Protein 5O29 (pdb70)

B-factor: mean 21.87, std 7.95, range [7.96, 69.43]

Organism: Neisseria meningitidis serogroup B (strain ATCC BAA-335 / MC58) (NCBI:txid122586)

Foldseek 3Di:
DFDLDADAADADDLVLLVVLVVCLVVLLVCLVVVVVVSVCVSLVPRDPFLSNLVSLQSNLLSCLVVVVVVVNVVSVVVDDVVSHDPLSVLSVCVVVVHLVVQAVLLQDQEDDPPSNLVSNLSCLLVVNYDPLSLVLSLLSCQLHVVPVSSQSSCVSNVHGCPRPDPNVVSNVCCCQRHPVNLVDPCNVVVCVVCVVVDDLLSQLASLLSNLLVCLLLVVLVVSQVSNVRRPQLLSYRQSSLLSNLLSCVQVVVLVVNLVSLVNHDVVSCLALVNLQSVLVSCVVVVVPVSSLVSLVSSLLPALFLSVQVSCVVVVHHDDQDFPDDQQDPVSLVVNCNRRLNVSLLSLCVVCVVVVPVVSPVSSVSSLCVSCPPPALSNLRSVLVNCVVSVVQLSNLVSQRPYRPGHNLCSVQPDPPCVQQVVLLVVLVHDSLLVSLQLCLQPSQDQADADPQGQGGSNRHHLVQLVVQCVVPVHDSVLCSPHNSVSNSNSVQLSVLCVVQVNANLLSLLCRVVNNVLSLSLAAQAKDQLLSSLSSRSPPVSSSRSRSSLSSSQSSCNVVVHDHDRSSNSSGIRGGD

Secondary structure (DSSP, 8-state):
--------PPP--HHHHHHHHHHHHHHHHHHHTT-HHHHHHHHHT--SSHHHHHHHHHHHHHHHHTT-HHHHHHHHTTS-GGG--HHHHHHHHHHTT--TTHHHHTT--S---HHHHHHHHHHHHTT-S-HHHHHHHHHHHHHTT-HHHHHHHHHHTT--TTTTSHHHHHHHTHHHHSTTGGGSTTHHHHHHHHGGGS-HHHHHHHHHHHHHHHHHTT-HHHHHHHHTT-S-GGGS-HHHHHHHHHHHHHTT-HHHHHHHHHTS-HHHHTSHHHHHHHHHHHHHTT-HHHHHHHHHHHHTT-SSHHHHHHHHHTTPPP----SSPPPPHHHHHHHTTSHHHHHHHHHHHHHHHHT-HHHHHHHHHHHHHHHTT--HHHHHHHHHHHHHTT-HHHHHHHHHT-SSS--HHHHT----HHHHHHHHHHTT--HHHHHHHHHHHHTT-TT-B-TT--BTTTTB-HHHHHHHHHHHT--GGGGGSHHHHHHHHHHHHHHHHHHTTT-HHHHHHHHHH-HHHHHHT--SS-EEHHHHHHT-SSHHHHHHHHHHHHHHHHHHHHHTPSP--HHHHH-EEPP-

InterPro domains:
  IPR008258 Transglycosylase SLT domain 1 [PF01464] (460-564)
  IPR008939 Lytic transglycosylase, superhelical U-shaped [SSF48435] (57-452)
  IPR012289 Lytic transglycosylase, superhelical linker [PF14718] (399-438)
  IPR023346 Lysozyme-like domain superfamily [SSF53955] (455-611)
  IPR037061 Lytic transglycosylase, superhelical linker domain superfamily [G3DSA:1.10.1240.20] (375-443)

Structure (mmCIF, N/CA/C/O backbone):
data_5O29
#
_entry.id   5O29
#
_cell.length_a   67.218
_cell.length_b   72.749
_cell.length_c   125.225
_cell.angle_alpha   90.00
_cell.angle_beta   90.00
_cell.angle_gamma   90.00
#
_symmetry.space_group_name_H-M   'P 21 21 21'
#
loop_
_entity.id
_entity.type
_entity.pdbx_description
1 polymer Transglycosylase
2 water water
#
loop_
_atom_site.group_PDB
_atom_site.id
_atom_site.type_symbol
_atom_site.label_atom_id
_atom_site.label_alt_id
_atom_site.label_comp_id
_atom_site.label_asym_id
_atom_site.label_entity_id
_atom_site.label_seq_id
_atom_site.pdbx_PDB_ins_code
_atom_site.Cartn_x
_atom_site.Cartn_y
_atom_site.Cartn_z
_atom_site.occupancy
_atom_site.B_iso_or_equiv
_atom_site.auth_seq_id
_atom_site.auth_comp_id
_atom_site.auth_asym_id
_atom_site.auth_atom_id
_atom_site.pdbx_PDB_model_num
ATOM 1 N N . ASP A 1 21 ? 18.904 20.551 -45.072 1.00 29.50 17 ASP A N 1
ATOM 2 C CA . ASP A 1 21 ? 18.977 21.494 -43.954 1.00 25.07 17 ASP A CA 1
ATOM 3 C C . ASP A 1 21 ? 18.192 20.965 -42.762 1.00 27.90 17 ASP A C 1
ATOM 4 O O . ASP A 1 21 ? 17.210 20.242 -42.934 1.00 33.10 17 ASP A O 1
ATOM 9 N N . LEU A 1 22 ? 18.627 21.318 -41.558 1.00 24.32 18 LEU A N 1
ATOM 10 C CA . LEU A 1 22 ? 17.801 21.161 -40.373 1.00 22.78 18 LEU A CA 1
ATOM 11 C C . LEU A 1 22 ? 16.961 22.416 -40.214 1.00 25.53 18 LEU A C 1
ATOM 12 O O . LEU A 1 22 ? 17.414 23.526 -40.509 1.00 28.60 18 LEU A O 1
ATOM 17 N N . SER A 1 23 ? 15.738 22.242 -39.728 1.00 21.46 19 SER A N 1
ATOM 18 C CA . SER A 1 23 ? 14.874 23.391 -39.515 1.00 20.87 19 SER A CA 1
ATOM 19 C C . SER A 1 23 ? 15.403 24.269 -38.383 1.00 21.07 19 SER A C 1
ATOM 20 O O . SER A 1 23 ? 15.917 23.776 -37.373 1.00 20.70 19 SER A O 1
ATOM 23 N N . ALA A 1 24 ? 15.274 25.582 -38.558 1.00 19.52 20 ALA A N 1
ATOM 24 C CA . ALA A 1 24 ? 15.635 26.546 -37.526 1.00 21.11 20 ALA A CA 1
ATOM 25 C C . ALA A 1 24 ? 14.516 26.796 -36.521 1.00 20.36 20 ALA A C 1
ATOM 26 O O . ALA A 1 24 ? 14.702 27.613 -35.614 1.00 25.12 20 ALA A O 1
ATOM 28 N N . SER A 1 25 ? 13.374 26.120 -36.657 1.00 18.29 21 SER A N 1
ATOM 29 C CA . SER A 1 25 ? 12.243 26.344 -35.767 1.00 19.79 21 SER A CA 1
ATOM 30 C C . SER A 1 25 ? 12.570 25.867 -34.358 1.00 20.91 21 SER A C 1
ATOM 31 O O . SER A 1 25 ? 13.008 24.730 -34.159 1.00 25.42 21 SER A O 1
ATOM 34 N N . VAL A 1 26 ? 12.375 26.745 -33.380 1.00 21.06 22 VAL A N 1
ATOM 35 C CA . VAL A 1 26 ? 12.532 26.388 -31.971 1.00 19.67 22 VAL A CA 1
ATOM 36 C C . VAL A 1 26 ? 11.344 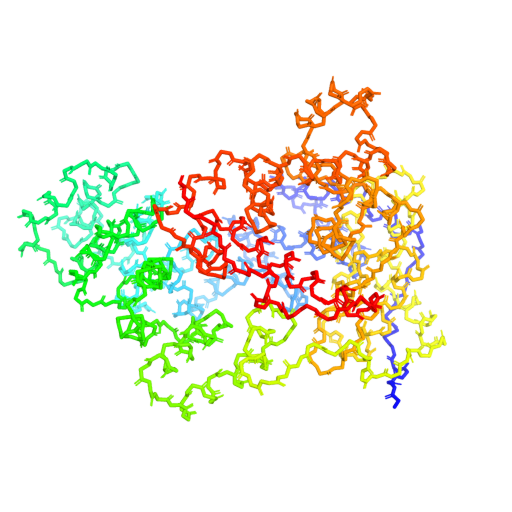26.930 -31.192 1.00 19.33 22 VAL A C 1
ATOM 37 O O . VAL A 1 26 ? 10.688 27.890 -31.619 1.00 21.60 22 VAL A O 1
ATOM 41 N N . PRO A 1 27 ? 11.028 26.311 -30.055 1.00 18.32 23 PRO A N 1
ATOM 42 C CA . PRO A 1 27 ? 9.940 26.828 -29.222 1.00 19.48 23 PRO A CA 1
ATOM 43 C C . PRO A 1 27 ? 10.328 28.144 -28.568 1.00 18.46 23 PRO A C 1
ATOM 44 O O . PRO A 1 27 ? 11.507 28.483 -28.430 1.00 19.09 23 PRO A O 1
ATOM 48 N N . THR A 1 28 ? 9.301 28.894 -28.172 1.00 19.32 24 THR A N 1
ATOM 49 C CA . THR A 1 28 ? 9.464 30.214 -27.566 1.00 21.15 24 THR A CA 1
ATOM 50 C C . THR A 1 28 ? 8.563 30.344 -26.340 1.00 23.39 24 THR A C 1
ATOM 51 O O . THR A 1 28 ? 7.895 31.359 -26.133 1.00 23.51 24 THR A O 1
ATOM 55 N N . ARG A 1 29 ? 8.539 29.304 -25.509 1.00 19.90 25 ARG A N 1
ATOM 56 C CA . ARG A 1 29 ? 7.690 29.307 -24.327 1.00 18.59 25 ARG A CA 1
ATOM 57 C C . ARG A 1 29 ? 8.139 30.395 -23.351 1.00 22.68 25 ARG A C 1
ATOM 58 O O . ARG A 1 29 ? 9.322 30.743 -23.294 1.00 20.39 25 ARG A O 1
ATOM 66 N N . PRO A 1 30 ? 7.202 30.974 -22.605 1.00 23.04 26 PRO A N 1
ATOM 67 C CA . PRO A 1 30 ? 7.553 32.052 -21.671 1.00 21.63 26 PRO A CA 1
ATOM 68 C C . PRO A 1 30 ? 8.692 31.647 -20.749 1.00 21.18 26 PRO A C 1
ATOM 69 O O . PRO A 1 30 ? 8.681 30.569 -20.151 1.00 21.17 26 PRO A O 1
ATOM 73 N N . ALA A 1 31 ? 9.687 32.518 -20.655 1.00 19.53 27 ALA A N 1
ATOM 74 C CA . ALA A 1 31 ? 10.819 32.329 -19.763 1.00 18.98 27 ALA A CA 1
ATOM 75 C C . ALA A 1 31 ? 10.602 33.096 -18.468 1.00 23.36 27 ALA A C 1
ATOM 76 O O . ALA A 1 31 ? 9.908 34.119 -18.430 1.00 23.18 27 ALA A O 1
ATOM 78 N N . GLU A 1 32 ? 11.214 32.596 -17.408 1.00 19.60 28 GLU A N 1
ATOM 79 C CA . GLU A 1 32 ? 11.163 33.212 -16.095 1.00 20.32 28 GLU A CA 1
ATOM 80 C C . GLU A 1 32 ? 12.582 33.541 -15.661 1.00 20.09 28 GLU A C 1
ATOM 81 O O . GLU A 1 32 ? 13.547 32.934 -16.144 1.00 19.40 28 GLU A O 1
ATOM 87 N N . PRO A 1 33 ? 12.754 34.520 -14.780 1.00 19.51 29 PRO A N 1
ATOM 88 C CA . PRO A 1 33 ? 14.101 34.842 -14.304 1.00 18.63 29 PRO A CA 1
ATOM 89 C C . PRO A 1 33 ? 14.709 33.658 -13.573 1.00 16.93 29 PRO A C 1
ATOM 90 O O . PRO A 1 33 ? 14.006 32.819 -13.004 1.00 17.97 29 PRO A O 1
ATOM 94 N N . GLU A 1 34 ? 16.041 33.604 -13.596 1.00 18.06 30 GLU A N 1
ATOM 95 C CA . GLU A 1 34 ? 16.778 32.621 -12.808 1.00 18.14 30 GLU A CA 1
ATOM 96 C C . GLU A 1 34 ? 16.337 32.620 -11.346 1.00 17.51 30 GLU A C 1
ATOM 97 O O . GLU A 1 34 ? 16.201 31.558 -10.732 1.00 17.56 30 GLU A O 1
ATOM 103 N N . ARG A 1 35 ? 16.103 33.801 -10.773 1.00 17.98 31 ARG A N 1
ATOM 104 C CA . ARG A 1 35 ? 15.673 33.877 -9.381 1.00 18.60 31 ARG A CA 1
ATOM 105 C C . ARG A 1 35 ? 14.397 33.074 -9.150 1.00 17.74 31 ARG A C 1
ATOM 106 O O . ARG A 1 35 ? 14.261 32.392 -8.126 1.00 16.50 31 ARG A O 1
ATOM 114 N N . LYS A 1 36 ? 13.452 33.141 -10.096 1.00 17.05 32 LYS A N 1
ATOM 115 C CA . LYS A 1 36 ? 12.189 32.431 -9.942 1.00 16.01 32 LYS A CA 1
ATOM 116 C C . LYS A 1 36 ? 12.405 30.926 -10.014 1.00 16.09 32 LYS A C 1
ATOM 117 O O . LYS A 1 36 ? 11.866 30.174 -9.192 1.00 17.11 32 LYS A O 1
ATOM 123 N N . THR A 1 37 ? 13.216 30.472 -10.972 1.00 15.61 33 THR A N 1
ATOM 124 C CA . THR A 1 37 ? 13.521 29.048 -11.071 1.00 16.26 33 THR A CA 1
ATOM 125 C C . THR A 1 37 ? 14.139 28.535 -9.777 1.00 15.23 33 THR A C 1
ATOM 126 O O . THR A 1 37 ? 13.747 27.482 -9.257 1.00 15.42 33 THR A O 1
ATOM 130 N N . LEU A 1 38 ? 15.113 29.272 -9.237 1.00 16.40 34 LEU A N 1
ATOM 131 C CA . LEU A 1 38 ? 15.788 28.814 -8.027 1.00 15.94 34 LEU A CA 1
ATOM 132 C C . LEU A 1 38 ? 14.866 28.880 -6.816 1.00 17.14 34 LEU A C 1
ATOM 133 O O . LEU A 1 38 ? 14.924 28.006 -5.945 1.00 15.18 34 LEU A O 1
ATOM 138 N N . ALA A 1 39 ? 14.007 29.902 -6.747 1.00 18.08 35 ALA A N 1
ATOM 139 C CA . ALA A 1 39 ? 13.025 29.977 -5.665 1.00 17.59 35 ALA A CA 1
ATOM 140 C C . ALA A 1 39 ? 12.067 28.796 -5.716 1.00 18.30 35 ALA A C 1
ATOM 141 O O . ALA A 1 39 ? 11.774 28.181 -4.682 1.00 18.52 35 ALA A O 1
ATOM 143 N N . ASP A 1 40 ? 11.585 28.448 -6.914 1.00 15.84 36 ASP A N 1
ATOM 144 C CA . ASP A 1 40 ? 10.680 27.311 -7.040 1.00 15.96 36 ASP A CA 1
ATOM 145 C C . ASP A 1 40 ? 11.388 26.017 -6.663 1.00 16.13 36 ASP A C 1
ATOM 146 O O . ASP A 1 40 ? 10.812 25.161 -5.977 1.00 15.80 36 ASP A O 1
ATOM 151 N N . TYR A 1 41 ? 12.652 25.869 -7.077 1.00 15.29 37 TYR A N 1
ATOM 152 C CA . TYR A 1 41 ? 13.387 24.674 -6.678 1.00 16.31 37 TYR A CA 1
ATOM 153 C C . TYR A 1 41 ? 13.598 24.635 -5.169 1.00 16.94 37 TYR A C 1
ATOM 154 O O . TYR A 1 41 ? 13.584 23.557 -4.565 1.00 15.95 37 TYR A O 1
ATOM 163 N N . GLY A 1 42 ? 13.755 25.799 -4.543 1.00 15.92 38 GLY A N 1
ATOM 164 C CA . GLY A 1 42 ? 13.943 25.827 -3.104 1.00 16.78 38 GLY A CA 1
ATOM 165 C C . GLY A 1 42 ? 12.781 25.237 -2.334 1.00 18.61 38 GLY A C 1
ATOM 166 O O . GLY A 1 42 ? 12.977 24.658 -1.263 1.00 21.51 38 GLY A O 1
ATOM 167 N N . GLY A 1 43 ? 11.563 25.372 -2.865 1.00 16.90 39 GLY A N 1
ATOM 168 C CA . GLY A 1 43 ? 10.377 24.800 -2.259 1.00 17.81 39 GLY A CA 1
ATOM 169 C C . GLY A 1 43 ? 10.000 23.416 -2.749 1.00 16.40 39 GLY A C 1
ATOM 170 O O . GLY A 1 43 ? 9.093 22.797 -2.188 1.00 17.77 39 GLY A O 1
ATOM 171 N N . TYR A 1 44 ? 10.688 22.906 -3.769 1.00 16.49 40 TYR A N 1
ATOM 172 C CA . TYR A 1 44 ? 10.297 21.629 -4.370 1.00 15.49 40 TYR A CA 1
ATOM 173 C C . TYR A 1 44 ? 10.376 20.451 -3.403 1.00 16.08 40 TYR A C 1
ATOM 174 O O . TYR A 1 44 ? 9.386 19.705 -3.287 1.00 15.32 40 TYR A O 1
ATOM 183 N N . PRO A 1 45 ? 11.475 20.222 -2.679 1.00 16.70 41 PRO A N 1
ATOM 184 C CA . PRO A 1 45 ? 11.474 19.093 -1.731 1.00 16.41 41 PRO A CA 1
ATOM 185 C C . PRO A 1 45 ? 10.393 19.198 -0.671 1.00 18.38 41 PRO A C 1
ATOM 186 O O . PRO A 1 45 ? 9.786 18.180 -0.313 1.00 16.98 41 PRO A O 1
ATOM 190 N N . SER A 1 46 ? 10.123 20.411 -0.176 1.00 18.01 42 SER A N 1
ATOM 191 C CA . SER A 1 46 ? 9.085 20.585 0.836 1.00 16.49 42 SER A CA 1
ATOM 192 C C . SER A 1 46 ? 7.696 20.313 0.278 1.00 17.90 42 SER A C 1
ATOM 193 O O . SER A 1 46 ? 6.821 19.823 1.007 1.00 18.21 42 SER A O 1
ATOM 196 N N . ALA A 1 47 ? 7.468 20.620 -1.002 1.00 17.17 43 ALA A N 1
ATOM 197 C CA . ALA A 1 47 ? 6.181 20.303 -1.608 1.00 16.32 43 ALA A CA 1
ATOM 198 C C . ALA A 1 47 ? 5.977 18.799 -1.693 1.00 15.53 43 ALA A C 1
ATOM 199 O O . ALA A 1 47 ? 4.874 18.300 -1.436 1.00 15.13 43 ALA A O 1
ATOM 201 N N . LEU A 1 48 ? 7.030 18.059 -2.049 1.00 15.37 44 LEU A N 1
ATOM 202 C CA . LEU A 1 48 ? 6.916 16.606 -2.096 1.00 16.20 44 LEU A CA 1
ATOM 203 C C . LEU A 1 48 ? 6.666 16.041 -0.706 1.00 17.37 44 LEU A C 1
ATOM 204 O O . LEU A 1 48 ? 5.902 15.084 -0.547 1.00 18.25 44 LEU A O 1
ATOM 209 N N . ASP A 1 49 ? 7.291 16.638 0.317 1.00 18.18 45 ASP A N 1
ATOM 210 C CA . ASP A 1 49 ? 7.026 16.229 1.696 1.00 20.76 45 ASP A CA 1
ATOM 211 C C . ASP A 1 49 ? 5.580 16.509 2.076 1.00 19.09 45 ASP A C 1
ATOM 212 O O . ASP A 1 49 ? 4.939 15.701 2.759 1.00 18.53 45 ASP A O 1
ATOM 217 N N . ALA A 1 50 ? 5.058 17.662 1.655 1.00 18.43 46 ALA A N 1
ATOM 218 C CA . ALA A 1 50 ? 3.674 18.007 1.945 1.00 16.88 46 ALA A CA 1
ATOM 219 C C . ALA A 1 50 ? 2.710 16.997 1.333 1.00 17.48 46 ALA A C 1
ATOM 220 O O . ALA A 1 50 ? 1.676 16.674 1.935 1.00 18.03 46 ALA A O 1
ATOM 222 N N . VAL A 1 51 ? 3.024 16.483 0.141 1.00 15.92 47 VAL A N 1
ATOM 223 C CA . VAL A 1 51 ? 2.215 15.400 -0.418 1.00 17.41 47 VAL A CA 1
ATOM 224 C C . VAL A 1 51 ? 2.209 14.199 0.523 1.00 19.51 47 VAL A C 1
ATOM 225 O O . VAL A 1 51 ? 1.149 13.651 0.855 1.00 19.18 47 VAL A O 1
ATOM 229 N N . LYS A 1 52 ? 3.396 13.771 0.962 1.00 16.68 48 LYS A N 1
ATOM 230 C CA . LYS A 1 52 ? 3.499 12.610 1.844 1.00 20.23 48 LYS A CA 1
ATOM 231 C C . LYS A 1 52 ? 2.737 12.823 3.146 1.00 22.41 48 LYS A C 1
ATOM 232 O O . LYS A 1 52 ? 2.110 11.889 3.663 1.00 24.23 48 LYS A O 1
ATOM 238 N N . GLN A 1 53 ? 2.775 14.041 3.687 1.00 20.20 49 GLN A N 1
ATOM 239 C CA . GLN A 1 53 ? 2.109 14.380 4.939 1.00 22.08 49 GLN A CA 1
ATOM 240 C C . GLN A 1 53 ? 0.630 14.706 4.766 1.00 23.93 49 GLN A C 1
ATOM 241 O O . GLN A 1 53 ? -0.031 15.045 5.757 1.00 24.12 49 GLN A O 1
ATOM 247 N N . LYS A 1 54 ? 0.101 14.638 3.545 1.00 19.11 50 LYS A N 1
ATOM 248 C CA . LYS A 1 54 ? -1.299 14.955 3.267 1.00 19.23 50 LYS A CA 1
ATOM 249 C C . LYS A 1 54 ? -1.647 16.395 3.640 1.00 23.62 50 LYS A C 1
ATOM 250 O O . LYS A 1 54 ? -2.775 16.693 4.041 1.00 24.46 50 LYS A O 1
ATOM 256 N N . ASN A 1 55 ? -0.676 17.297 3.495 1.00 19.71 51 ASN A N 1
ATOM 257 C CA . ASN A 1 55 ? -0.886 18.725 3.739 1.00 19.34 51 ASN A CA 1
ATOM 258 C C . ASN A 1 55 ? -1.315 19.357 2.418 1.00 19.87 51 ASN A C 1
ATOM 259 O O . ASN A 1 55 ? -0.527 19.975 1.693 1.00 18.74 51 ASN A O 1
ATOM 264 N N . ASP A 1 56 ? -2.601 19.181 2.097 1.00 18.21 52 ASP A N 1
ATOM 265 C CA . ASP A 1 56 ? -3.109 19.627 0.802 1.00 19.58 52 ASP A CA 1
ATOM 266 C C . ASP A 1 56 ? -2.989 21.132 0.632 1.00 18.00 52 ASP A C 1
ATOM 267 O O . ASP A 1 56 ? -2.741 21.609 -0.482 1.00 18.68 52 ASP A O 1
ATOM 272 N N . ALA A 1 57 ? -3.156 21.896 1.719 1.00 17.67 53 ALA A N 1
ATOM 273 C CA . ALA A 1 57 ? -3.050 23.348 1.617 1.00 17.99 53 ALA A CA 1
ATOM 274 C C . ALA A 1 57 ? -1.639 23.783 1.227 1.00 17.50 53 ALA A C 1
ATOM 275 O O . ALA A 1 57 ? -1.468 24.727 0.446 1.00 18.31 53 ALA A O 1
ATOM 277 N N . ALA A 1 58 ? -0.619 23.097 1.751 1.00 16.94 54 ALA A N 1
ATOM 278 C CA . ALA A 1 58 ? 0.757 23.429 1.403 1.00 18.71 54 ALA A CA 1
ATOM 279 C C . ALA A 1 58 ? 1.059 23.080 -0.049 1.00 18.33 54 ALA A C 1
ATOM 280 O O . ALA A 1 58 ? 1.764 23.823 -0.739 1.00 18.41 54 ALA A O 1
ATOM 282 N N . VAL A 1 59 ? 0.556 21.940 -0.526 1.00 15.92 55 VAL A N 1
ATOM 283 C CA . VAL A 1 59 ? 0.805 21.562 -1.914 1.00 16.94 55 VAL A CA 1
ATOM 284 C C . VAL A 1 59 ? 0.150 22.559 -2.859 1.00 17.23 55 VAL A C 1
ATOM 285 O O . VAL A 1 59 ? 0.759 23.014 -3.835 1.00 16.26 55 VAL A O 1
ATOM 289 N N . ALA A 1 60 ? -1.106 22.921 -2.581 1.00 17.18 56 ALA A N 1
ATOM 290 C CA . ALA A 1 60 ? -1.797 23.891 -3.417 1.00 16.59 56 ALA A CA 1
ATOM 291 C C . ALA A 1 60 ? -1.064 25.226 -3.433 1.00 16.45 56 ALA A C 1
ATOM 292 O O . ALA A 1 60 ? -0.961 25.875 -4.482 1.00 17.53 56 ALA A O 1
ATOM 294 N N . ALA A 1 61 ? -0.532 25.643 -2.282 1.00 16.50 57 ALA A N 1
ATOM 295 C CA . ALA A 1 61 ? 0.209 26.900 -2.225 1.00 20.14 57 ALA A CA 1
ATOM 296 C C . ALA A 1 61 ? 1.452 26.847 -3.103 1.00 19.03 57 ALA A C 1
ATOM 297 O O . ALA A 1 61 ? 1.759 27.813 -3.816 1.00 20.93 57 ALA A O 1
ATOM 299 N N . TYR A 1 62 ? 2.169 25.718 -3.084 1.00 16.82 58 TYR A N 1
ATOM 300 C CA . TYR A 1 62 ? 3.349 25.594 -3.937 1.00 17.51 58 TYR A CA 1
ATOM 301 C C . TYR A 1 62 ? 2.969 25.687 -5.409 1.00 18.44 58 TYR A C 1
ATOM 302 O O . TYR A 1 62 ? 3.624 26.390 -6.191 1.00 19.09 58 TYR A O 1
ATOM 311 N N . LEU A 1 63 ? 1.905 24.993 -5.808 1.00 16.64 59 LEU A N 1
ATOM 312 C CA . LEU A 1 63 ? 1.522 24.964 -7.214 1.00 19.41 59 LEU A CA 1
ATOM 313 C C . LEU A 1 63 ? 0.913 26.274 -7.702 1.00 21.48 59 LEU A C 1
ATOM 314 O O . LEU A 1 63 ? 0.975 26.557 -8.904 1.00 20.68 59 LEU A O 1
ATOM 319 N N . GLU A 1 64 ? 0.354 27.092 -6.804 1.00 20.31 60 GLU A N 1
ATOM 320 C CA . GLU A 1 64 ? -0.467 28.220 -7.246 1.00 22.90 60 GLU A CA 1
ATOM 321 C C . GLU A 1 64 ? 0.299 29.162 -8.171 1.00 25.00 60 GLU A C 1
ATOM 322 O O . GLU A 1 64 ? -0.228 29.592 -9.205 1.00 24.61 60 GLU A O 1
ATOM 328 N N . ASN A 1 65 ? 1.540 29.492 -7.824 1.00 23.05 61 ASN A N 1
ATOM 329 C CA . ASN A 1 65 ? 2.344 30.404 -8.630 1.00 26.17 61 ASN A CA 1
ATOM 330 C C . ASN A 1 65 ? 3.552 29.731 -9.277 1.00 25.63 61 ASN A C 1
ATOM 331 O O . ASN A 1 65 ? 4.406 30.423 -9.843 1.00 23.59 61 ASN A O 1
ATOM 336 N N . ALA A 1 66 ? 3.624 28.403 -9.236 1.00 22.90 62 ALA A N 1
ATOM 337 C CA . ALA A 1 66 ? 4.690 27.673 -9.914 1.00 21.07 62 ALA A CA 1
ATOM 338 C C . ALA A 1 66 ? 4.685 27.964 -11.408 1.00 20.91 62 ALA A C 1
ATOM 339 O O . ALA A 1 66 ? 3.637 28.180 -12.024 1.00 26.39 62 ALA A O 1
ATOM 341 N N . GLY A 1 67 ? 5.878 27.961 -11.999 1.00 22.96 63 GLY A N 1
ATOM 342 C CA . GLY A 1 67 ? 5.981 27.976 -13.442 1.00 20.83 63 GLY A CA 1
ATOM 343 C C . GLY A 1 67 ? 5.514 26.656 -14.029 1.00 18.18 63 GLY A C 1
ATOM 344 O O . GLY A 1 67 ? 5.291 25.676 -13.318 1.00 20.87 63 GLY A O 1
ATOM 345 N N . ASP A 1 68 ? 5.337 26.640 -15.349 1.00 21.43 64 ASP A N 1
ATOM 346 C CA . ASP A 1 68 ? 4.951 25.429 -16.080 1.00 19.92 64 ASP A CA 1
ATOM 347 C C . ASP A 1 68 ? 6.214 24.599 -16.276 1.00 21.10 64 ASP A C 1
ATOM 348 O O . ASP A 1 68 ? 6.881 24.664 -17.312 1.00 19.00 64 ASP A O 1
ATOM 353 N N . SER A 1 69 ? 6.531 23.790 -15.268 1.00 16.26 65 SER A N 1
ATOM 354 C CA . SER A 1 69 ? 7.840 23.180 -15.118 1.00 17.01 65 SER A CA 1
ATOM 355 C C . SER A 1 69 ? 7.681 21.701 -14.788 1.00 17.48 65 SER A C 1
ATOM 356 O O . SER A 1 69 ? 6.594 21.226 -14.444 1.00 15.65 65 SER A O 1
ATOM 359 N N . ALA A 1 70 ? 8.791 20.961 -14.880 1.00 13.33 66 ALA A N 1
ATOM 360 C CA . ALA A 1 70 ? 8.792 19.590 -14.379 1.00 13.65 66 ALA A CA 1
ATOM 361 C C . ALA A 1 70 ? 8.589 19.546 -12.866 1.00 13.50 66 ALA A C 1
ATOM 362 O O . ALA A 1 70 ? 7.997 18.591 -12.349 1.00 16.33 66 ALA A O 1
ATOM 364 N N . MET A 1 71 ? 9.048 20.574 -12.144 1.00 14.45 67 MET A N 1
ATOM 365 C CA . MET A 1 71 ? 8.803 20.627 -10.701 1.00 14.34 67 MET A CA 1
ATOM 366 C C . MET A 1 71 ? 7.309 20.609 -10.413 1.00 15.00 67 MET A C 1
ATOM 367 O O . MET A 1 71 ? 6.827 19.819 -9.589 1.00 14.43 67 MET A O 1
ATOM 372 N N . ALA A 1 72 ? 6.558 21.464 -11.111 1.00 15.70 68 ALA A N 1
ATOM 373 C CA . ALA A 1 72 ? 5.112 21.505 -10.924 1.00 13.69 68 ALA A CA 1
ATOM 374 C C . ALA A 1 72 ? 4.463 20.200 -11.367 1.00 15.81 68 ALA A C 1
ATOM 375 O O . ALA A 1 72 ? 3.591 19.668 -10.674 1.00 15.01 68 ALA A O 1
ATOM 377 N N . GLU A 1 73 ? 4.883 19.664 -12.517 1.00 14.02 69 GLU A N 1
ATOM 378 C CA . GLU A 1 73 ? 4.291 18.427 -13.008 1.00 14.79 69 GLU A CA 1
ATOM 379 C C . GLU A 1 73 ? 4.545 17.274 -12.046 1.00 16.64 69 GLU A C 1
ATOM 380 O O . GLU A 1 73 ? 3.640 16.477 -11.769 1.00 15.98 69 GLU A O 1
ATOM 386 N N . ASN A 1 74 ? 5.772 17.174 -11.522 1.00 14.66 70 ASN A N 1
ATOM 387 C CA . ASN A 1 74 ? 6.105 16.112 -10.580 1.00 15.20 70 ASN A CA 1
ATOM 388 C C . ASN A 1 74 ? 5.264 16.224 -9.311 1.00 13.33 70 ASN A C 1
ATOM 389 O O . ASN A 1 74 ? 4.656 15.247 -8.864 1.00 14.98 70 ASN A O 1
ATOM 394 N N . VAL A 1 75 ? 5.195 17.424 -8.732 1.00 15.15 71 VAL A N 1
ATOM 395 C CA . VAL A 1 75 ? 4.394 17.602 -7.526 1.00 14.72 71 VAL A CA 1
ATOM 396 C C . VAL A 1 75 ? 2.932 17.275 -7.801 1.00 14.55 71 VAL A C 1
ATOM 397 O O . VAL A 1 75 ? 2.275 16.584 -7.011 1.00 14.50 71 VAL A O 1
ATOM 401 N N . ARG A 1 76 ? 2.404 17.754 -8.926 1.00 16.34 72 ARG A N 1
ATOM 402 C CA . ARG A 1 76 ? 0.998 17.522 -9.239 1.00 15.32 72 ARG A CA 1
ATOM 403 C C . ARG A 1 76 ? 0.697 16.038 -9.396 1.00 15.40 72 ARG A C 1
ATOM 404 O O . ARG A 1 76 ? -0.300 15.545 -8.858 1.00 16.15 72 ARG A O 1
ATOM 412 N N . ASN A 1 77 ? 1.557 15.307 -10.112 1.00 14.94 73 ASN A N 1
ATOM 413 C CA . ASN A 1 77 ? 1.354 13.867 -10.263 1.00 14.80 73 ASN A CA 1
ATOM 414 C C . ASN A 1 77 ? 1.364 13.170 -8.910 1.00 15.20 73 ASN A C 1
ATOM 415 O O . ASN A 1 77 ? 0.486 12.354 -8.618 1.00 16.27 73 ASN A O 1
ATOM 420 N N . GLU A 1 78 ? 2.351 13.479 -8.062 1.00 14.35 74 GLU A N 1
ATOM 421 C CA . GLU A 1 78 ? 2.415 12.815 -6.762 1.00 15.94 74 GLU A CA 1
ATOM 422 C C . GLU A 1 78 ? 1.209 13.173 -5.909 1.00 13.82 74 GLU A C 1
ATOM 423 O O . GLU A 1 78 ? 0.657 12.319 -5.196 1.00 14.48 74 GLU A O 1
ATOM 429 N N . TRP A 1 79 ? 0.770 14.427 -5.989 1.00 15.02 75 TRP A N 1
ATOM 430 C CA . TRP A 1 79 ? -0.412 14.846 -5.248 1.00 16.63 75 TRP A CA 1
ATOM 431 C C . TRP A 1 79 ? -1.630 14.067 -5.700 1.00 16.56 75 TRP A C 1
ATOM 432 O O . TRP A 1 79 ? -2.418 13.591 -4.871 1.00 16.52 75 TRP A O 1
ATOM 443 N N . LEU A 1 80 ? -1.790 13.920 -7.015 1.00 14.99 76 LEU A N 1
ATOM 444 C CA . LEU A 1 80 ? -2.955 13.231 -7.561 1.00 16.16 76 LEU A CA 1
ATOM 445 C C . LEU A 1 80 ? -2.992 11.765 -7.145 1.00 18.86 76 LEU A C 1
ATOM 446 O O . LEU A 1 80 ? -4.070 11.218 -6.890 1.00 16.52 76 LEU A O 1
ATOM 451 N N . LYS A 1 81 ? -1.833 11.103 -7.081 1.00 15.06 77 LYS A N 1
ATOM 452 C CA . LYS A 1 81 ? -1.818 9.729 -6.581 1.00 16.57 77 LYS A CA 1
ATOM 453 C C . LYS A 1 81 ? -2.355 9.665 -5.156 1.00 16.14 77 LYS A C 1
ATOM 454 O O . LYS A 1 81 ? -3.109 8.745 -4.806 1.00 17.81 77 LYS A O 1
ATOM 460 N N . SER A 1 82 ? -1.981 10.642 -4.325 1.00 16.89 78 SER A N 1
ATOM 461 C CA . SER A 1 82 ? -2.468 10.687 -2.949 1.00 16.04 78 SER A CA 1
ATOM 462 C C . SER A 1 82 ? -3.948 11.040 -2.902 1.00 17.89 78 SER A C 1
ATOM 463 O O . SER A 1 82 ? -4.711 10.451 -2.122 1.00 17.84 78 SER A O 1
ATOM 466 N N . LEU A 1 83 ? -4.372 12.009 -3.715 1.00 16.61 79 LEU A N 1
ATOM 467 C CA . LEU A 1 83 ? -5.785 12.373 -3.757 1.00 17.78 79 LEU A CA 1
ATOM 468 C C . LEU A 1 83 ? -6.640 11.205 -4.235 1.00 20.40 79 LEU A C 1
ATOM 469 O O . LEU A 1 83 ? -7.728 10.963 -3.701 1.00 20.27 79 LEU A O 1
ATOM 474 N N . GLY A 1 84 ? -6.159 10.466 -5.237 1.00 17.10 80 GLY A N 1
ATOM 475 C CA . GLY A 1 84 ? -6.880 9.285 -5.688 1.00 19.26 80 GLY A CA 1
ATOM 476 C C . GLY A 1 84 ? -6.994 8.227 -4.607 1.00 17.89 80 GLY A C 1
ATOM 477 O O . GLY A 1 84 ? -8.068 7.655 -4.395 1.00 20.68 80 GLY A O 1
ATOM 478 N N . ALA A 1 85 ? -5.899 7.964 -3.900 1.00 16.89 81 ALA A N 1
ATOM 479 C CA . ALA A 1 85 ? -5.936 6.964 -2.839 1.00 20.47 81 ALA A CA 1
ATOM 480 C C . ALA A 1 85 ? -6.897 7.357 -1.729 1.00 22.03 81 ALA A C 1
ATOM 481 O O . ALA A 1 85 ? -7.542 6.488 -1.129 1.00 23.62 81 ALA A O 1
ATOM 483 N N . ARG A 1 86 ? -7.024 8.652 -1.456 1.00 21.05 82 ARG A N 1
ATOM 484 C CA . ARG A 1 86 ? -7.895 9.139 -0.396 1.00 20.95 82 ARG A CA 1
ATOM 485 C C . ARG A 1 86 ? -9.293 9.487 -0.887 1.00 25.17 82 ARG A C 1
ATOM 486 O O . ARG A 1 86 ? -10.113 9.958 -0.089 1.00 28.90 82 ARG A O 1
ATOM 494 N N . ARG A 1 87 ? -9.568 9.286 -2.179 1.00 23.65 83 ARG A N 1
ATOM 495 C CA . ARG A 1 87 ? -10.887 9.493 -2.778 1.00 25.49 83 ARG A CA 1
ATOM 496 C C . ARG A 1 87 ? -11.370 10.941 -2.678 1.00 28.91 83 ARG A C 1
ATOM 497 O O . ARG A 1 87 ? -12.557 11.203 -2.469 1.00 33.85 83 ARG A O 1
ATOM 505 N N . GLN A 1 88 ? -10.451 11.892 -2.856 1.00 25.83 84 GLN A N 1
ATOM 506 C CA . GLN A 1 88 ? -10.811 13.310 -2.931 1.00 26.27 84 GLN A CA 1
ATOM 507 C C . GLN A 1 88 ? -11.021 13.695 -4.396 1.00 25.06 84 GLN A C 1
ATOM 508 O O . GLN A 1 88 ? -10.205 14.364 -5.031 1.00 27.45 84 GLN A O 1
ATOM 514 N N . TRP A 1 89 ? -12.165 13.259 -4.930 1.00 26.85 85 TRP A N 1
ATOM 515 C CA . TRP A 1 89 ? -12.351 13.228 -6.376 1.00 25.44 85 TRP A CA 1
ATOM 516 C C . TRP A 1 89 ? -12.630 14.595 -6.983 1.00 24.39 85 TRP A C 1
ATOM 517 O O . TRP A 1 89 ? -12.366 14.800 -8.171 1.00 27.94 85 TRP A O 1
ATOM 528 N N . THR A 1 90 ? -13.169 15.533 -6.202 1.00 30.79 86 THR A N 1
ATOM 529 C CA . THR A 1 90 ? -13.401 16.878 -6.721 1.00 30.20 86 THR A CA 1
ATOM 530 C C . THR A 1 90 ? -12.082 17.610 -6.943 1.00 25.09 86 THR A C 1
ATOM 531 O O . THR A 1 90 ? -11.838 18.165 -8.022 1.00 29.40 86 THR A O 1
ATOM 535 N N . LEU A 1 91 ? -11.225 17.622 -5.921 1.00 26.54 87 LEU A N 1
ATOM 536 C CA . LEU A 1 91 ? -9.897 18.207 -6.061 1.00 28.30 87 LEU A CA 1
ATOM 537 C C . LEU A 1 91 ? -9.054 17.418 -7.057 1.00 22.52 87 LEU A C 1
ATOM 538 O O . LEU A 1 91 ? -8.294 18.002 -7.835 1.00 24.10 87 LEU A O 1
ATOM 543 N N . PHE A 1 92 ? -9.186 16.090 -7.059 1.00 24.21 88 PHE A N 1
ATOM 544 C CA . PHE A 1 92 ? -8.482 15.284 -8.051 1.00 20.57 88 PHE A CA 1
ATOM 545 C C . PHE A 1 92 ? -8.823 15.740 -9.467 1.00 19.88 88 PHE A C 1
ATOM 546 O O . PHE A 1 92 ? -7.930 15.981 -10.285 1.00 21.49 88 PHE A O 1
ATOM 554 N N . ALA A 1 93 ? -10.120 15.846 -9.779 1.00 22.78 89 ALA A N 1
ATOM 555 C CA . ALA A 1 93 ? -10.526 16.189 -11.140 1.00 25.07 89 ALA A CA 1
ATOM 556 C C . ALA A 1 93 ? -10.005 17.560 -11.547 1.00 24.58 89 ALA A C 1
ATOM 557 O O . ALA A 1 93 ? -9.579 17.757 -12.691 1.00 26.60 89 ALA A O 1
ATOM 559 N N . GLN A 1 94 ? -10.008 18.510 -10.608 1.00 28.03 90 GLN A N 1
ATOM 560 C CA . GLN A 1 94 ? -9.532 19.858 -10.897 1.00 27.08 90 GLN A CA 1
ATOM 561 C C . GLN A 1 94 ? -8.042 19.862 -11.216 1.00 26.69 90 GLN A C 1
ATOM 562 O O . GLN A 1 94 ? -7.604 20.498 -12.181 1.00 28.28 90 GLN A O 1
ATOM 568 N N . GLU A 1 95 ? -7.248 19.135 -10.427 1.00 22.23 91 GLU A N 1
ATOM 569 C CA . GLU A 1 95 ? -5.810 19.115 -10.675 1.00 22.69 91 GLU A CA 1
ATOM 570 C C . GLU A 1 95 ? -5.442 18.253 -11.876 1.00 22.14 91 GLU A C 1
ATOM 571 O O . GLU A 1 95 ? -4.491 18.573 -12.594 1.00 20.73 91 GLU A O 1
ATOM 577 N N . TYR A 1 96 ? -6.169 17.159 -12.108 1.00 20.73 92 TYR A N 1
ATOM 578 C CA . TYR A 1 96 ? -5.874 16.304 -13.253 1.00 20.62 92 TYR A CA 1
ATOM 579 C C . TYR A 1 96 ? -5.952 17.083 -14.565 1.00 22.09 92 TYR A C 1
ATOM 580 O O . TYR A 1 96 ? -5.117 16.896 -15.458 1.00 25.99 92 TYR A O 1
ATOM 589 N N . ALA A 1 97 ? -6.939 17.970 -14.687 1.00 24.84 93 ALA A N 1
ATOM 590 C CA . ALA A 1 97 ? -7.081 18.780 -15.892 1.00 32.52 93 ALA A CA 1
ATOM 591 C C . ALA A 1 97 ? -5.834 19.607 -16.187 1.00 31.30 93 ALA A C 1
ATOM 592 O O . ALA A 1 97 ? -5.565 19.922 -17.353 1.00 33.77 93 ALA A O 1
ATOM 594 N N . LYS A 1 98 ? -5.058 19.960 -15.158 1.00 27.94 94 LYS A N 1
ATOM 595 C CA . LYS A 1 98 ? -3.928 20.867 -15.337 1.00 26.58 94 LYS A CA 1
ATOM 596 C C . LYS A 1 98 ? -2.675 20.189 -15.871 1.00 31.92 94 LYS A C 1
ATOM 597 O O . LYS A 1 98 ? -1.728 20.890 -16.246 1.00 33.26 94 LYS A O 1
ATOM 603 N N . LEU A 1 99 ? -2.632 18.862 -15.911 1.00 26.39 95 LEU A N 1
ATOM 604 C CA . LEU A 1 99 ? -1.482 18.167 -16.463 1.00 32.33 95 LEU A CA 1
ATOM 605 C C . LEU A 1 99 ? -1.557 18.153 -17.984 1.00 32.84 95 LEU A C 1
ATOM 606 O O . LEU A 1 99 ? -2.634 17.997 -18.565 1.00 36.94 95 LEU A O 1
ATOM 611 N N . GLU A 1 100 ? -0.412 18.328 -18.627 1.00 34.87 96 GLU A N 1
ATOM 612 C CA . GLU A 1 100 ? -0.317 18.010 -20.045 1.00 37.82 96 GLU A CA 1
ATOM 613 C C . GLU A 1 100 ? -0.455 16.500 -20.189 1.00 34.77 96 GLU A C 1
ATOM 614 O O . GLU A 1 100 ? 0.172 15.757 -19.425 1.00 32.53 96 GLU A O 1
ATOM 620 N N . PRO A 1 101 ? -1.281 16.008 -21.123 1.00 36.14 97 PRO A N 1
ATOM 621 C CA . PRO A 1 101 ? -1.540 14.557 -21.187 1.00 32.04 97 PRO A CA 1
ATOM 622 C C . PRO A 1 101 ? -0.296 13.686 -21.266 1.00 28.17 97 PRO A C 1
ATOM 623 O O . PRO A 1 101 ? -0.244 12.644 -20.603 1.00 29.06 97 PRO A O 1
ATOM 627 N N . ALA A 1 102 ? 0.718 14.085 -22.042 1.00 25.57 98 ALA A N 1
ATOM 628 C CA . ALA A 1 102 ? 1.942 13.292 -22.117 1.00 28.90 98 ALA A CA 1
ATOM 629 C C . ALA A 1 102 ? 2.705 13.275 -20.801 1.00 26.97 98 ALA A C 1
ATOM 630 O O . ALA A 1 102 ? 3.594 12.432 -20.627 1.00 29.66 98 ALA A O 1
ATOM 632 N N . GLY A 1 103 ? 2.365 14.161 -19.875 1.00 26.77 99 GLY A N 1
ATOM 633 C CA . GLY A 1 103 ? 2.965 14.202 -18.564 1.00 24.09 99 GLY A CA 1
ATOM 634 C C . GLY A 1 103 ? 2.169 13.554 -17.457 1.00 24.83 99 GLY A C 1
ATOM 635 O O . GLY A 1 103 ? 2.632 13.562 -16.314 1.00 22.38 99 GLY A O 1
ATOM 636 N N . ARG A 1 104 ? 0.986 13.003 -17.744 1.00 22.03 100 ARG A N 1
ATOM 637 C CA A ARG A 1 104 ? 0.211 12.320 -16.714 0.64 21.23 100 ARG A CA 1
ATOM 638 C CA B ARG A 1 104 ? 0.215 12.324 -16.713 0.36 21.31 100 ARG A CA 1
ATOM 639 C C . ARG A 1 104 ? 0.857 10.983 -16.385 1.00 23.70 100 ARG A C 1
ATOM 640 O O . ARG A 1 104 ? 1.173 10.196 -17.283 1.00 25.19 100 ARG A O 1
ATOM 655 N N . ALA A 1 105 ? 1.052 10.724 -15.095 1.00 20.67 101 ALA A N 1
ATOM 656 C CA . ALA A 1 105 ? 1.591 9.445 -14.661 1.00 19.63 101 ALA A CA 1
ATOM 657 C C . ALA A 1 105 ? 0.583 8.323 -14.907 1.00 18.74 101 ALA A C 1
ATOM 658 O O . ALA A 1 105 ? -0.635 8.540 -14.912 1.00 19.94 101 ALA A O 1
ATOM 660 N N . GLN A 1 106 ? 1.116 7.115 -15.127 1.00 22.12 102 GLN A N 1
ATOM 661 C CA . GLN A 1 106 ? 0.284 5.934 -15.361 1.00 19.74 102 GLN A CA 1
ATOM 662 C C . GLN A 1 106 ? -0.759 5.745 -14.261 1.00 20.89 102 GLN A C 1
ATOM 663 O O . GLN A 1 106 ? -1.951 5.576 -14.543 1.00 17.80 102 GLN A O 1
ATOM 669 N N . GLU A 1 107 ? -0.326 5.760 -12.999 1.00 17.85 103 GLU A N 1
ATOM 670 C CA . GLU A 1 107 ? -1.268 5.575 -11.900 1.00 16.57 103 GLU A CA 1
ATOM 671 C C . GLU A 1 107 ? -2.311 6.689 -11.849 1.00 17.65 103 GLU A C 1
ATOM 672 O O . GLU A 1 107 ? -3.465 6.446 -11.472 1.00 16.81 103 GLU A O 1
ATOM 678 N N . VAL A 1 108 ? -1.927 7.915 -12.200 1.00 16.97 104 VAL A N 1
ATOM 679 C CA . VAL A 1 108 ? -2.884 9.015 -12.218 1.00 16.63 104 VAL A CA 1
ATOM 680 C C . VAL A 1 108 ? -3.972 8.762 -13.251 1.00 17.88 104 VAL A C 1
ATOM 681 O O . VAL A 1 108 ? -5.161 8.983 -12.987 1.00 16.80 104 VAL A O 1
ATOM 685 N N . GLU A 1 109 ? -3.583 8.278 -14.436 1.00 17.52 105 GLU A N 1
ATOM 686 C CA . GLU A 1 109 ? -4.561 7.941 -15.468 1.00 17.96 105 GLU A CA 1
ATOM 687 C C . GLU A 1 109 ? -5.518 6.856 -14.993 1.00 18.94 105 GLU A C 1
ATOM 688 O O . GLU A 1 109 ? -6.723 6.906 -15.279 1.00 17.64 105 GLU A O 1
ATOM 694 N N . CYS A 1 110 ? -5.000 5.871 -14.263 1.00 16.03 106 CYS A N 1
ATOM 695 C CA . CYS A 1 110 ? -5.844 4.783 -13.781 1.00 16.94 106 CYS A CA 1
ATOM 696 C C . CYS A 1 110 ? -6.860 5.286 -12.766 1.00 17.17 106 CYS A C 1
ATOM 697 O O . CYS A 1 110 ? -8.034 4.897 -12.811 1.00 16.98 106 CYS A O 1
ATOM 700 N N . TYR A 1 111 ? -6.426 6.153 -11.848 1.00 15.85 107 TYR A N 1
ATOM 701 C CA . TYR A 1 111 ? -7.345 6.755 -10.888 1.00 19.18 107 TYR A CA 1
ATOM 702 C C . TYR A 1 111 ? -8.408 7.579 -11.599 1.00 18.93 107 TYR A C 1
ATOM 703 O O . TYR A 1 111 ? -9.597 7.486 -11.277 1.00 18.06 107 TYR A O 1
ATOM 712 N N . ALA A 1 112 ? -7.990 8.411 -12.561 1.00 17.22 108 ALA A N 1
ATOM 713 C CA . ALA A 1 112 ? -8.931 9.235 -13.319 1.00 17.89 108 ALA A CA 1
ATOM 714 C C . ALA A 1 112 ? -9.994 8.387 -14.004 1.00 19.13 108 ALA A C 1
ATOM 715 O O . ALA A 1 112 ? -11.198 8.645 -13.868 1.00 20.05 108 ALA A O 1
ATOM 717 N N . ASP A 1 113 ? -9.566 7.378 -14.762 1.00 19.03 109 ASP A N 1
ATOM 718 C CA . ASP A 1 113 ? -10.528 6.550 -15.478 1.00 16.82 109 ASP A CA 1
ATOM 719 C C . ASP A 1 113 ? -11.438 5.809 -14.509 1.00 19.96 109 ASP A C 1
ATOM 720 O O . ASP A 1 113 ? -12.647 5.708 -14.741 1.00 18.62 109 ASP A O 1
ATOM 725 N N A SER A 1 114 ? -10.869 5.275 -13.427 0.73 17.85 110 SER A N 1
ATOM 726 N N B SER A 1 114 ? -10.887 5.310 -13.399 0.27 17.94 110 SER A N 1
ATOM 727 C CA A SER A 1 114 ? -11.673 4.583 -12.426 0.73 19.04 110 SER A CA 1
ATOM 728 C CA B SER A 1 114 ? -11.711 4.557 -12.456 0.27 19.04 110 SER A CA 1
ATOM 729 C C A SER A 1 114 ? -12.771 5.482 -11.890 0.73 19.78 110 SER A C 1
ATOM 730 C C B SER A 1 114 ? -12.730 5.445 -11.748 0.27 19.79 110 SER A C 1
ATOM 731 O O A SER A 1 114 ? -13.924 5.056 -11.761 0.73 19.56 110 SER A O 1
ATOM 732 O O B SER A 1 114 ? -13.797 4.961 -11.350 0.27 19.86 110 SER A O 1
ATOM 737 N N . SER A 1 115 ? -12.433 6.738 -11.590 1.00 18.74 111 SER A N 1
ATOM 738 C CA . SER A 1 115 ? -13.404 7.659 -11.013 1.00 21.70 111 SER A CA 1
ATOM 739 C C . SER A 1 115 ? -14.563 7.935 -11.960 1.00 21.90 111 SER A C 1
ATOM 740 O O . SER A 1 115 ? -15.615 8.408 -11.513 1.00 24.82 111 SER A O 1
ATOM 743 N N . ARG A 1 116 ? -14.395 7.638 -13.247 1.00 18.86 112 ARG A N 1
ATOM 744 C CA . ARG A 1 116 ? -15.443 7.767 -14.252 1.00 20.14 112 ARG A CA 1
ATOM 745 C C . ARG A 1 116 ? -15.988 6.417 -14.696 1.00 17.98 112 ARG A C 1
ATOM 746 O O . ARG A 1 116 ? -16.714 6.347 -15.696 1.00 20.88 112 ARG A O 1
ATOM 754 N N . ASN A 1 117 ? -15.658 5.348 -13.975 1.00 19.33 113 ASN A N 1
ATOM 755 C CA . ASN A 1 117 ? -16.120 4.000 -14.301 1.00 17.66 113 ASN A CA 1
ATOM 756 C C . ASN A 1 117 ? -15.732 3.568 -15.713 1.00 20.52 113 ASN A C 1
ATOM 757 O O . ASN A 1 117 ? -16.427 2.764 -16.337 1.00 20.32 113 ASN A O 1
ATOM 762 N N . ASP A 1 118 ? -14.618 4.082 -16.223 1.00 17.27 114 ASP A N 1
ATOM 763 C CA . ASP A 1 118 ? -14.172 3.821 -17.584 1.00 15.98 114 ASP A CA 1
ATOM 764 C C . ASP A 1 118 ? -13.027 2.817 -17.503 1.00 18.30 114 ASP A C 1
ATOM 765 O O . ASP A 1 118 ? -11.918 3.165 -17.083 1.00 19.41 114 ASP A O 1
ATOM 770 N N . TYR A 1 119 ? -13.292 1.574 -17.911 1.00 16.87 115 TYR A N 1
ATOM 771 C CA . TYR A 1 119 ? -12.307 0.500 -17.811 1.00 15.29 115 TYR A CA 1
ATOM 772 C C . TYR A 1 119 ? -11.656 0.158 -19.149 1.00 17.94 115 TYR A C 1
ATOM 773 O O . TYR A 1 119 ? -11.136 -0.953 -19.332 1.00 18.53 115 TYR A O 1
ATOM 782 N N . THR A 1 120 ? -11.620 1.130 -20.064 1.00 18.87 116 THR A N 1
ATOM 783 C CA . THR A 1 120 ? -10.964 0.968 -21.361 1.00 22.55 116 THR A CA 1
ATOM 784 C C . THR A 1 120 ? -9.534 0.455 -21.223 1.00 19.34 116 THR A C 1
ATOM 785 O O . THR A 1 120 ? -9.082 -0.355 -22.039 1.00 20.09 116 THR A O 1
ATOM 789 N N . ARG A 1 121 ? -8.792 0.945 -20.222 1.00 17.32 117 ARG A N 1
ATOM 790 C CA . ARG A 1 121 ? -7.388 0.558 -20.082 1.00 18.52 117 ARG A CA 1
ATOM 791 C C . ARG A 1 121 ? -7.205 -0.865 -19.580 1.00 19.15 117 ARG A C 1
ATOM 792 O O . ARG A 1 121 ? -6.086 -1.389 -19.655 1.00 17.28 117 ARG A O 1
ATOM 800 N N . ALA A 1 122 ? -8.262 -1.500 -19.074 1.00 16.23 118 ALA A N 1
ATOM 801 C CA . ALA A 1 122 ? -8.094 -2.795 -18.412 1.00 17.33 118 ALA A CA 1
ATOM 802 C C . ALA A 1 122 ? -7.654 -3.897 -19.373 1.00 19.95 118 ALA A C 1
ATOM 803 O O . ALA A 1 122 ? -6.880 -4.777 -18.977 1.00 19.02 118 ALA A O 1
ATOM 805 N N . ALA A 1 123 ? -8.117 -3.869 -20.629 1.00 19.36 119 ALA A N 1
ATOM 806 C CA . ALA A 1 123 ? -7.821 -4.972 -21.546 1.00 18.15 119 ALA A CA 1
ATOM 807 C C . ALA A 1 123 ? -6.324 -5.131 -21.768 1.00 22.57 119 ALA A C 1
ATOM 808 O O . ALA A 1 123 ? -5.825 -6.255 -21.912 1.00 22.67 119 ALA A O 1
ATOM 810 N N . GLU A 1 124 ? -5.590 -4.023 -21.799 1.00 19.33 120 GLU A N 1
ATOM 811 C CA . GLU A 1 124 ? -4.141 -4.075 -21.940 1.00 21.03 120 GLU A CA 1
ATOM 812 C C . GLU A 1 124 ? -3.427 -4.186 -20.603 1.00 20.35 120 GLU A C 1
ATOM 813 O O . GLU A 1 124 ? -2.414 -4.891 -20.510 1.00 21.36 120 GLU A O 1
ATOM 819 N N . LEU A 1 125 ? -3.954 -3.546 -19.554 1.00 18.25 121 LEU A N 1
ATOM 820 C CA . LEU A 1 125 ? -3.303 -3.606 -18.249 1.00 18.73 121 LEU A CA 1
ATOM 821 C C . LEU A 1 125 ? -3.311 -5.015 -17.674 1.00 19.05 121 LEU A C 1
ATOM 822 O O . LEU A 1 125 ? -2.368 -5.402 -16.971 1.00 19.43 121 LEU A O 1
ATOM 827 N N . VAL A 1 126 ? -4.361 -5.792 -17.953 1.00 16.07 122 VAL A N 1
ATOM 828 C CA . VAL A 1 126 ? -4.488 -7.111 -17.340 1.00 16.73 122 VAL A CA 1
ATOM 829 C C . VAL A 1 126 ? -3.444 -8.082 -17.875 1.00 19.80 122 VAL A C 1
ATOM 830 O O . VAL A 1 126 ? -3.174 -9.103 -17.234 1.00 20.22 122 VAL A O 1
ATOM 834 N N . LYS A 1 127 ? -2.846 -7.791 -19.032 1.00 16.39 123 LYS A N 1
ATOM 835 C CA . LYS A 1 127 ? -1.797 -8.651 -19.568 1.00 18.84 123 LYS A CA 1
ATOM 836 C C . LYS A 1 127 ? -0.508 -8.557 -18.766 1.00 18.40 123 LYS A C 1
ATOM 837 O O . LYS A 1 127 ? 0.360 -9.428 -18.900 1.00 16.91 123 LYS A O 1
ATOM 843 N N . ASN A 1 128 ? -0.367 -7.529 -17.934 1.00 17.55 124 ASN A N 1
ATOM 844 C CA . ASN A 1 128 ? 0.761 -7.440 -17.022 1.00 19.63 124 ASN A CA 1
ATOM 845 C C . ASN A 1 128 ? 0.581 -8.437 -15.886 1.00 17.71 124 ASN A C 1
ATOM 846 O O . ASN A 1 128 ? -0.479 -8.493 -15.258 1.00 18.22 124 ASN A O 1
ATOM 851 N N . THR A 1 129 ? 1.615 -9.237 -15.614 1.00 17.35 125 THR A N 1
ATOM 852 C CA . THR A 1 129 ? 1.537 -10.265 -14.587 1.00 17.92 125 THR A CA 1
ATOM 853 C C . THR A 1 129 ? 2.338 -9.920 -13.337 1.00 18.97 125 THR A C 1
ATOM 854 O O . THR A 1 129 ? 2.541 -10.788 -12.478 1.00 19.41 125 THR A O 1
ATOM 858 N N . GLY A 1 130 ? 2.793 -8.679 -13.214 1.00 19.66 126 GLY A N 1
ATOM 859 C CA . GLY A 1 130 ? 3.561 -8.290 -12.051 1.00 23.91 126 GLY A CA 1
ATOM 860 C C . GLY A 1 130 ? 2.946 -7.135 -11.291 1.00 20.16 126 GLY A C 1
ATOM 861 O O . GLY A 1 130 ? 1.807 -6.734 -11.565 1.00 18.66 126 GLY A O 1
ATOM 862 N N . LYS A 1 131 ? 3.708 -6.590 -10.342 1.00 21.05 127 LYS A N 1
ATOM 863 C CA . LYS A 1 131 ? 3.227 -5.489 -9.515 1.00 22.08 127 LYS A CA 1
ATOM 864 C C . LYS A 1 131 ? 2.898 -4.274 -10.367 1.00 20.89 127 LYS A C 1
ATOM 865 O O . LYS A 1 131 ? 3.687 -3.866 -11.223 1.00 21.88 127 LYS A O 1
ATOM 871 N N . LEU A 1 132 ? 1.717 -3.717 -10.144 1.00 19.02 128 LEU A N 1
ATOM 872 C CA . LEU A 1 132 ? 1.272 -2.461 -10.721 1.00 18.43 128 LEU A CA 1
ATOM 873 C C . LEU A 1 132 ? 1.041 -1.444 -9.607 1.00 18.80 128 LEU A C 1
ATOM 874 O O . LEU A 1 132 ? 0.800 -1.820 -8.453 1.00 21.91 128 LEU A O 1
ATOM 879 N N . PRO A 1 133 ? 1.119 -0.149 -9.914 1.00 21.09 129 PRO A N 1
ATOM 880 C CA . PRO A 1 133 ? 0.778 0.865 -8.907 1.00 22.08 129 PRO A CA 1
ATOM 881 C C . PRO A 1 133 ? -0.639 0.660 -8.394 1.00 20.40 129 PRO A C 1
ATOM 882 O O . PRO A 1 133 ? -1.494 0.087 -9.072 1.00 21.48 129 PRO A O 1
ATOM 886 N N . SER A 1 134 ? -0.882 1.154 -7.176 1.00 18.42 130 SER A N 1
ATOM 887 C CA . SER A 1 134 ? -2.147 0.886 -6.495 1.00 18.81 130 SER A CA 1
ATOM 888 C C . SER A 1 134 ? -3.347 1.308 -7.339 1.00 19.99 130 SER A C 1
ATOM 889 O O . SER A 1 134 ? -4.321 0.560 -7.469 1.00 18.66 130 SER A O 1
ATOM 892 N N . GLY A 1 135 ? -3.308 2.510 -7.906 1.00 18.33 131 GLY A N 1
ATOM 893 C CA . GLY A 1 135 ? -4.439 2.959 -8.704 1.00 19.01 131 GLY A CA 1
ATOM 894 C C . GLY A 1 135 ? -4.761 2.024 -9.855 1.00 18.03 131 GLY A C 1
ATOM 895 O O . GLY A 1 135 ? -5.932 1.783 -10.166 1.00 17.87 131 GLY A O 1
ATOM 896 N N . CYS A 1 136 ? -3.729 1.488 -10.508 1.00 18.48 132 CYS A N 1
ATOM 897 C CA . CYS A 1 136 ? -3.955 0.596 -11.641 1.00 17.21 132 CYS A CA 1
ATOM 898 C C . CYS A 1 136 ? -4.379 -0.795 -11.185 1.00 18.28 132 CYS A C 1
ATOM 899 O O . CYS A 1 136 ? -5.214 -1.436 -11.837 1.00 16.60 132 CYS A O 1
ATOM 902 N N . THR A 1 137 ? -3.817 -1.262 -10.068 1.00 16.19 133 THR A N 1
ATOM 903 C CA . THR A 1 137 ? -4.253 -2.514 -9.463 1.00 16.70 133 THR A CA 1
ATOM 904 C C . THR A 1 137 ? -5.744 -2.471 -9.150 1.00 17.23 133 THR A C 1
ATOM 905 O O . THR A 1 137 ? -6.478 -3.441 -9.407 1.00 17.74 133 THR A O 1
ATOM 909 N N . LYS A 1 138 ? -6.203 -1.349 -8.591 1.00 19.00 134 LYS A N 1
ATOM 910 C CA . LYS A 1 138 ? -7.607 -1.201 -8.222 1.00 18.76 134 LYS A CA 1
ATOM 911 C C . LYS A 1 138 ? -8.489 -1.067 -9.452 1.00 16.24 134 LYS A C 1
ATOM 912 O O . LYS A 1 138 ? -9.618 -1.567 -9.460 1.00 19.71 134 LYS A O 1
ATOM 918 N N . LEU A 1 139 ? -8.002 -0.386 -10.494 1.00 16.64 135 LEU A N 1
ATOM 919 C CA . LEU A 1 139 ? -8.767 -0.327 -11.735 1.00 15.36 135 LEU A CA 1
ATOM 920 C C . LEU A 1 139 ? -9.080 -1.732 -12.228 1.00 17.88 135 LEU A C 1
ATOM 921 O O . LEU A 1 139 ? -10.216 -2.025 -12.622 1.00 18.40 135 LEU A O 1
ATOM 926 N N . LEU A 1 140 ? -8.085 -2.625 -12.188 1.00 16.36 136 LEU A N 1
ATOM 927 C CA . LEU A 1 140 ? -8.290 -3.995 -12.652 1.00 15.62 136 LEU A CA 1
ATOM 928 C C . LEU A 1 140 ? -9.259 -4.758 -11.754 1.00 18.62 136 LEU A C 1
ATOM 929 O O . LEU A 1 140 ? -10.078 -5.542 -12.245 1.00 17.65 136 LEU A O 1
ATOM 934 N N . GLU A 1 141 ? -9.166 -4.562 -10.436 1.00 16.36 137 GLU A N 1
ATOM 935 C CA . GLU A 1 141 ? -10.116 -5.198 -9.525 1.00 18.86 137 GLU A CA 1
ATOM 936 C C . GLU A 1 141 ? -11.545 -4.732 -9.782 1.00 17.79 137 GLU A C 1
ATOM 937 O O . GLU A 1 141 ? -12.487 -5.536 -9.755 1.00 17.49 137 GLU A O 1
ATOM 943 N N . GLN A 1 142 ? -11.727 -3.438 -10.029 1.00 17.36 138 GLN A N 1
ATOM 944 C CA . GLN A 1 142 ? -13.057 -2.924 -10.332 1.00 17.98 138 GLN A CA 1
ATOM 945 C C . GLN A 1 142 ? -13.585 -3.475 -11.650 1.00 16.71 138 GLN A C 1
ATOM 946 O O . GLN A 1 142 ? -14.764 -3.846 -11.742 1.00 19.43 138 GLN A O 1
ATOM 952 N N . ALA A 1 143 ? -12.735 -3.552 -12.677 1.00 16.27 139 ALA A N 1
ATOM 953 C CA . ALA A 1 143 ? -13.171 -4.131 -13.942 1.00 15.98 139 ALA A CA 1
ATOM 954 C C . ALA A 1 143 ? -13.577 -5.580 -13.749 1.00 19.37 139 ALA A C 1
ATOM 955 O O . ALA A 1 143 ? -14.618 -6.012 -14.259 1.00 19.16 139 ALA A O 1
ATOM 957 N N . ALA A 1 144 ? -12.777 -6.337 -12.991 1.00 17.84 140 ALA A N 1
ATOM 958 C CA . ALA A 1 144 ? -13.083 -7.743 -12.742 1.00 18.93 140 ALA A CA 1
ATOM 959 C C . ALA A 1 144 ? -14.461 -7.910 -12.119 1.00 19.21 140 ALA A C 1
ATOM 960 O O . ALA A 1 144 ? -15.259 -8.743 -12.565 1.00 18.89 140 ALA A O 1
ATOM 962 N N . ALA A 1 145 ? -14.753 -7.132 -11.073 1.00 17.86 141 ALA A N 1
ATOM 963 C CA . ALA A 1 145 ? -16.021 -7.276 -10.367 1.00 19.73 141 ALA A CA 1
ATOM 964 C C . ALA A 1 145 ? -17.230 -6.923 -11.230 1.00 20.10 141 ALA A C 1
ATOM 965 O O . ALA A 1 145 ? -18.331 -7.413 -10.956 1.00 23.77 141 ALA A O 1
ATOM 967 N N . SER A 1 146 ? -17.059 -6.096 -12.260 1.00 19.09 142 SER A N 1
ATOM 968 C CA . SER A 1 146 ? -18.137 -5.782 -13.193 1.00 20.61 142 SER A CA 1
ATOM 969 C C . SER A 1 146 ? -18.139 -6.680 -14.434 1.00 20.17 142 SER A C 1
ATOM 970 O O . SER A 1 146 ? -18.882 -6.404 -15.379 1.00 21.83 142 SER A O 1
ATOM 973 N N . GLY A 1 147 ? -17.351 -7.752 -14.448 1.00 18.90 143 GLY A N 1
ATOM 974 C CA . GLY A 1 147 ? -17.350 -8.635 -15.603 1.00 20.00 143 GLY A CA 1
ATOM 975 C C . GLY A 1 147 ? -16.759 -8.028 -16.857 1.00 19.62 143 GLY A C 1
ATOM 976 O O . GLY A 1 147 ? -17.123 -8.431 -17.973 1.00 23.07 143 GLY A O 1
ATOM 977 N N . LEU A 1 148 ? -15.848 -7.068 -16.712 1.00 19.41 144 LEU A N 1
ATOM 978 C CA . LEU A 1 148 ? -15.262 -6.379 -17.851 1.00 20.79 144 LEU A CA 1
ATOM 979 C C . LEU A 1 148 ? -13.856 -6.867 -18.185 1.00 20.44 144 LEU A C 1
ATOM 980 O O . LEU A 1 148 ? -13.163 -6.222 -18.978 1.00 26.82 144 LEU A O 1
ATOM 985 N N . LEU A 1 149 ? -13.422 -7.986 -17.611 1.00 19.26 145 LEU A N 1
ATOM 986 C CA . LEU A 1 149 ? -12.088 -8.525 -17.843 1.00 22.63 145 LEU A CA 1
ATOM 987 C C . LEU A 1 149 ? -12.173 -9.843 -18.597 1.00 17.05 145 LEU A C 1
ATOM 988 O O . LEU A 1 149 ? -13.050 -10.671 -18.330 1.00 22.21 145 LEU A O 1
ATOM 993 N N . ASP A 1 150 ? -11.249 -10.036 -19.535 1.00 17.31 146 ASP A N 1
ATOM 994 C CA . ASP A 1 150 ? -11.078 -11.344 -20.155 1.00 16.20 146 ASP A CA 1
ATOM 995 C C . ASP A 1 150 ? -10.642 -12.352 -19.097 1.00 18.40 146 ASP A C 1
ATOM 996 O O . ASP A 1 150 ? -9.643 -12.143 -18.403 1.00 18.44 146 ASP A O 1
ATOM 1001 N N . GLY A 1 151 ? -11.401 -13.442 -18.973 1.00 17.99 147 GLY A N 1
ATOM 1002 C CA . GLY A 1 151 ? -11.146 -14.400 -17.905 1.00 20.84 147 GLY A CA 1
ATOM 1003 C C . GLY A 1 151 ? -9.802 -15.096 -18.018 1.00 17.63 147 GLY A C 1
ATOM 1004 O O . GLY A 1 151 ? -9.092 -15.250 -17.020 1.00 19.51 147 GLY A O 1
ATOM 1005 N N . ASN A 1 152 ? -9.432 -15.518 -19.230 1.00 17.03 148 ASN A N 1
ATOM 1006 C CA . ASN A 1 152 ? -8.114 -16.111 -19.446 1.00 18.19 148 ASN A CA 1
ATOM 1007 C C . ASN A 1 152 ? -7.006 -15.175 -18.973 1.00 17.82 148 ASN A C 1
ATOM 1008 O O . ASN A 1 152 ? -6.125 -15.577 -18.203 1.00 17.42 148 ASN A O 1
ATOM 1013 N N . ASP A 1 153 ? -7.043 -13.914 -19.412 1.00 16.75 149 ASP A N 1
ATOM 1014 C CA . ASP A 1 153 ? -6.001 -12.970 -19.019 1.00 16.75 149 ASP A CA 1
ATOM 1015 C C . ASP A 1 153 ? -6.049 -12.689 -17.522 1.00 14.63 149 ASP A C 1
ATOM 1016 O O . ASP A 1 153 ? -5.004 -12.572 -16.870 1.00 16.27 149 ASP A O 1
ATOM 1021 N N . ALA A 1 154 ? -7.249 -12.578 -16.959 1.00 13.38 150 ALA A N 1
ATOM 1022 C CA . ALA A 1 154 ? -7.368 -12.222 -15.549 1.00 15.08 150 ALA A CA 1
ATOM 1023 C C . ALA A 1 154 ? -6.739 -13.285 -14.659 1.00 17.99 150 ALA A C 1
ATOM 1024 O O . ALA A 1 154 ? -6.018 -12.964 -13.706 1.00 15.48 150 ALA A O 1
ATOM 1026 N N . TRP A 1 155 ? -7.006 -14.563 -14.954 1.00 15.28 151 TRP A N 1
ATOM 1027 C CA . TRP A 1 155 ? -6.463 -15.630 -14.128 1.00 17.05 151 TRP A CA 1
ATOM 1028 C C . TRP A 1 155 ? -4.975 -15.825 -14.363 1.00 16.51 151 TRP A C 1
ATOM 1029 O O . TRP A 1 155 ? -4.245 -16.176 -13.426 1.00 16.32 151 TRP A O 1
ATOM 1040 N N . ARG A 1 156 ? -4.512 -15.584 -15.591 1.00 16.61 152 ARG A N 1
ATOM 1041 C CA . ARG A 1 156 ? -3.076 -15.524 -15.833 1.00 15.15 152 ARG A CA 1
ATOM 1042 C C . ARG A 1 156 ? -2.420 -14.482 -14.935 1.00 16.86 152 ARG A C 1
ATOM 1043 O O . ARG A 1 156 ? -1.342 -14.721 -14.378 1.00 15.64 152 ARG A O 1
ATOM 1051 N N . ARG A 1 157 ? -3.075 -13.334 -14.745 1.00 15.41 153 ARG A N 1
ATOM 1052 C CA . ARG A 1 157 ? -2.511 -12.314 -13.871 1.00 16.41 153 ARG A CA 1
ATOM 1053 C C . ARG A 1 157 ? -2.532 -12.759 -12.412 1.00 15.99 153 ARG A C 1
ATOM 1054 O O . ARG A 1 157 ? -1.561 -12.543 -11.684 1.00 15.48 153 ARG A O 1
ATOM 1062 N N . VAL A 1 158 ? -3.608 -13.426 -11.977 1.00 15.86 154 VAL A N 1
ATOM 1063 C CA . VAL A 1 158 ? -3.634 -13.993 -10.624 1.00 15.74 154 VAL A CA 1
ATOM 1064 C C . VAL A 1 158 ? -2.438 -14.920 -10.407 1.00 16.08 154 VAL A C 1
ATOM 1065 O O . VAL A 1 158 ? -1.752 -14.848 -9.382 1.00 16.27 154 VAL A O 1
ATOM 1069 N N . ARG A 1 159 ? -2.176 -15.806 -11.374 1.00 15.70 155 ARG A N 1
ATOM 1070 C CA . ARG A 1 159 ? -1.066 -16.745 -11.237 1.00 16.88 155 ARG A CA 1
ATOM 1071 C C . ARG A 1 159 ? 0.269 -16.025 -11.244 1.00 18.42 155 ARG A C 1
ATOM 1072 O O . ARG A 1 159 ? 1.155 -16.346 -10.442 1.00 17.13 155 ARG A O 1
ATOM 1080 N N . GLY A 1 160 ? 0.434 -15.062 -12.154 1.00 15.83 156 GLY A N 1
ATOM 1081 C CA . GLY A 1 160 ? 1.649 -14.263 -12.166 1.00 16.06 156 GLY A CA 1
ATOM 1082 C C . GLY A 1 160 ? 1.901 -13.571 -10.839 1.00 16.96 156 GLY A C 1
ATOM 1083 O O . GLY A 1 160 ? 3.035 -13.535 -10.350 1.00 16.08 156 GLY A O 1
ATOM 1084 N N . LEU A 1 161 ? 0.845 -13.023 -10.232 1.00 15.34 157 LEU A N 1
ATOM 1085 C CA . LEU A 1 161 ? 1.006 -12.347 -8.949 1.00 16.55 157 LEU A CA 1
ATOM 1086 C C . LEU A 1 161 ? 1.375 -13.334 -7.853 1.00 17.96 157 LEU A C 1
ATOM 1087 O O . LEU A 1 161 ? 2.250 -13.048 -7.026 1.00 19.97 157 LEU A O 1
ATOM 1092 N N . LEU A 1 162 ? 0.753 -14.516 -7.858 1.00 16.81 158 LEU A N 1
ATOM 1093 C CA . LEU A 1 162 ? 1.125 -15.557 -6.898 1.00 18.22 158 LEU A CA 1
ATOM 1094 C C . LEU A 1 162 ? 2.591 -15.940 -7.048 1.00 21.74 158 LEU A C 1
ATOM 1095 O O . LEU A 1 162 ? 3.316 -16.068 -6.054 1.00 20.66 158 LEU A O 1
ATOM 1100 N N . ALA A 1 163 ? 3.045 -16.135 -8.290 1.00 18.41 159 ALA A N 1
ATOM 1101 C CA . ALA A 1 163 ? 4.432 -16.537 -8.502 1.00 18.36 159 ALA A CA 1
ATOM 1102 C C . ALA A 1 163 ? 5.416 -15.418 -8.192 1.00 22.08 159 ALA A C 1
ATOM 1103 O O . ALA A 1 163 ? 6.597 -15.696 -7.954 1.00 22.80 1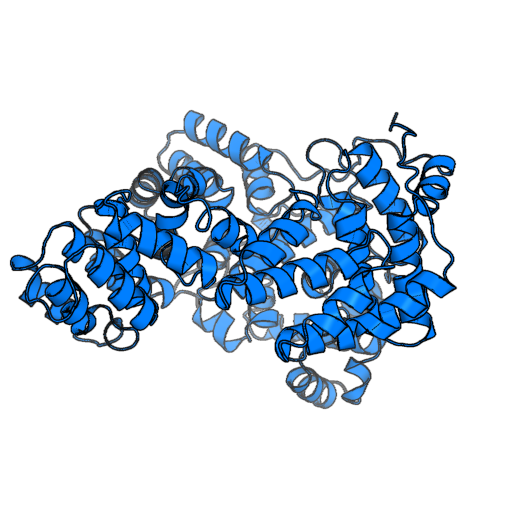59 ALA A O 1
ATOM 1105 N N . GLY A 1 164 ? 4.956 -14.167 -8.154 1.00 18.03 160 GLY A N 1
ATOM 1106 C CA . GLY A 1 164 ? 5.835 -13.035 -7.935 1.00 19.52 160 GLY A CA 1
ATOM 1107 C C . GLY A 1 164 ? 5.758 -12.517 -6.512 1.00 21.44 160 GLY A C 1
ATOM 1108 O O . GLY A 1 164 ? 6.186 -11.393 -6.231 1.00 27.19 160 GLY A O 1
ATOM 1109 N N . ARG A 1 165 ? 5.197 -13.332 -5.618 1.00 22.61 161 ARG A N 1
ATOM 1110 C CA . ARG A 1 165 ? 5.047 -13.000 -4.198 1.00 25.59 161 ARG A CA 1
ATOM 1111 C C . ARG A 1 165 ? 4.222 -11.735 -3.971 1.00 27.79 161 ARG A C 1
ATOM 1112 O O . ARG A 1 165 ? 4.473 -10.970 -3.038 1.00 28.68 161 ARG A O 1
ATOM 1120 N N . GLN A 1 166 ? 3.234 -11.510 -4.832 1.00 23.82 162 GLN A N 1
ATOM 1121 C CA . GLN A 1 166 ? 2.240 -10.464 -4.632 1.00 22.34 162 GLN A CA 1
ATOM 1122 C C . GLN A 1 166 ? 0.931 -11.113 -4.203 1.00 24.53 162 GLN A C 1
ATOM 1123 O O . GLN A 1 166 ? -0.091 -10.993 -4.890 1.00 21.44 162 GLN A O 1
ATOM 1129 N N . THR A 1 167 ? 0.961 -11.808 -3.064 1.00 23.69 163 THR A N 1
ATOM 1130 C CA . THR A 1 167 ? -0.166 -12.643 -2.659 1.00 22.23 163 THR A CA 1
ATOM 1131 C C . THR A 1 167 ? -1.413 -11.818 -2.369 1.00 19.86 163 THR A C 1
ATOM 1132 O O . THR A 1 167 ? -2.527 -12.246 -2.688 1.00 22.18 163 THR A O 1
ATOM 1136 N N . THR A 1 168 ? -1.252 -10.639 -1.761 1.00 22.06 164 THR A N 1
ATOM 1137 C CA . THR A 1 168 ? -2.408 -9.795 -1.452 1.00 21.82 164 THR A CA 1
ATOM 1138 C C . THR A 1 168 ? -3.121 -9.351 -2.727 1.00 21.21 164 THR A C 1
ATOM 1139 O O . THR A 1 168 ? -4.350 -9.467 -2.839 1.00 22.17 164 THR A O 1
ATOM 1143 N N . ASP A 1 169 ? -2.360 -8.857 -3.706 1.00 21.14 165 ASP A N 1
ATOM 1144 C CA . ASP A 1 169 ? -2.953 -8.453 -4.978 1.00 18.54 165 ASP A CA 1
ATOM 1145 C C . ASP A 1 169 ? -3.591 -9.640 -5.696 1.00 18.93 165 ASP A C 1
ATOM 1146 O O . ASP A 1 169 ? -4.667 -9.505 -6.295 1.00 20.12 165 ASP A O 1
ATOM 1151 N N . ALA A 1 170 ? -2.942 -10.812 -5.660 1.00 19.66 166 ALA A N 1
ATOM 1152 C CA . ALA A 1 170 ? -3.546 -12.000 -6.256 1.00 17.13 166 ALA A CA 1
ATOM 1153 C C . ALA A 1 170 ? -4.856 -12.350 -5.568 1.00 18.42 166 ALA A C 1
ATOM 1154 O O . ALA A 1 170 ? -5.855 -12.661 -6.230 1.00 19.48 166 ALA A O 1
ATOM 1156 N N . ARG A 1 171 ? -4.863 -12.304 -4.235 1.00 20.09 167 ARG A N 1
ATOM 1157 C CA . ARG A 1 171 ? -6.063 -12.612 -3.465 1.00 18.90 167 ARG A CA 1
ATOM 1158 C C . ARG A 1 171 ? -7.194 -11.649 -3.795 1.00 22.38 167 ARG A C 1
ATOM 1159 O O . ARG A 1 171 ? -8.341 -12.071 -3.999 1.00 19.66 167 ARG A O 1
ATOM 1167 N N . ASN A 1 172 ? -6.882 -10.355 -3.887 1.00 21.32 168 ASN A N 1
ATOM 1168 C CA . ASN A 1 172 ? -7.921 -9.356 -4.120 1.00 19.96 168 ASN A CA 1
ATOM 1169 C C . ASN A 1 172 ? -8.483 -9.453 -5.533 1.00 22.27 168 ASN A C 1
ATOM 1170 O O . ASN A 1 172 ? -9.684 -9.241 -5.746 1.00 20.78 168 ASN A O 1
ATOM 1175 N N . LEU A 1 173 ? -7.637 -9.776 -6.512 1.00 17.54 169 LEU A N 1
ATOM 1176 C CA . LEU A 1 173 ? -8.142 -9.971 -7.868 1.00 18.43 169 LEU A CA 1
ATOM 1177 C C . LEU A 1 173 ? -9.010 -11.224 -7.969 1.00 18.99 169 LEU A C 1
ATOM 1178 O O . LEU A 1 173 ? -10.048 -11.211 -8.645 1.00 18.38 169 LEU A O 1
ATOM 1183 N N . ALA A 1 174 ? -8.601 -12.326 -7.323 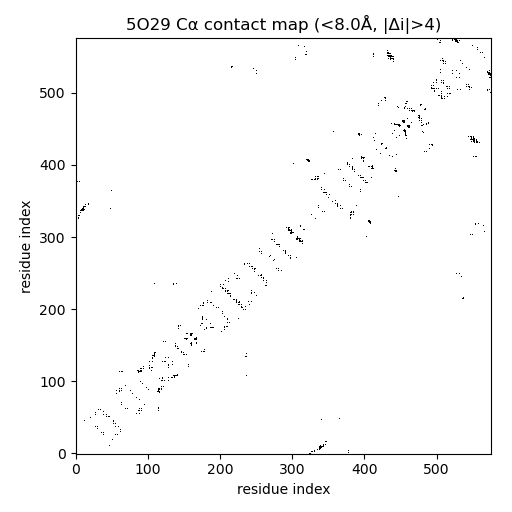1.00 19.00 170 ALA A N 1
ATOM 1184 C CA . ALA A 1 174 ? -9.417 -13.536 -7.373 1.00 18.55 170 ALA A CA 1
ATOM 1185 C C . ALA A 1 174 ? -10.783 -13.305 -6.738 1.00 20.04 170 ALA A C 1
ATOM 1186 O O . ALA A 1 174 ? -11.799 -13.794 -7.245 1.00 21.38 170 ALA A O 1
ATOM 1188 N N . ALA A 1 175 ? -10.828 -12.541 -5.646 1.00 22.75 171 ALA A N 1
ATOM 1189 C CA . ALA A 1 175 ? -12.107 -12.219 -5.018 1.00 21.69 171 ALA A CA 1
ATOM 1190 C C . ALA A 1 175 ? -12.978 -11.368 -5.935 1.00 23.88 171 ALA A C 1
ATOM 1191 O O . ALA A 1 175 ? -14.189 -11.597 -6.043 1.00 23.08 171 ALA A O 1
ATOM 1193 N N . ALA A 1 176 ? -12.378 -10.384 -6.605 1.00 20.86 172 ALA A N 1
ATOM 1194 C CA . ALA A 1 176 ? -13.125 -9.565 -7.551 1.00 22.05 172 ALA A CA 1
ATOM 1195 C C . ALA A 1 176 ? -13.679 -10.393 -8.699 1.00 23.81 172 ALA A C 1
ATOM 1196 O O . ALA A 1 176 ? -14.744 -10.070 -9.239 1.00 24.33 172 ALA A O 1
ATOM 1198 N N . LEU A 1 177 ? -12.971 -11.450 -9.097 1.00 19.76 173 LEU A N 1
ATOM 1199 C CA . LEU A 1 177 ? -13.444 -12.342 -10.142 1.00 20.62 173 LEU A CA 1
ATOM 1200 C C . LEU A 1 177 ? -14.529 -13.296 -9.657 1.00 25.07 173 LEU A C 1
ATOM 1201 O O . LEU A 1 177 ? -15.015 -14.112 -10.449 1.00 29.80 173 LEU A O 1
ATOM 1206 N N . GLY A 1 178 ? -14.913 -13.222 -8.388 1.00 23.65 174 GLY A N 1
ATOM 1207 C CA . GLY A 1 178 ? -15.956 -14.084 -7.872 1.00 24.88 174 GLY A CA 1
ATOM 1208 C C . GLY A 1 178 ? -15.510 -15.454 -7.411 1.00 25.22 174 GLY A C 1
ATOM 1209 O O . GLY A 1 178 ? -16.369 -16.297 -7.132 1.00 26.21 174 GLY A O 1
ATOM 1210 N N . SER A 1 179 ? -14.205 -15.710 -7.320 1.00 22.07 175 SER A N 1
ATOM 1211 C CA . SER A 1 179 ? -13.683 -17.010 -6.891 1.00 22.98 175 SER A CA 1
ATOM 1212 C C . SER A 1 179 ? -12.556 -16.778 -5.894 1.00 25.46 175 SER A C 1
ATOM 1213 O O . SER A 1 179 ? -11.370 -16.886 -6.230 1.00 22.03 175 SER A O 1
ATOM 1216 N N . PRO A 1 180 ? -12.888 -16.448 -4.648 1.00 22.82 176 PRO A N 1
ATOM 1217 C CA . PRO A 1 180 ? -11.843 -16.086 -3.681 1.00 24.35 176 PRO A CA 1
ATOM 1218 C C . PRO A 1 180 ? -11.033 -17.289 -3.220 1.00 25.79 176 PRO A C 1
ATOM 1219 O O . PRO A 1 180 ? -11.440 -18.445 -3.348 1.00 25.54 176 PRO A O 1
ATOM 1223 N N . PHE A 1 181 ? -9.860 -16.985 -2.658 1.00 23.67 177 PHE A N 1
ATOM 1224 C CA . PHE A 1 181 ? -8.946 -18.038 -2.226 1.00 25.90 177 PHE A CA 1
ATOM 1225 C C . PHE A 1 181 ? -9.569 -18.935 -1.159 1.00 30.04 177 PHE A C 1
ATOM 1226 O O . PHE A 1 181 ? -9.215 -20.117 -1.057 1.00 29.30 177 PHE A O 1
ATOM 1234 N N . ASP A 1 182 ? -10.489 -18.398 -0.358 1.00 31.19 178 ASP A N 1
ATOM 1235 C CA . ASP A 1 182 ? -11.141 -19.148 0.708 1.00 34.58 178 ASP A CA 1
ATOM 1236 C C . ASP A 1 182 ? -12.520 -19.664 0.306 1.00 37.52 178 ASP A C 1
ATOM 1237 O O . ASP A 1 182 ? -13.319 -20.021 1.179 1.00 37.61 178 ASP A O 1
ATOM 1242 N N . GLY A 1 183 ? -12.813 -19.716 -0.991 1.00 32.46 179 GLY A N 1
ATOM 1243 C CA . GLY A 1 183 ? -14.130 -20.050 -1.485 1.00 30.89 179 GLY A CA 1
ATOM 1244 C C . GLY A 1 183 ? -14.343 -21.460 -1.993 1.00 37.36 179 GLY A C 1
ATOM 1245 O O . GLY A 1 183 ? -15.470 -21.799 -2.366 1.00 32.80 179 GLY A O 1
ATOM 1246 N N . GLY A 1 184 ? -13.305 -22.292 -2.040 1.00 38.34 180 GLY A N 1
ATOM 1247 C CA . GLY A 1 184 ? -13.477 -23.669 -2.457 1.00 33.72 180 GLY A CA 1
ATOM 1248 C C . GLY A 1 184 ? -13.647 -23.893 -3.943 1.00 37.59 180 GLY A C 1
ATOM 1249 O O . GLY A 1 184 ? -13.987 -25.013 -4.345 1.00 33.89 180 GLY A O 1
ATOM 1250 N N . THR A 1 185 ? -13.422 -22.873 -4.777 1.00 31.60 181 THR A N 1
ATOM 1251 C CA . THR A 1 185 ? -13.546 -23.040 -6.223 1.00 28.95 181 THR A CA 1
ATOM 1252 C C . THR A 1 185 ? -12.207 -22.818 -6.928 1.00 28.22 181 THR A C 1
ATOM 1253 O O . THR A 1 185 ? -11.169 -23.260 -6.428 1.00 27.93 181 THR A O 1
ATOM 1257 N N . GLN A 1 186 ? -12.209 -22.152 -8.090 1.00 28.24 182 GLN A N 1
ATOM 1258 C CA . GLN A 1 186 ? -10.964 -21.995 -8.842 1.00 26.05 182 GLN A CA 1
ATOM 1259 C C . GLN A 1 186 ? -9.910 -21.247 -8.033 1.00 24.71 182 GLN A C 1
ATOM 1260 O O . GLN A 1 186 ? -8.738 -21.644 -8.004 1.00 22.30 182 GLN A O 1
ATOM 1266 N N . GLY A 1 187 ? -10.305 -20.144 -7.391 1.00 24.52 183 GLY A N 1
ATOM 1267 C CA . GLY A 1 187 ? -9.347 -19.357 -6.630 1.00 24.68 183 GLY A CA 1
ATOM 1268 C C . GLY A 1 187 ? -8.632 -20.166 -5.564 1.00 24.06 183 GLY A C 1
ATOM 1269 O O . GLY A 1 187 ? -7.420 -20.031 -5.378 1.00 22.58 183 GLY A O 1
ATOM 1270 N N . SER A 1 188 ? -9.370 -21.020 -4.850 1.00 24.15 184 SER A N 1
ATOM 1271 C CA . SER A 1 188 ? -8.729 -21.857 -3.839 1.00 23.01 184 SER A CA 1
ATOM 1272 C C . SER A 1 188 ? -7.714 -22.805 -4.469 1.00 21.39 184 SER A C 1
ATOM 1273 O O . SER A 1 188 ? -6.655 -23.063 -3.883 1.00 22.27 184 SER A O 1
ATOM 1276 N N . ARG A 1 189 ? -8.006 -23.313 -5.676 1.00 22.05 185 ARG A N 1
ATOM 1277 C CA . ARG A 1 189 ? -7.066 -24.211 -6.343 1.00 23.66 185 ARG A CA 1
ATOM 1278 C C . ARG A 1 189 ? -5.812 -23.472 -6.793 1.00 22.33 185 ARG A C 1
ATOM 1279 O O . ARG A 1 189 ? -4.702 -23.997 -6.653 1.00 21.89 185 ARG A O 1
ATOM 1287 N N . GLU A 1 190 ? -5.964 -22.254 -7.334 1.00 21.16 186 GLU A N 1
ATOM 1288 C CA . GLU A 1 190 ? -4.792 -21.489 -7.752 1.00 20.45 186 GLU A CA 1
ATOM 1289 C C . GLU A 1 190 ? -3.892 -21.182 -6.565 1.00 20.28 186 GLU A C 1
ATOM 1290 O O . GLU A 1 190 ? -2.663 -21.274 -6.661 1.00 19.96 186 GLU A O 1
ATOM 1296 N N . TYR A 1 191 ? -4.493 -20.849 -5.424 1.00 19.22 187 TYR A N 1
ATOM 1297 C CA . TYR A 1 191 ? -3.717 -20.529 -4.232 1.00 20.29 187 TYR A CA 1
ATOM 1298 C C . TYR A 1 191 ? -3.011 -21.765 -3.690 1.00 22.17 187 TYR A C 1
ATOM 1299 O O . TYR A 1 191 ? -1.865 -21.680 -3.231 1.00 22.79 187 TYR A O 1
ATOM 1308 N N . ALA A 1 192 ? -3.674 -22.921 -3.747 1.00 21.66 188 ALA A N 1
ATOM 1309 C CA . ALA A 1 192 ? -3.055 -24.158 -3.272 1.00 26.12 188 ALA A CA 1
ATOM 1310 C C . ALA A 1 192 ? -1.822 -24.525 -4.087 1.00 24.80 188 ALA A C 1
ATOM 1311 O O . ALA A 1 192 ? -0.904 -25.172 -3.568 1.00 23.16 188 ALA A O 1
ATOM 1313 N N . LEU A 1 193 ? -1.773 -24.110 -5.354 1.00 21.20 189 LEU A N 1
ATOM 1314 C CA . LEU A 1 193 ? -0.649 -24.443 -6.225 1.00 23.80 189 LEU A CA 1
ATOM 1315 C C . LEU A 1 193 ? 0.654 -23.779 -5.801 1.00 20.78 189 LEU A C 1
ATOM 1316 O O . LEU A 1 193 ? 1.694 -24.070 -6.404 1.00 19.65 189 LEU A O 1
ATOM 1321 N N . LEU A 1 194 ? 0.632 -22.907 -4.787 1.00 19.03 190 LEU A N 1
ATOM 1322 C CA . LEU A 1 194 ? 1.869 -22.337 -4.269 1.00 21.13 190 LEU A CA 1
ATOM 1323 C C . LEU A 1 194 ? 2.835 -23.399 -3.765 1.00 18.01 190 LEU A C 1
ATOM 1324 O O . LEU A 1 194 ? 4.036 -23.118 -3.666 1.00 21.37 190 LEU A O 1
ATOM 1329 N N . ASN A 1 195 ? 2.347 -24.607 -3.445 1.00 20.24 191 ASN A N 1
ATOM 1330 C CA . ASN A 1 195 ? 3.254 -25.674 -3.034 1.00 19.35 191 ASN A CA 1
ATOM 1331 C C . ASN A 1 195 ? 4.196 -26.080 -4.158 1.00 20.89 191 ASN A C 1
ATOM 1332 O O . ASN A 1 195 ? 5.225 -26.709 -3.884 1.00 20.08 191 ASN A O 1
ATOM 1337 N N . VAL A 1 196 ? 3.868 -25.713 -5.400 1.00 19.34 192 VAL A N 1
ATOM 1338 C CA . VAL A 1 196 ? 4.747 -25.869 -6.553 1.00 19.77 192 VAL A CA 1
ATOM 1339 C C . VAL A 1 196 ? 5.318 -24.526 -7.017 1.00 20.30 192 VAL A C 1
ATOM 1340 O O . VAL A 1 196 ? 6.518 -24.406 -7.267 1.00 20.31 192 VAL A O 1
ATOM 1344 N N . ILE A 1 197 ? 4.466 -23.499 -7.142 1.00 18.86 193 ILE A N 1
ATOM 1345 C CA . ILE A 1 197 ? 4.858 -22.267 -7.833 1.00 20.15 193 ILE A CA 1
ATOM 1346 C C . ILE A 1 197 ? 5.409 -21.183 -6.909 1.00 20.52 193 ILE A C 1
ATOM 1347 O O . ILE A 1 197 ? 5.817 -20.120 -7.402 1.00 20.34 193 ILE A O 1
ATOM 1352 N N . GLY A 1 198 ? 5.447 -21.413 -5.596 1.00 21.04 194 GLY A N 1
ATOM 1353 C CA . GLY A 1 198 ? 5.996 -20.421 -4.689 1.00 23.89 194 GLY A CA 1
ATOM 1354 C C . GLY A 1 198 ? 7.461 -20.134 -4.961 1.00 21.44 194 GLY A C 1
ATOM 1355 O O . GLY A 1 198 ? 8.176 -20.923 -5.579 1.00 19.44 194 GLY A O 1
ATOM 1356 N N . LYS A 1 199 ? 7.909 -18.969 -4.479 1.00 23.43 195 LYS A N 1
ATOM 1357 C CA . LYS A 1 199 ? 9.272 -18.510 -4.754 1.00 24.96 195 LYS A CA 1
ATOM 1358 C C . LYS A 1 199 ? 10.321 -19.528 -4.312 1.00 26.25 195 LYS A C 1
ATOM 1359 O O . LYS A 1 199 ? 11.267 -19.814 -5.053 1.00 25.51 195 LYS A O 1
ATOM 1365 N N A GLU A 1 200 ? 10.170 -20.074 -3.106 0.48 25.92 196 GLU A N 1
ATOM 1366 N N B GLU A 1 200 ? 10.177 -20.086 -3.111 0.52 25.92 196 GLU A N 1
ATOM 1367 C CA A GLU A 1 200 ? 11.054 -21.103 -2.575 0.48 26.52 196 GLU A CA 1
ATOM 1368 C CA B GLU A 1 200 ? 11.115 -21.116 -2.678 0.52 26.52 196 GLU A CA 1
ATOM 1369 C C A GLU A 1 200 ? 10.666 -22.500 -3.052 0.48 25.48 196 GLU A C 1
ATOM 1370 C C B GLU A 1 200 ? 10.673 -22.523 -3.065 0.52 25.48 196 GLU A C 1
ATOM 1371 O O A GLU A 1 200 ? 11.542 -23.314 -3.369 0.48 24.18 196 GLU A O 1
ATOM 1372 O O B GLU A 1 200 ? 11.528 -23.379 -3.326 0.52 24.18 196 GLU A O 1
ATOM 1383 N N . ALA A 1 201 ? 9.362 -22.780 -3.127 1.00 23.24 197 ALA A N 1
ATOM 1384 C CA . ALA A 1 201 ? 8.892 -24.115 -3.483 1.00 22.81 197 ALA A CA 1
ATOM 1385 C C . ALA A 1 201 ? 9.375 -24.537 -4.867 1.00 19.99 197 ALA A C 1
ATOM 1386 O O . ALA A 1 201 ? 9.688 -25.715 -5.091 1.00 21.13 197 ALA A O 1
ATOM 1388 N N . ARG A 1 202 ? 9.439 -23.595 -5.810 1.00 19.09 198 ARG A N 1
ATOM 1389 C CA . ARG A 1 202 ? 9.843 -23.932 -7.171 1.00 18.63 198 ARG A CA 1
ATOM 1390 C C . ARG A 1 202 ? 11.286 -24.413 -7.260 1.00 16.86 198 ARG A C 1
ATOM 1391 O O . ARG A 1 202 ? 11.656 -25.035 -8.261 1.00 19.92 198 ARG A O 1
ATOM 1399 N N . LYS A 1 203 ? 12.104 -24.133 -6.249 1.00 18.73 199 LYS A N 1
ATOM 1400 C CA . LYS A 1 203 ? 13.502 -24.533 -6.253 1.00 19.87 199 LYS A CA 1
ATOM 1401 C C . LYS A 1 203 ? 13.709 -25.911 -5.649 1.00 24.07 199 LYS A C 1
ATOM 1402 O O . LYS A 1 203 ? 14.824 -26.441 -5.729 1.00 26.90 199 LYS A O 1
ATOM 1408 N N . SER A 1 204 ? 12.675 -26.486 -5.039 1.00 23.31 200 SER A N 1
ATOM 1409 C CA . SER A 1 204 ? 12.832 -27.743 -4.320 1.00 22.66 200 SER A CA 1
ATOM 1410 C C . SER A 1 204 ? 13.236 -28.852 -5.285 1.00 24.89 200 SER A C 1
ATOM 1411 O O . SER A 1 204 ? 12.754 -28.899 -6.427 1.00 23.22 200 SER A O 1
ATOM 1414 N N . PRO A 1 205 ? 14.106 -29.770 -4.859 1.00 26.90 201 PRO A N 1
ATOM 1415 C CA . PRO A 1 205 ? 14.422 -30.929 -5.707 1.00 30.16 201 PRO A CA 1
ATOM 1416 C C . PRO A 1 205 ? 13.205 -31.769 -6.059 1.00 26.21 201 PRO A C 1
ATOM 1417 O O . PRO A 1 205 ? 13.255 -32.517 -7.043 1.00 25.04 201 PRO A O 1
ATOM 1421 N N . ASN A 1 206 ? 12.113 -31.652 -5.303 1.00 24.82 202 ASN A N 1
ATOM 1422 C CA . ASN A 1 206 ? 10.915 -32.456 -5.496 1.00 23.22 202 ASN A CA 1
ATOM 1423 C C . ASN A 1 206 ? 9.782 -31.695 -6.178 1.00 22.34 202 ASN A C 1
ATOM 1424 O O . ASN A 1 206 ? 8.673 -32.225 -6.280 1.00 25.76 202 ASN A O 1
ATOM 1429 N N . ALA A 1 207 ? 10.032 -30.474 -6.662 1.00 21.29 203 ALA A N 1
ATOM 1430 C CA . ALA A 1 207 ? 8.942 -29.665 -7.200 1.00 18.99 203 ALA A CA 1
ATOM 1431 C C . ALA A 1 207 ? 8.331 -30.303 -8.442 1.00 19.76 203 ALA A C 1
ATOM 1432 O O . ALA A 1 207 ? 7.102 -30.376 -8.576 1.00 17.68 203 ALA A O 1
ATOM 1434 N N . ALA A 1 208 ? 9.176 -30.771 -9.367 1.00 19.55 204 ALA A N 1
ATOM 1435 C CA . ALA A 1 208 ? 8.663 -31.390 -10.586 1.00 20.14 204 ALA A CA 1
ATOM 1436 C C . ALA A 1 208 ? 7.927 -32.684 -10.274 1.00 19.12 204 ALA A C 1
ATOM 1437 O O . ALA A 1 208 ? 6.900 -32.987 -10.895 1.00 19.86 204 ALA A O 1
ATOM 1439 N N . ALA A 1 209 ? 8.437 -33.460 -9.314 1.00 21.58 205 ALA A N 1
ATOM 1440 C CA . ALA A 1 209 ? 7.763 -34.696 -8.933 1.00 23.55 205 ALA A CA 1
ATOM 1441 C C . ALA A 1 209 ? 6.414 -34.407 -8.289 1.00 21.37 205 ALA A C 1
ATOM 1442 O O . ALA A 1 209 ? 5.429 -35.106 -8.557 1.00 20.19 205 ALA A O 1
ATOM 1444 N N . LEU A 1 210 ? 6.352 -33.377 -7.442 1.00 20.37 206 LEU A N 1
ATOM 1445 C CA . LEU A 1 210 ? 5.089 -32.988 -6.822 1.00 20.83 206 LEU A CA 1
ATOM 1446 C C . LEU A 1 210 ? 4.083 -32.518 -7.867 1.00 22.49 206 LEU A C 1
ATOM 1447 O O . LEU A 1 210 ? 2.913 -32.918 -7.839 1.00 22.51 206 LEU A O 1
ATOM 1452 N N . LEU A 1 211 ? 4.526 -31.684 -8.814 1.00 18.43 207 LEU A N 1
ATOM 1453 C CA . LEU A 1 211 ? 3.634 -31.240 -9.880 1.00 19.12 207 LEU A CA 1
ATOM 1454 C C . LEU A 1 211 ? 3.157 -32.412 -10.735 1.00 22.49 207 LEU A C 1
ATOM 1455 O O . LEU A 1 211 ? 1.979 -32.481 -11.100 1.00 20.95 207 LEU A O 1
ATOM 1460 N N . SER A 1 212 ? 4.049 -33.359 -11.042 1.00 22.61 208 SER A N 1
ATOM 1461 C CA . SER A 1 212 ? 3.647 -34.511 -11.846 1.00 24.91 208 SER A CA 1
ATOM 1462 C C . SER A 1 212 ? 2.581 -35.340 -11.144 1.00 26.82 208 SER A C 1
ATOM 1463 O O . SER A 1 212 ? 1.697 -35.902 -11.801 1.00 29.24 208 SER A O 1
ATOM 1466 N N . GLU A 1 213 ? 2.632 -35.406 -9.814 1.00 22.61 209 GLU A N 1
ATOM 1467 C CA . GLU A 1 213 ? 1.649 -36.188 -9.072 1.00 23.87 209 GLU A CA 1
ATOM 1468 C C . GLU A 1 213 ? 0.265 -35.546 -9.107 1.00 32.45 209 GLU A C 1
ATOM 1469 O O . GLU A 1 213 ? -0.746 -36.251 -9.196 1.00 32.76 209 GLU A O 1
ATOM 1475 N N . MET A 1 214 ? 0.191 -34.217 -9.047 1.00 30.28 210 MET A N 1
ATOM 1476 C CA . MET A 1 214 ? -1.099 -33.538 -8.996 1.00 29.36 210 MET A CA 1
ATOM 1477 C C . MET A 1 214 ? -1.605 -33.102 -10.365 1.00 31.07 210 MET A C 1
ATOM 1478 O O . MET A 1 214 ? -2.727 -32.588 -10.459 1.00 30.80 210 MET A O 1
ATOM 1483 N N . GLU A 1 215 ? -0.811 -33.323 -11.417 1.00 30.71 211 GLU A N 1
ATOM 1484 C CA . GLU A 1 215 ? -1.109 -32.811 -12.754 1.00 33.14 211 GLU A CA 1
ATOM 1485 C C . GLU A 1 215 ? -2.517 -33.169 -13.215 1.00 36.66 211 GLU A C 1
ATOM 1486 O O . GLU A 1 215 ? -3.180 -32.366 -13.886 1.00 32.73 211 GLU A O 1
ATOM 1492 N N . SER A 1 216 ? -2.978 -34.380 -12.887 1.00 33.76 212 SER A N 1
ATOM 1493 C CA . SER A 1 216 ? -4.256 -34.864 -13.409 1.00 40.22 212 SER A CA 1
ATOM 1494 C C . SER A 1 216 ? -5.421 -33.997 -12.946 1.00 34.23 212 SER A C 1
ATOM 1495 O O . SER A 1 216 ? -6.382 -33.787 -13.695 1.00 41.95 212 SER A O 1
ATOM 1498 N N . GLY A 1 217 ? -5.358 -33.492 -11.719 1.00 30.57 213 GLY A N 1
ATOM 1499 C CA . GLY A 1 217 ? -6.422 -32.689 -11.155 1.00 33.44 213 GLY A CA 1
ATOM 1500 C C . GLY A 1 217 ? -6.357 -31.213 -11.478 1.00 32.49 213 GLY A C 1
ATOM 1501 O O . GLY A 1 217 ? -7.145 -30.436 -10.929 1.00 36.92 213 GLY A O 1
ATOM 1502 N N . LEU A 1 218 ? -5.439 -30.797 -12.343 1.00 28.48 214 LEU A N 1
ATOM 1503 C CA . LEU A 1 218 ? -5.277 -29.395 -12.697 1.00 26.89 214 LEU A CA 1
ATOM 1504 C C . LEU A 1 218 ? -5.859 -29.124 -14.077 1.00 23.94 214 LEU A C 1
ATOM 1505 O O . LEU A 1 218 ? -5.872 -29.997 -14.950 1.00 26.79 214 LEU A O 1
ATOM 1510 N N . SER A 1 219 ? -6.313 -27.887 -14.274 1.00 25.61 215 SER A N 1
ATOM 1511 C CA . SER A 1 219 ? -6.785 -27.449 -15.578 1.00 23.37 215 SER A CA 1
ATOM 1512 C C . SER A 1 219 ? -5.609 -27.286 -16.538 1.00 22.23 215 SER A C 1
ATOM 1513 O O . SER A 1 219 ? -4.442 -27.236 -16.132 1.00 23.69 215 SER A O 1
ATOM 1516 N N . LEU A 1 220 ? -5.931 -27.202 -17.832 1.00 22.52 216 LEU A N 1
ATOM 1517 C CA . LEU A 1 220 ? -4.901 -26.965 -18.839 1.00 20.21 216 LEU A CA 1
ATOM 1518 C C . LEU A 1 220 ? -4.094 -25.719 -18.514 1.00 22.87 216 LEU A C 1
ATOM 1519 O O . LEU A 1 220 ? -2.860 -25.723 -18.611 1.00 24.56 216 LEU A O 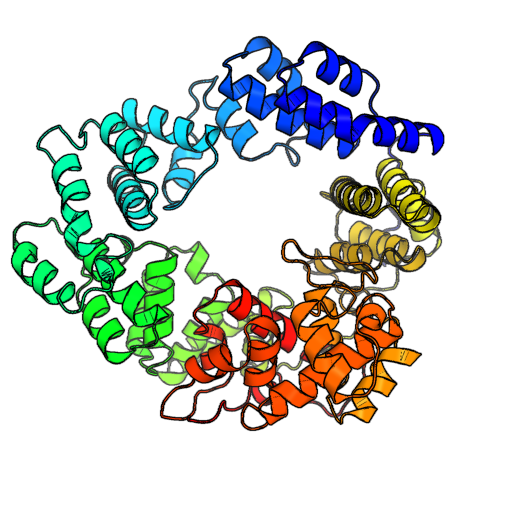1
ATOM 1524 N N . GLU A 1 221 ? -4.780 -24.644 -18.128 1.00 22.14 217 GLU A N 1
ATOM 1525 C CA . GLU A 1 221 ? -4.107 -23.378 -17.855 1.00 20.55 217 GLU A CA 1
ATOM 1526 C C . GLU A 1 221 ? -3.224 -23.470 -16.617 1.00 21.49 217 GLU A C 1
ATOM 1527 O O . GLU A 1 221 ? -2.094 -22.963 -16.616 1.00 19.80 217 GLU A O 1
ATOM 1533 N N . GLN A 1 222 ? -3.720 -24.114 -15.556 1.00 20.60 218 GLN A N 1
ATOM 1534 C CA . GLN A 1 222 ? -2.936 -24.279 -14.335 1.00 17.19 218 GLN A CA 1
ATOM 1535 C C . GLN A 1 222 ? -1.694 -25.126 -14.576 1.00 17.35 218 GLN A C 1
ATOM 1536 O O . GLN A 1 222 ? -0.612 -24.805 -14.069 1.00 18.73 218 GLN A O 1
ATOM 1542 N N . ARG A 1 223 ? -1.839 -26.226 -15.328 1.00 20.01 219 ARG A N 1
ATOM 1543 C CA . ARG A 1 223 ? -0.695 -27.079 -15.643 1.00 19.40 219 ARG A CA 1
ATOM 1544 C C . ARG A 1 223 ? 0.339 -26.331 -16.472 1.00 16.60 219 ARG A C 1
ATOM 1545 O O . ARG A 1 223 ? 1.544 -26.403 -16.190 1.00 17.41 219 ARG A O 1
ATOM 1553 N N . SER A 1 224 ? -0.111 -25.605 -17.500 1.00 17.63 220 SER A N 1
ATOM 1554 C CA . SER A 1 224 ? 0.816 -24.875 -18.357 1.00 17.81 220 SER A CA 1
ATOM 1555 C C . SER A 1 224 ? 1.593 -23.838 -17.559 1.00 17.29 220 SER A C 1
ATOM 1556 O O . SER A 1 224 ? 2.820 -23.739 -17.681 1.00 16.87 220 SER A O 1
ATOM 1559 N N . PHE A 1 225 ? 0.897 -23.075 -16.714 1.00 17.31 221 PHE A N 1
ATOM 1560 C CA . PHE A 1 225 ? 1.583 -22.057 -15.929 1.00 16.41 221 PHE A CA 1
ATOM 1561 C C . PHE A 1 225 ? 2.593 -22.681 -14.973 1.00 14.98 221 PHE A C 1
ATOM 1562 O O . PHE A 1 225 ? 3.731 -22.206 -14.866 1.00 16.34 221 PHE A O 1
ATOM 1570 N N . ALA A 1 226 ? 2.201 -23.753 -14.279 1.00 14.54 222 ALA A N 1
ATOM 1571 C CA . ALA A 1 226 ? 3.076 -24.344 -13.270 1.00 14.53 222 ALA A CA 1
ATOM 1572 C C . ALA A 1 226 ? 4.346 -24.936 -13.878 1.00 14.90 222 ALA A C 1
ATOM 1573 O O . ALA A 1 226 ? 5.431 -24.788 -13.303 1.00 15.46 222 ALA A O 1
ATOM 1575 N N . TRP A 1 227 ? 4.239 -25.635 -15.015 1.00 15.42 223 TRP A N 1
ATOM 1576 C CA . TRP A 1 227 ? 5.452 -26.088 -15.695 1.00 14.12 223 TRP A CA 1
ATOM 1577 C C . TRP A 1 227 ? 6.288 -24.908 -16.165 1.00 14.60 223 TRP A C 1
ATOM 1578 O O . TRP A 1 227 ? 7.523 -24.982 -16.152 1.00 15.81 223 TRP A O 1
ATOM 1589 N N . GLY A 1 228 ? 5.636 -23.804 -16.540 1.00 15.06 224 GLY A N 1
ATOM 1590 C CA . GLY A 1 228 ? 6.369 -22.597 -16.894 1.00 14.23 224 GLY A CA 1
ATOM 1591 C C . GLY A 1 228 ? 7.156 -22.022 -15.730 1.00 12.67 224 GLY A C 1
ATOM 1592 O O . GLY A 1 228 ? 8.286 -21.552 -15.908 1.00 14.68 224 GLY A O 1
ATOM 1593 N N . VAL A 1 229 ? 6.572 -22.044 -14.524 1.00 13.76 225 VAL A N 1
ATOM 1594 C CA . VAL A 1 229 ? 7.299 -21.585 -13.334 1.00 16.01 225 VAL A CA 1
ATOM 1595 C C . VAL A 1 229 ? 8.534 -22.445 -13.095 1.00 14.27 225 VAL A C 1
ATOM 1596 O O . VAL A 1 229 ? 9.637 -21.940 -12.849 1.00 14.03 225 VAL A O 1
ATOM 1600 N N . LEU A 1 230 ? 8.365 -23.762 -13.149 1.00 14.76 226 LEU A N 1
ATOM 1601 C CA . LEU A 1 230 ? 9.502 -24.641 -12.893 1.00 15.19 226 LEU A CA 1
ATOM 1602 C C . LEU A 1 230 ? 10.555 -24.521 -13.989 1.00 14.59 226 LEU A C 1
ATOM 1603 O O . LEU A 1 230 ? 11.754 -24.453 -13.693 1.00 16.58 226 LEU A O 1
ATOM 1608 N N . GLY A 1 231 ? 10.125 -24.466 -15.249 1.00 13.55 227 GLY A N 1
ATOM 1609 C CA . GLY A 1 231 ? 11.067 -24.275 -16.343 1.00 14.13 227 GLY A CA 1
ATOM 1610 C C . GLY A 1 231 ? 11.826 -22.962 -16.253 1.00 14.35 227 GLY A C 1
ATOM 1611 O O . GLY A 1 231 ? 13.027 -22.912 -16.524 1.00 16.69 227 GLY A O 1
ATOM 1612 N N . HIS A 1 232 ? 11.131 -21.883 -15.880 1.00 15.43 228 HIS A N 1
ATOM 1613 C CA . HIS A 1 232 ? 11.753 -20.568 -15.729 1.00 14.89 228 HIS A CA 1
ATOM 1614 C C . HIS A 1 232 ? 12.837 -20.588 -14.660 1.00 15.21 228 HIS A C 1
ATOM 1615 O O . HIS A 1 232 ? 13.945 -20.083 -14.875 1.00 15.60 228 HIS A O 1
ATOM 1622 N N . TYR A 1 233 ? 12.552 -21.184 -13.500 1.00 13.85 229 TYR A N 1
ATOM 1623 C CA . TYR A 1 233 ? 13.591 -21.272 -12.476 1.00 14.84 229 TYR A CA 1
ATOM 1624 C C . TYR A 1 233 ? 14.819 -22.026 -12.991 1.00 14.79 229 TYR A C 1
ATOM 1625 O O . TYR A 1 233 ? 15.951 -21.554 -12.849 1.00 15.91 229 TYR A O 1
ATOM 1634 N N . GLN A 1 234 ? 14.613 -23.209 -13.583 1.00 13.84 230 GLN A N 1
ATOM 1635 C CA . GLN A 1 234 ? 15.742 -23.991 -14.081 1.00 15.32 230 GLN A CA 1
ATOM 1636 C C . GLN A 1 234 ? 16.497 -23.240 -15.170 1.00 16.12 230 GLN A C 1
ATOM 1637 O O . GLN A 1 234 ? 17.734 -23.267 -15.206 1.00 16.24 230 GLN A O 1
ATOM 1643 N N . SER A 1 235 ? 15.771 -22.560 -16.062 1.00 14.66 231 SER A N 1
ATOM 1644 C CA . SER A 1 235 ? 16.409 -21.853 -17.167 1.00 14.33 231 SER A CA 1
ATOM 1645 C C . SER A 1 235 ? 17.257 -20.695 -16.661 1.00 16.99 231 SER A C 1
ATOM 1646 O O . SER A 1 235 ? 18.409 -20.518 -17.083 1.00 16.46 231 SER A O 1
ATOM 1649 N N . GLN A 1 236 ? 16.701 -19.898 -15.746 1.00 15.59 232 GLN A N 1
ATOM 1650 C CA . GLN A 1 236 ? 17.456 -18.803 -15.158 1.00 17.00 232 GLN A CA 1
ATOM 1651 C C . GLN A 1 236 ? 18.607 -19.305 -14.296 1.00 15.03 232 GLN A C 1
ATOM 1652 O O . GLN A 1 236 ? 19.571 -18.564 -14.075 1.00 20.01 232 GLN A O 1
ATOM 1658 N N . ASN A 1 237 ? 18.539 -20.541 -13.805 1.00 18.39 233 ASN A N 1
ATOM 1659 C CA . ASN A 1 237 ? 19.653 -21.134 -13.088 1.00 17.02 233 ASN A CA 1
ATOM 1660 C C . ASN A 1 237 ? 20.619 -21.831 -14.033 1.00 17.00 233 ASN A C 1
ATOM 1661 O O . ASN A 1 237 ? 21.573 -22.472 -13.578 1.00 19.21 233 ASN A O 1
ATOM 1666 N N . LEU A 1 238 ? 20.371 -21.725 -15.337 1.00 14.31 234 LEU A N 1
ATOM 1667 C CA . LEU A 1 238 ? 21.235 -22.267 -16.381 1.00 18.85 234 LEU A CA 1
ATOM 1668 C C . LEU A 1 238 ? 21.346 -23.787 -16.321 1.00 17.03 234 LEU A C 1
ATOM 1669 O O . LEU A 1 238 ? 22.326 -24.370 -16.792 1.00 16.52 234 LEU A O 1
ATOM 1674 N N . ASN A 1 239 ? 20.331 -24.447 -15.759 1.00 16.27 235 ASN A N 1
ATOM 1675 C CA . ASN A 1 239 ? 20.230 -25.906 -15.840 1.00 16.89 235 ASN A CA 1
ATOM 1676 C C . ASN A 1 239 ? 19.440 -26.207 -17.106 1.00 16.80 235 ASN A C 1
ATOM 1677 O O . ASN A 1 239 ? 18.251 -26.531 -17.084 1.00 18.96 235 ASN A O 1
ATOM 1682 N N . VAL A 1 240 ? 20.129 -26.063 -18.240 1.00 14.68 236 VAL A N 1
ATOM 1683 C CA . VAL A 1 240 ? 19.440 -26.017 -19.533 1.00 17.87 236 VAL A CA 1
ATOM 1684 C C . VAL A 1 240 ? 18.703 -27.309 -19.869 1.00 17.59 236 VAL A C 1
ATOM 1685 O O . VAL A 1 240 ? 17.554 -27.232 -20.337 1.00 16.33 236 VAL A O 1
ATOM 1689 N N . PRO A 1 241 ? 19.283 -28.501 -19.699 1.00 18.62 237 PRO A N 1
ATOM 1690 C CA . PRO A 1 241 ? 18.516 -29.714 -20.033 1.00 19.23 237 PRO A CA 1
ATOM 1691 C C . PRO A 1 241 ? 17.213 -29.837 -19.258 1.00 18.38 237 PRO A C 1
ATOM 1692 O O . PRO A 1 241 ? 16.164 -30.115 -19.856 1.00 18.79 237 PRO A O 1
ATOM 1696 N N . ALA A 1 242 ? 17.247 -29.584 -17.945 1.00 18.30 238 ALA A N 1
ATOM 1697 C CA . ALA A 1 242 ? 16.038 -29.685 -17.130 1.00 19.28 238 ALA A CA 1
ATOM 1698 C C . ALA A 1 242 ? 15.032 -28.612 -17.499 1.00 19.14 238 ALA A C 1
ATOM 1699 O O . ALA A 1 242 ? 13.822 -28.872 -17.541 1.00 19.20 238 ALA A O 1
ATOM 1701 N N . ALA A 1 243 ? 15.509 -27.392 -17.755 1.00 17.54 239 ALA A N 1
ATOM 1702 C CA . ALA A 1 243 ? 14.607 -26.327 -18.169 1.00 15.80 239 ALA A CA 1
ATOM 1703 C C . ALA A 1 243 ? 13.819 -26.725 -19.407 1.00 15.69 239 ALA A C 1
ATOM 1704 O O . ALA A 1 243 ? 12.605 -26.488 -19.487 1.00 15.83 239 ALA A O 1
ATOM 1706 N N . LEU A 1 244 ? 14.493 -27.323 -20.392 1.00 16.21 240 LEU A N 1
ATOM 1707 C CA . LEU A 1 244 ? 13.801 -27.675 -21.620 1.00 15.45 240 LEU A CA 1
ATOM 1708 C C . LEU A 1 244 ? 12.839 -28.835 -21.410 1.00 17.18 240 LEU A C 1
ATOM 1709 O O . LEU A 1 244 ? 11.776 -28.869 -22.041 1.00 16.98 240 LEU A O 1
ATOM 1714 N N . ASP A 1 245 ? 13.180 -29.768 -20.513 1.00 16.65 241 ASP A N 1
ATOM 1715 C CA . ASP A 1 245 ? 12.257 -30.849 -20.189 1.00 17.27 241 ASP A CA 1
ATOM 1716 C C . ASP A 1 245 ? 10.987 -30.309 -19.551 1.00 18.45 241 ASP A C 1
ATOM 1717 O O . ASP A 1 245 ? 9.877 -30.728 -19.906 1.00 18.34 241 ASP A O 1
ATOM 1722 N N . TYR A 1 246 ? 11.132 -29.375 -18.607 1.00 15.28 242 TYR A N 1
ATOM 1723 C CA . TYR A 1 246 ? 9.969 -28.809 -17.931 1.00 15.84 242 TYR A CA 1
ATOM 1724 C C . TYR A 1 246 ? 9.152 -27.935 -18.878 1.00 16.55 242 TYR A C 1
ATOM 1725 O O . TYR A 1 246 ? 7.926 -28.048 -18.939 1.00 16.56 242 TYR A O 1
ATOM 1734 N N . TYR A 1 247 ? 9.816 -27.048 -19.621 1.00 15.24 243 TYR A N 1
ATOM 1735 C CA . TYR A 1 247 ? 9.096 -26.212 -20.572 1.00 15.19 243 TYR A CA 1
ATOM 1736 C C . TYR A 1 247 ? 8.416 -27.042 -21.654 1.00 16.24 243 TYR A C 1
ATOM 1737 O O . TYR A 1 247 ? 7.386 -26.634 -22.198 1.00 14.91 243 TYR A O 1
ATOM 1746 N N . GLY A 1 248 ? 8.977 -28.203 -21.991 1.00 15.59 244 GLY A N 1
ATOM 1747 C CA . GLY A 1 248 ? 8.346 -29.056 -22.981 1.00 19.03 244 GLY A CA 1
ATOM 1748 C C . GLY A 1 248 ? 6.994 -29.586 -22.549 1.00 18.81 244 GLY A C 1
ATOM 1749 O O . GLY A 1 248 ? 6.210 -30.016 -23.401 1.00 21.56 244 GLY A O 1
ATOM 1750 N N . LYS A 1 249 ? 6.715 -29.584 -21.246 1.00 17.99 245 LYS A N 1
ATOM 1751 C CA . LYS A 1 249 ? 5.442 -30.033 -20.704 1.00 18.23 245 LYS A CA 1
ATOM 1752 C C . LYS A 1 249 ? 4.382 -28.940 -20.704 1.00 22.62 245 LYS A C 1
ATOM 1753 O O . LYS A 1 249 ? 3.252 -29.192 -20.273 1.00 22.19 245 LYS A O 1
ATOM 1759 N N . VAL A 1 250 ? 4.714 -27.736 -21.166 1.00 18.84 246 VAL A N 1
ATOM 1760 C CA . VAL A 1 250 ? 3.751 -26.641 -21.234 1.00 18.86 246 VAL A CA 1
ATOM 1761 C C . VAL A 1 250 ? 2.901 -26.838 -22.484 1.00 19.31 246 VAL A C 1
ATOM 1762 O O . VAL A 1 250 ? 3.389 -26.708 -23.610 1.00 21.66 246 VAL A O 1
ATOM 1766 N N . ALA A 1 251 ? 1.621 -27.149 -22.287 1.00 18.41 247 ALA A N 1
ATOM 1767 C CA . ALA A 1 251 ? 0.765 -27.423 -23.430 1.00 21.75 247 ALA A CA 1
ATOM 1768 C C . ALA A 1 251 ? 0.267 -26.145 -24.093 1.00 21.75 247 ALA A C 1
ATOM 1769 O O . ALA A 1 251 ? 0.127 -26.102 -25.319 1.00 28.21 247 ALA A O 1
ATOM 1771 N N . ASP A 1 252 ? -0.001 -25.099 -23.312 1.00 20.92 248 ASP A N 1
ATOM 1772 C CA . ASP A 1 252 ? -0.469 -23.815 -23.850 1.00 23.48 248 ASP A CA 1
ATOM 1773 C C . ASP A 1 252 ? 0.537 -22.726 -23.494 1.00 20.91 248 ASP A C 1
ATOM 1774 O O . ASP A 1 252 ? 0.461 -22.127 -22.417 1.00 19.18 248 ASP A O 1
ATOM 1779 N N . ARG A 1 253 ? 1.450 -22.440 -24.421 1.00 18.18 249 ARG A N 1
ATOM 1780 C CA . ARG A 1 253 ? 2.540 -21.518 -24.130 1.00 17.16 249 ARG A CA 1
ATOM 1781 C C . ARG A 1 253 ? 2.069 -20.088 -23.905 1.00 20.48 249 ARG A C 1
ATOM 1782 O O . ARG A 1 253 ? 2.786 -19.318 -23.262 1.00 19.58 249 ARG A O 1
ATOM 1790 N N . ARG A 1 254 ? 0.889 -19.714 -24.404 1.00 19.94 250 ARG A N 1
ATOM 1791 C CA . ARG A 1 254 ? 0.415 -18.356 -24.156 1.00 21.20 250 ARG A CA 1
ATOM 1792 C C . ARG A 1 254 ? -0.025 -18.143 -22.714 1.00 19.71 250 ARG A C 1
ATOM 1793 O O . ARG A 1 254 ? -0.243 -16.994 -22.319 1.00 19.29 250 ARG A O 1
ATOM 1801 N N . GLN A 1 255 ? -0.139 -19.209 -21.912 1.00 17.35 251 GLN A N 1
ATOM 1802 C CA . GLN A 1 255 ? -0.407 -19.056 -20.484 1.00 15.54 251 GLN A CA 1
ATOM 1803 C C . GLN A 1 255 ? 0.794 -18.522 -19.718 1.00 19.97 251 GLN A C 1
ATOM 1804 O O . GLN A 1 255 ? 0.628 -18.032 -18.593 1.00 17.68 251 GLN A O 1
ATOM 1810 N N . LEU A 1 256 ? 1.988 -18.604 -20.300 1.00 18.01 252 LEU A N 1
ATOM 1811 C CA . LEU A 1 256 ? 3.208 -18.200 -19.618 1.00 16.63 252 LEU A CA 1
ATOM 1812 C C . LEU A 1 256 ? 3.278 -16.683 -19.471 1.00 16.86 252 LEU A C 1
ATOM 1813 O O . LEU A 1 256 ? 2.738 -15.933 -20.290 1.00 18.70 252 LEU A O 1
ATOM 1818 N N . THR A 1 257 ? 3.953 -16.237 -18.412 1.00 15.83 253 THR A N 1
ATOM 1819 C CA . THR A 1 257 ? 4.304 -14.826 -18.319 1.00 13.70 253 THR A CA 1
ATOM 1820 C C . THR A 1 257 ? 5.330 -14.484 -19.393 1.00 16.01 253 THR A C 1
ATOM 1821 O O . THR A 1 257 ? 5.972 -15.360 -19.978 1.00 15.11 253 THR A O 1
ATOM 1825 N N . ASP A 1 258 ? 5.492 -13.185 -19.644 1.00 15.04 254 ASP A N 1
ATOM 1826 C CA . ASP A 1 258 ? 6.500 -12.758 -20.610 1.00 15.96 254 ASP A CA 1
ATOM 1827 C C . ASP A 1 258 ? 7.894 -13.239 -20.203 1.00 15.82 254 ASP A C 1
ATOM 1828 O O . ASP A 1 258 ? 8.656 -13.734 -21.040 1.00 17.20 254 ASP A O 1
ATOM 1833 N N . ASP A 1 259 ? 8.243 -13.109 -18.922 1.00 14.76 255 ASP A N 1
ATOM 1834 C CA . ASP A 1 259 ? 9.544 -13.588 -18.455 1.00 17.40 255 ASP A CA 1
ATOM 1835 C C . ASP A 1 259 ? 9.683 -15.093 -18.655 1.00 16.88 255 ASP A C 1
ATOM 1836 O O . ASP A 1 259 ? 10.748 -15.574 -19.056 1.00 15.57 255 ASP A O 1
ATOM 1841 N N . GLN A 1 260 ? 8.622 -15.855 -18.368 1.00 15.17 256 GLN A N 1
ATOM 1842 C CA . GLN A 1 260 ? 8.691 -17.306 -18.536 1.00 14.55 256 GLN A CA 1
ATOM 1843 C C . GLN A 1 260 ? 8.936 -17.681 -19.990 1.00 13.73 256 GLN A C 1
ATOM 1844 O O . GLN A 1 260 ? 9.756 -18.561 -20.281 1.00 14.42 256 GLN A O 1
ATOM 1850 N N . ILE A 1 261 ? 8.220 -17.050 -20.919 1.00 13.52 257 ILE A N 1
ATOM 1851 C CA . ILE A 1 261 ? 8.375 -17.457 -22.312 1.00 15.18 257 ILE A CA 1
ATOM 1852 C C . ILE A 1 261 ? 9.718 -16.996 -22.862 1.00 14.79 257 ILE A C 1
ATOM 1853 O O . ILE A 1 261 ? 10.340 -17.696 -23.674 1.00 13.78 257 ILE A O 1
ATOM 1858 N N . GLU A 1 262 ? 10.221 -15.851 -22.405 1.00 14.23 258 GLU A N 1
ATOM 1859 C CA . GLU A 1 262 ? 11.541 -15.432 -22.855 1.00 16.13 258 GLU A CA 1
ATOM 1860 C C . GLU A 1 262 ? 12.618 -16.360 -22.319 1.00 14.40 258 GLU A C 1
ATOM 1861 O O . GLU A 1 262 ? 13.601 -16.631 -23.020 1.00 14.06 258 GLU A O 1
ATOM 1867 N N . TRP A 1 263 ? 12.445 -16.871 -21.094 1.00 13.74 259 TRP A N 1
ATOM 1868 C CA . TRP A 1 263 ? 13.415 -17.824 -20.559 1.00 13.19 259 TRP A CA 1
ATOM 1869 C C . TRP A 1 263 ? 13.311 -19.197 -21.217 1.00 15.49 259 TRP A C 1
ATOM 1870 O O . TRP A 1 263 ? 14.308 -19.925 -21.253 1.00 15.00 259 TRP A O 1
ATOM 1881 N N . TYR A 1 264 ? 12.146 -19.551 -21.769 1.00 14.43 260 TYR A N 1
ATOM 1882 C CA . TYR A 1 264 ? 12.057 -20.733 -22.618 1.00 15.18 260 TYR A CA 1
ATOM 1883 C C . TYR A 1 264 ? 12.861 -20.527 -23.900 1.00 12.18 260 TYR A C 1
ATOM 1884 O O . TYR A 1 264 ? 13.674 -21.384 -24.277 1.00 14.77 260 TYR A O 1
ATOM 1893 N N . ALA A 1 265 ? 12.667 -19.383 -24.565 1.00 13.78 261 ALA A N 1
ATOM 1894 C CA . ALA A 1 265 ? 13.465 -19.072 -25.747 1.00 15.21 261 ALA A CA 1
ATOM 1895 C C . ALA A 1 265 ? 14.962 -19.068 -25.432 1.00 14.44 261 ALA A C 1
ATOM 1896 O O . ALA A 1 265 ? 15.773 -19.568 -26.227 1.00 15.24 261 ALA A O 1
ATOM 1898 N N . ARG A 1 266 ? 15.346 -18.533 -24.266 1.00 13.86 262 ARG A N 1
ATOM 1899 C CA . ARG A 1 266 ? 16.760 -18.472 -23.907 1.00 12.99 262 ARG A CA 1
ATOM 1900 C C . ARG A 1 266 ? 17.350 -19.860 -23.720 1.00 15.87 262 ARG A C 1
ATOM 1901 O O . ARG A 1 266 ? 18.485 -20.119 -24.137 1.00 16.48 262 ARG A O 1
ATOM 1909 N N . ALA A 1 267 ? 16.607 -20.759 -23.078 1.00 14.67 263 ALA A N 1
ATOM 1910 C CA . ALA A 1 267 ? 17.073 -22.137 -22.949 1.00 14.10 263 ALA A CA 1
ATOM 1911 C C . ALA A 1 267 ? 17.232 -22.792 -24.314 1.00 14.60 263 ALA A C 1
ATOM 1912 O O . ALA A 1 267 ? 18.242 -23.452 -24.580 1.00 15.00 263 ALA A O 1
ATOM 1914 N N . ALA A 1 268 ? 16.245 -22.618 -25.196 1.00 14.98 264 ALA A N 1
ATOM 1915 C CA . ALA A 1 268 ? 16.341 -23.228 -26.520 1.00 16.26 264 ALA A CA 1
ATOM 1916 C C . ALA A 1 268 ? 17.512 -22.647 -27.292 1.00 15.75 264 ALA A C 1
ATOM 1917 O O . ALA A 1 268 ? 18.255 -23.381 -27.960 1.00 16.06 264 ALA A O 1
ATOM 1919 N N . LEU A 1 269 ? 17.714 -21.331 -27.176 1.00 16.01 265 LEU A N 1
ATOM 1920 C CA . LEU A 1 269 ? 18.862 -20.676 -27.794 1.00 16.92 265 LEU A CA 1
ATOM 1921 C C . LEU A 1 269 ? 20.171 -21.256 -27.277 1.00 15.10 265 LEU A C 1
ATOM 1922 O O . LEU A 1 269 ? 21.064 -21.600 -28.062 1.00 17.42 265 LEU A O 1
ATOM 1927 N N A ARG A 1 270 ? 20.290 -21.392 -25.961 0.65 16.04 266 ARG A N 1
ATOM 1928 N N B ARG A 1 270 ? 20.305 -21.381 -25.951 0.35 16.05 266 ARG A N 1
ATOM 1929 C CA A ARG A 1 270 ? 21.536 -21.858 -25.377 0.65 16.13 266 ARG A CA 1
ATOM 1930 C CA B ARG A 1 270 ? 21.553 -21.874 -25.365 0.35 16.16 266 ARG A CA 1
ATOM 1931 C C A ARG A 1 270 ? 21.831 -23.303 -25.765 0.65 16.60 266 ARG A C 1
ATOM 1932 C C B ARG A 1 270 ? 21.839 -23.307 -25.800 0.35 16.59 266 ARG A C 1
ATOM 1933 O O A ARG A 1 270 ? 23.000 -23.678 -25.906 0.65 15.61 266 ARG A O 1
ATOM 1934 O O B ARG A 1 270 ? 23.000 -23.683 -26.001 0.35 15.65 266 ARG A O 1
ATOM 1949 N N . ALA A 1 271 ? 20.796 -24.119 -25.956 1.00 15.32 267 ALA A N 1
ATOM 1950 C CA . ALA A 1 271 ? 20.964 -25.496 -26.401 1.00 14.91 267 ALA A CA 1
ATOM 1951 C C . ALA A 1 271 ? 21.109 -25.621 -27.913 1.00 16.22 267 ALA A C 1
ATOM 1952 O O . ALA A 1 271 ? 21.331 -26.730 -28.412 1.00 17.90 267 ALA A O 1
ATOM 1954 N N . ARG A 1 272 ? 20.995 -24.516 -28.648 1.00 13.80 268 ARG A N 1
ATOM 1955 C CA . ARG A 1 272 ? 21.058 -24.519 -30.113 1.00 15.44 268 ARG A CA 1
ATOM 1956 C C . ARG A 1 272 ? 19.943 -25.369 -30.723 1.00 15.77 268 ARG A C 1
ATOM 1957 O O . ARG A 1 272 ? 20.136 -26.047 -31.738 1.00 18.55 268 ARG A O 1
ATOM 1965 N N . ARG A 1 273 ? 18.768 -25.356 -30.092 1.00 15.43 269 ARG A N 1
ATOM 1966 C CA . ARG A 1 273 ? 17.581 -26.027 -30.620 1.00 15.58 269 ARG A CA 1
ATOM 1967 C C . ARG A 1 273 ? 16.830 -25.011 -31.465 1.00 18.16 269 ARG A C 1
ATOM 1968 O O . ARG A 1 273 ? 15.901 -24.352 -30.997 1.00 16.70 269 ARG A O 1
ATOM 1976 N N . TRP A 1 274 ? 17.232 -24.901 -32.734 1.00 15.73 270 TRP A N 1
ATOM 1977 C CA . TRP A 1 274 ? 16.749 -23.811 -33.578 1.00 16.61 270 TRP A CA 1
ATOM 1978 C C . TRP A 1 274 ? 15.276 -23.970 -33.929 1.00 17.00 270 TRP A C 1
ATOM 1979 O O . TRP A 1 274 ? 14.546 -22.977 -34.005 1.00 15.67 270 TRP A O 1
ATOM 1990 N N . ASP A 1 275 ? 14.815 -25.205 -34.144 1.00 17.64 271 ASP A N 1
ATOM 1991 C CA . ASP A 1 275 ? 13.404 -25.418 -34.452 1.00 19.15 271 ASP A CA 1
ATOM 1992 C C . ASP A 1 275 ? 12.530 -25.096 -33.249 1.00 18.27 271 ASP A C 1
ATOM 1993 O O . ASP A 1 275 ? 11.492 -24.438 -33.383 1.00 17.71 271 ASP A O 1
ATOM 1998 N N . GLU A 1 276 ? 12.926 -25.568 -32.063 1.00 15.52 272 GLU A N 1
ATOM 1999 C CA . GLU A 1 276 ? 12.140 -25.280 -30.868 1.00 16.88 272 GLU A CA 1
ATOM 2000 C C . GLU A 1 276 ? 12.156 -23.789 -30.546 1.00 16.80 272 GLU A C 1
ATOM 2001 O O . GLU A 1 276 ? 11.134 -23.237 -30.128 1.00 16.71 272 GLU 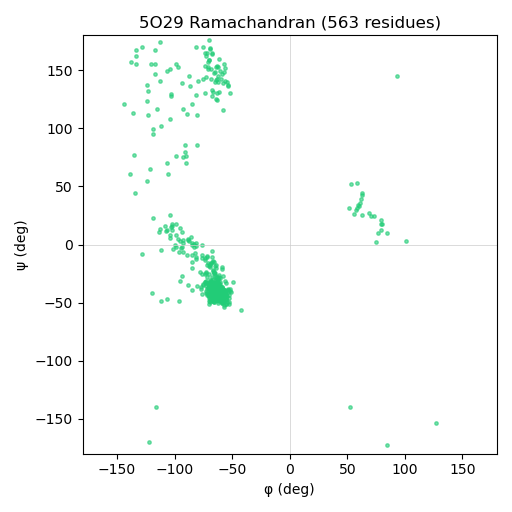A O 1
ATOM 2007 N N . LEU A 1 277 ? 13.290 -23.116 -30.758 1.00 15.34 273 LEU A N 1
ATOM 2008 C CA . LEU A 1 277 ? 13.339 -21.669 -30.548 1.00 15.20 273 LEU A CA 1
ATOM 2009 C C . LEU A 1 277 ? 12.335 -20.948 -31.440 1.00 16.62 273 LEU A C 1
ATOM 2010 O O . LEU A 1 277 ? 11.587 -20.076 -30.980 1.00 16.72 273 LEU A O 1
ATOM 2015 N N . ALA A 1 278 ? 12.316 -21.288 -32.731 1.00 17.38 274 ALA A N 1
ATOM 2016 C CA . ALA A 1 278 ? 11.376 -20.652 -33.649 1.00 16.86 274 ALA A CA 1
ATOM 2017 C C . ALA A 1 278 ? 9.932 -20.907 -33.227 1.00 17.89 274 ALA A C 1
ATOM 2018 O O . ALA A 1 278 ? 9.086 -20.005 -33.297 1.00 17.29 274 ALA A O 1
ATOM 2020 N N . SER A 1 279 ? 9.637 -22.122 -32.756 1.00 16.77 275 SER A N 1
ATOM 2021 C CA . SER A 1 279 ? 8.287 -22.432 -32.305 1.00 17.55 275 SER A CA 1
ATOM 2022 C C . SER A 1 279 ? 7.898 -21.594 -31.086 1.00 18.74 275 SER A C 1
ATOM 2023 O O . SER A 1 279 ? 6.780 -21.065 -31.010 1.00 19.40 275 SER A O 1
ATOM 2026 N N . VAL A 1 280 ? 8.809 -21.454 -30.123 1.00 17.33 276 VAL A N 1
ATOM 2027 C CA . VAL A 1 280 ? 8.504 -20.688 -28.920 1.00 17.50 276 VAL A CA 1
ATOM 2028 C C . VAL A 1 280 ? 8.258 -19.226 -29.273 1.00 16.22 276 VAL A C 1
ATOM 2029 O O . VAL A 1 280 ? 7.302 -18.608 -28.794 1.00 16.72 276 VAL A O 1
ATOM 2033 N N . ILE A 1 281 ? 9.120 -18.649 -30.118 1.00 14.80 277 ILE A N 1
ATOM 2034 C CA . ILE A 1 281 ? 8.955 -17.246 -30.506 1.00 16.25 277 ILE A CA 1
ATOM 2035 C C . ILE A 1 281 ? 7.595 -17.027 -31.156 1.00 18.82 277 ILE A C 1
ATOM 2036 O O . ILE A 1 281 ? 6.953 -15.992 -30.947 1.00 19.30 277 ILE A O 1
ATOM 2041 N N . SER A 1 282 ? 7.122 -18.006 -31.935 1.00 19.42 278 SER A N 1
ATOM 2042 C CA . SER A 1 282 ? 5.824 -17.867 -32.598 1.00 20.82 278 SER A CA 1
ATOM 2043 C C . SER A 1 282 ? 4.652 -17.851 -31.623 1.00 21.71 278 SER A C 1
ATOM 2044 O O . SER A 1 282 ? 3.544 -17.475 -32.019 1.00 24.61 278 SER A O 1
ATOM 2047 N N . HIS A 1 283 ? 4.853 -18.258 -30.366 1.00 20.76 279 HIS A N 1
ATOM 2048 C CA . HIS A 1 283 ? 3.794 -18.217 -29.367 1.00 21.78 279 HIS A CA 1
ATOM 2049 C C . HIS A 1 283 ? 3.890 -17.006 -28.463 1.00 25.17 279 HIS A C 1
ATOM 2050 O O . HIS A 1 283 ? 3.045 -16.839 -27.576 1.00 23.85 279 HIS A O 1
ATOM 2057 N N . MET A 1 284 ? 4.907 -16.173 -28.650 1.00 20.05 280 MET A N 1
ATOM 2058 C CA . MET A 1 284 ? 5.048 -14.974 -27.853 1.00 19.07 280 MET A CA 1
ATOM 2059 C C . MET A 1 284 ? 4.023 -13.928 -28.281 1.00 22.78 280 MET A C 1
ATOM 2060 O O . MET A 1 284 ? 3.595 -13.897 -29.439 1.00 21.65 280 MET A O 1
ATOM 2065 N N . PRO A 1 285 ? 3.639 -13.037 -27.370 1.00 20.84 281 PRO A N 1
ATOM 2066 C CA . PRO A 1 285 ? 2.828 -11.888 -27.776 1.00 24.15 281 PRO A CA 1
ATOM 2067 C C . PRO A 1 285 ? 3.558 -11.115 -28.864 1.00 24.23 281 PRO A C 1
ATOM 2068 O O . PRO A 1 285 ? 4.788 -11.139 -28.949 1.00 20.66 281 PRO A O 1
ATOM 2072 N N . GLU A 1 286 ? 2.783 -10.439 -29.716 1.00 25.31 282 GLU A N 1
ATOM 2073 C CA . GLU A 1 286 ? 3.360 -9.793 -30.893 1.00 26.84 282 GLU A CA 1
ATOM 2074 C C . GLU A 1 286 ? 4.418 -8.763 -30.515 1.00 25.26 282 GLU A C 1
ATOM 2075 O O . GLU A 1 286 ? 5.422 -8.602 -31.218 1.00 24.24 282 GLU A O 1
ATOM 2081 N N . LYS A 1 287 ? 4.196 -8.050 -29.412 1.00 26.76 283 LYS A N 1
ATOM 2082 C CA . LYS A 1 287 ? 5.137 -7.054 -28.910 1.00 24.89 283 LYS A CA 1
ATOM 2083 C C . LYS A 1 287 ? 6.498 -7.683 -28.621 1.00 26.01 283 LYS A C 1
ATOM 2084 O O . LYS A 1 287 ? 7.546 -7.076 -28.880 1.00 25.36 283 LYS A O 1
ATOM 2090 N N . LEU A 1 288 ? 6.503 -8.904 -28.078 1.00 21.37 284 LEU A N 1
ATOM 2091 C CA . LEU A 1 288 ? 7.763 -9.603 -27.855 1.00 21.68 284 LEU A CA 1
ATOM 2092 C C . LEU A 1 288 ? 8.370 -10.072 -29.168 1.00 20.98 284 LEU A C 1
ATOM 2093 O O . LEU A 1 288 ? 9.586 -9.971 -29.368 1.00 19.34 284 LEU A O 1
ATOM 2098 N N . GLN A 1 289 ? 7.536 -10.592 -30.076 1.00 18.44 285 GLN A N 1
ATOM 2099 C CA . GLN A 1 289 ? 8.044 -11.056 -31.363 1.00 18.60 285 GLN A CA 1
ATOM 2100 C C . GLN A 1 289 ? 8.704 -9.937 -32.157 1.00 22.94 285 GLN A C 1
ATOM 2101 O O . GLN A 1 289 ? 9.663 -10.184 -32.898 1.00 23.47 285 GLN A O 1
ATOM 2107 N N . LYS A 1 290 ? 8.202 -8.714 -32.039 1.00 19.91 286 LYS A N 1
ATOM 2108 C CA . LYS A 1 290 ? 8.749 -7.599 -32.797 1.00 21.24 286 LYS A CA 1
ATOM 2109 C C . LYS A 1 290 ? 9.913 -6.914 -32.093 1.00 19.79 286 LYS A C 1
ATOM 2110 O O . LYS A 1 290 ? 10.423 -5.910 -32.608 1.00 24.12 286 LYS A O 1
ATOM 2116 N N . SER A 1 291 ? 10.348 -7.421 -30.936 1.00 19.23 287 SER A N 1
ATOM 2117 C CA . SER A 1 291 ? 11.500 -6.830 -30.276 1.00 19.18 287 SER A CA 1
ATOM 2118 C C . SER A 1 291 ? 12.769 -7.152 -31.067 1.00 18.64 287 SER A C 1
ATOM 2119 O O . SER A 1 291 ? 12.825 -8.152 -31.791 1.00 17.51 287 SER A O 1
ATOM 2122 N N . PRO A 1 292 ? 13.789 -6.299 -30.978 1.00 15.21 288 PRO A N 1
ATOM 2123 C CA . PRO A 1 292 ? 15.046 -6.597 -31.678 1.00 15.30 288 PRO A CA 1
ATOM 2124 C C . PRO A 1 292 ? 15.592 -7.969 -31.332 1.00 14.81 288 PRO A C 1
ATOM 2125 O O . PRO A 1 292 ? 16.096 -8.676 -32.214 1.00 15.51 288 PRO A O 1
ATOM 2129 N N . THR A 1 293 ? 15.485 -8.364 -30.060 1.00 14.18 289 THR A N 1
ATOM 2130 C CA . THR A 1 293 ? 16.025 -9.646 -29.613 1.00 13.53 289 THR A CA 1
ATOM 2131 C C . THR A 1 293 ? 15.433 -10.802 -30.401 1.00 13.64 289 THR A C 1
ATOM 2132 O O . THR A 1 293 ? 16.166 -11.623 -30.960 1.00 14.73 289 THR A O 1
ATOM 2136 N N . TRP A 1 294 ? 14.103 -10.889 -30.448 1.00 15.90 290 TRP A N 1
ATOM 2137 C CA . TRP A 1 294 ? 13.475 -12.064 -31.042 1.00 14.99 290 TRP A CA 1
ATOM 2138 C C . TRP A 1 294 ? 13.320 -11.972 -32.551 1.00 15.04 290 TRP A C 1
ATOM 2139 O O . TRP A 1 294 ? 13.193 -13.017 -33.208 1.00 15.37 290 TRP A O 1
ATOM 2150 N N . LEU A 1 295 ? 13.361 -10.762 -33.119 1.00 14.34 291 LEU A N 1
ATOM 2151 C CA . LEU A 1 295 ? 13.521 -10.660 -34.564 1.00 14.49 291 LEU A CA 1
ATOM 2152 C C . LEU A 1 295 ? 14.867 -11.234 -34.985 1.00 15.45 291 LEU A C 1
ATOM 2153 O O . LEU A 1 295 ? 14.953 -12.017 -35.940 1.00 15.78 291 LEU A O 1
ATOM 2158 N N . TYR A 1 296 ? 15.935 -10.856 -34.270 1.00 14.72 292 TYR A N 1
ATOM 2159 C CA . TYR A 1 296 ? 17.265 -11.329 -34.628 1.00 14.65 292 TYR A CA 1
ATOM 2160 C C . TYR A 1 296 ? 17.394 -12.835 -34.421 1.00 14.66 292 TYR A C 1
ATOM 2161 O O . TYR A 1 296 ? 17.917 -13.543 -35.288 1.00 14.92 292 TYR A O 1
ATOM 2170 N N . TRP A 1 297 ? 16.946 -13.345 -33.271 1.00 14.85 293 TRP A N 1
ATOM 2171 C CA . TRP A 1 297 ? 17.144 -14.771 -33.032 1.00 13.78 293 TRP A CA 1
ATOM 2172 C C . TRP A 1 297 ? 16.219 -15.629 -33.881 1.00 15.76 293 TRP A C 1
ATOM 2173 O O . TRP A 1 297 ? 16.608 -16.735 -34.277 1.00 14.82 293 TRP A O 1
ATOM 2184 N N . LEU A 1 298 ? 15.017 -15.146 -34.208 1.00 14.92 294 LEU A N 1
ATOM 2185 C CA . LEU A 1 298 ? 14.206 -15.887 -35.172 1.00 14.36 294 LEU A CA 1
ATOM 2186 C C . LEU A 1 298 ? 14.882 -15.920 -36.534 1.00 15.83 294 LEU A C 1
ATOM 2187 O O . LEU A 1 298 ? 14.884 -16.959 -37.208 1.00 15.00 294 LEU A O 1
ATOM 2192 N N . ALA A 1 299 ? 15.479 -14.797 -36.949 1.00 16.27 295 ALA A N 1
ATOM 2193 C CA . ALA A 1 299 ? 16.208 -14.781 -38.209 1.00 15.49 295 ALA A CA 1
ATOM 2194 C C . ALA A 1 299 ? 17.349 -15.787 -38.197 1.00 15.17 295 ALA A C 1
ATOM 2195 O O . ALA A 1 299 ? 17.561 -16.504 -39.186 1.00 16.04 295 ALA A O 1
ATOM 2197 N N . ARG A 1 300 ? 18.096 -15.852 -37.085 1.00 14.98 296 ARG A N 1
ATOM 2198 C CA . ARG A 1 300 ? 19.182 -16.827 -36.970 1.00 13.87 296 ARG A CA 1
ATOM 2199 C C . ARG A 1 300 ? 18.656 -18.250 -37.036 1.00 17.25 296 ARG A C 1
ATOM 2200 O O . ARG A 1 300 ? 19.299 -19.131 -37.622 1.00 16.45 296 ARG A O 1
ATOM 2208 N N . SER A 1 301 ? 17.488 -18.495 -36.439 1.00 15.58 297 SER A N 1
ATOM 2209 C CA . SER A 1 301 ? 16.875 -19.817 -36.529 1.00 17.38 297 SER A CA 1
ATOM 2210 C C . SER A 1 301 ? 16.509 -20.149 -37.968 1.00 16.44 297 SER A C 1
ATOM 2211 O O . SER A 1 301 ? 16.772 -21.266 -38.439 1.00 17.34 297 SER A O 1
ATOM 2214 N N . ARG A 1 302 ? 15.908 -19.191 -38.683 1.00 15.59 298 ARG A N 1
ATOM 2215 C CA . ARG A 1 302 ? 15.551 -19.426 -40.078 1.00 15.11 298 ARG A CA 1
ATOM 2216 C C . ARG A 1 302 ? 16.785 -19.728 -40.909 1.00 15.69 298 ARG A C 1
ATOM 2217 O O . ARG A 1 302 ? 16.762 -20.615 -41.774 1.00 16.67 298 ARG A O 1
ATOM 2225 N N . ALA A 1 303 ? 17.874 -18.994 -40.675 1.00 16.34 299 ALA A N 1
ATOM 2226 C CA . ALA A 1 303 ? 19.119 -19.261 -41.384 1.00 16.70 299 ALA A CA 1
ATOM 2227 C C . ALA A 1 303 ? 19.628 -20.667 -41.087 1.00 18.76 299 ALA A C 1
ATOM 2228 O O . ALA A 1 303 ? 20.030 -21.404 -41.999 1.00 17.99 299 ALA A O 1
ATOM 2230 N N . ALA A 1 304 ? 19.609 -21.059 -39.808 1.00 15.93 300 ALA A N 1
ATOM 2231 C CA . ALA A 1 304 ? 20.121 -22.367 -39.411 1.00 16.40 300 ALA A CA 1
ATOM 2232 C C . ALA A 1 304 ? 19.298 -23.508 -39.996 1.00 19.04 300 ALA A C 1
ATOM 2233 O O . ALA A 1 304 ? 19.818 -24.618 -40.161 1.00 20.34 300 ALA A O 1
ATOM 2235 N N . THR A 1 305 ? 18.018 -23.275 -40.295 1.00 18.18 301 THR A N 1
ATOM 2236 C CA . THR A 1 305 ? 17.148 -24.301 -40.866 1.00 17.36 301 THR A CA 1
ATOM 2237 C C . THR A 1 305 ? 17.012 -24.180 -42.377 1.00 18.77 301 THR A C 1
ATOM 2238 O O . THR A 1 305 ? 16.199 -24.893 -42.974 1.00 21.59 301 THR A O 1
ATOM 2242 N N . GLY A 1 306 ? 17.793 -23.313 -43.008 1.00 17.21 302 GLY A N 1
ATOM 2243 C CA . GLY A 1 306 ? 17.790 -23.234 -44.453 1.00 19.49 302 GLY A CA 1
ATOM 2244 C C . GLY A 1 306 ? 16.645 -22.455 -45.046 1.00 22.06 302 GLY A C 1
ATOM 2245 O O . GLY A 1 306 ? 16.368 -22.598 -46.242 1.00 22.07 302 GLY A O 1
ATOM 2246 N N . ASN A 1 307 ? 15.972 -21.623 -44.249 1.00 21.21 303 ASN A N 1
ATOM 2247 C CA . ASN A 1 307 ? 14.914 -20.736 -44.735 1.00 19.32 303 ASN A CA 1
ATOM 2248 C C . ASN A 1 307 ? 15.538 -19.358 -44.935 1.00 23.13 303 ASN A C 1
ATOM 2249 O O . ASN A 1 307 ? 15.340 -18.429 -44.152 1.00 20.34 303 ASN A O 1
ATOM 2254 N N . THR A 1 308 ? 16.291 -19.235 -46.029 1.00 24.36 304 THR A N 1
ATOM 2255 C CA . THR A 1 308 ? 17.197 -18.103 -46.197 1.00 26.88 304 THR A CA 1
ATOM 2256 C C . THR A 1 308 ? 16.447 -16.806 -46.472 1.00 27.55 304 THR A C 1
ATOM 2257 O O . THR A 1 308 ? 16.781 -15.755 -45.910 1.00 27.68 304 THR A O 1
ATOM 2261 N N . GLN A 1 309 ? 15.442 -16.847 -47.341 1.00 27.21 305 GLN A N 1
ATOM 2262 C CA . GLN A 1 309 ? 14.731 -15.621 -47.670 1.00 28.02 305 GLN A CA 1
ATOM 2263 C C . GLN A 1 309 ? 13.978 -15.092 -46.460 1.00 24.84 305 GLN A C 1
ATOM 2264 O O . GLN A 1 309 ? 13.964 -13.880 -46.211 1.00 23.05 305 GLN A O 1
ATOM 2270 N N . GLU A 1 310 ? 13.390 -15.987 -45.666 1.00 22.85 306 GLU A N 1
ATOM 2271 C CA . GLU A 1 310 ? 12.704 -15.537 -44.462 1.00 22.81 306 GLU A CA 1
ATOM 2272 C C . GLU A 1 310 ? 13.687 -14.971 -43.443 1.00 23.37 306 GLU A C 1
ATOM 2273 O O . GLU A 1 310 ? 13.381 -13.987 -42.759 1.00 21.16 306 GLU A O 1
ATOM 2279 N N . ALA A 1 311 ? 14.879 -15.562 -43.338 1.00 20.91 307 ALA A N 1
ATOM 2280 C CA . ALA A 1 311 ? 15.910 -14.989 -42.476 1.00 18.84 307 ALA A CA 1
ATOM 2281 C C . ALA A 1 311 ? 16.235 -13.556 -42.884 1.00 19.72 307 ALA A C 1
ATOM 2282 O O . ALA A 1 311 ? 16.309 -12.658 -42.036 1.00 17.79 307 ALA A O 1
ATOM 2284 N N . GLU A 1 312 ? 16.441 -13.324 -44.186 1.00 18.29 308 GLU A N 1
ATOM 2285 C CA . GLU A 1 312 ? 16.792 -11.983 -44.654 1.00 17.51 308 GLU A CA 1
ATOM 2286 C C . GLU A 1 312 ? 15.706 -10.971 -44.306 1.00 21.65 308 GLU A C 1
ATOM 2287 O O . GLU A 1 312 ? 16.002 -9.856 -43.852 1.00 20.57 308 GLU A O 1
ATOM 2293 N N . LYS A 1 313 ? 14.441 -11.346 -44.493 1.00 19.72 309 LYS A N 1
ATOM 2294 C CA . LYS A 1 313 ? 13.340 -10.452 -44.155 1.00 21.32 309 LYS A CA 1
ATOM 2295 C C . LYS A 1 313 ? 13.371 -10.066 -42.677 1.00 20.71 309 LYS A C 1
ATOM 2296 O O . LYS A 1 313 ? 13.233 -8.885 -42.329 1.00 21.39 309 LYS A O 1
ATOM 2302 N N . LEU A 1 314 ? 13.590 -11.049 -41.798 1.00 17.22 310 LEU A N 1
ATOM 2303 C CA . LEU A 1 314 ? 13.653 -10.786 -40.365 1.00 17.21 310 LEU A CA 1
ATOM 2304 C C . LEU A 1 314 ? 14.883 -9.953 -39.995 1.00 17.52 310 LEU A C 1
ATOM 2305 O O . LEU A 1 314 ? 14.787 -9.059 -39.148 1.00 16.83 310 LEU A O 1
ATOM 2310 N N . TYR A 1 315 ? 16.041 -10.220 -40.616 1.00 16.49 311 TYR A N 1
ATOM 2311 C CA . TYR A 1 315 ? 17.223 -9.396 -40.352 1.00 15.21 311 TYR A CA 1
ATOM 2312 C C . TYR A 1 315 ? 16.972 -7.935 -40.718 1.00 17.78 311 TYR A C 1
ATOM 2313 O O . TYR A 1 315 ? 17.408 -7.025 -40.003 1.00 17.51 311 TYR A O 1
ATOM 2322 N N . LYS A 1 316 ? 16.297 -7.693 -41.848 1.00 16.28 312 LYS A N 1
ATOM 2323 C CA . LYS A 1 316 ? 15.983 -6.321 -42.244 1.00 18.24 312 LYS A CA 1
ATOM 2324 C C . LYS A 1 316 ? 15.079 -5.651 -41.222 1.00 17.96 312 LYS A C 1
ATOM 2325 O O . LYS A 1 316 ? 15.270 -4.473 -40.889 1.00 20.68 312 LYS A O 1
ATOM 2331 N N . GLN A 1 317 ? 14.089 -6.389 -40.711 1.00 18.08 313 GLN A N 1
ATOM 2332 C CA . GLN A 1 317 ? 13.224 -5.853 -39.668 1.00 18.25 313 GLN A CA 1
ATOM 2333 C C . GLN A 1 317 ? 14.015 -5.535 -38.405 1.00 17.83 313 GLN A C 1
ATOM 2334 O O . GLN A 1 317 ? 13.829 -4.475 -37.798 1.00 20.28 313 GLN A O 1
ATOM 2340 N N . ALA A 1 318 ? 14.908 -6.437 -37.993 1.00 17.21 314 ALA A N 1
ATOM 2341 C CA . ALA A 1 318 ? 15.696 -6.173 -36.794 1.00 16.60 314 ALA A CA 1
ATOM 2342 C C . ALA A 1 318 ? 16.649 -5.004 -37.005 1.00 18.16 314 ALA A C 1
ATOM 2343 O O . ALA A 1 318 ? 16.847 -4.183 -36.098 1.00 17.48 314 ALA A O 1
ATOM 2345 N N . ALA A 1 319 ? 17.256 -4.916 -38.190 1.00 16.31 315 ALA A N 1
ATOM 2346 C CA . ALA A 1 319 ? 18.200 -3.834 -38.452 1.00 17.69 315 ALA A CA 1
ATOM 2347 C C . ALA A 1 319 ? 17.526 -2.472 -38.469 1.00 20.03 315 ALA A C 1
ATOM 2348 O O . ALA A 1 319 ? 18.194 -1.461 -38.223 1.00 21.74 315 ALA A O 1
ATOM 2350 N N . ALA A 1 320 ? 16.227 -2.422 -38.739 1.00 20.59 316 ALA A N 1
ATOM 2351 C CA . ALA A 1 320 ? 15.511 -1.154 -38.779 1.00 20.37 316 ALA A CA 1
ATOM 2352 C C . ALA A 1 320 ? 15.099 -0.644 -37.403 1.00 20.65 316 ALA A C 1
ATOM 2353 O O . ALA A 1 320 ? 14.510 0.444 -37.319 1.00 21.98 316 ALA A O 1
ATOM 2355 N N . THR A 1 321 ? 15.390 -1.377 -36.325 1.00 18.44 317 THR A N 1
ATOM 2356 C CA . THR A 1 321 ? 14.912 -0.997 -34.997 1.00 19.47 317 THR A CA 1
ATOM 2357 C C . THR A 1 321 ? 15.775 0.046 -34.304 1.00 19.60 317 THR A C 1
ATOM 2358 O O . THR A 1 321 ? 15.446 0.442 -33.182 1.00 23.10 317 THR A O 1
ATOM 2362 N N . GLY A 1 322 ? 16.871 0.484 -34.907 1.00 18.36 318 GLY A N 1
ATOM 2363 C CA . GLY A 1 322 ? 17.616 1.568 -34.306 1.00 18.99 318 GLY A CA 1
ATOM 2364 C C . GLY A 1 322 ? 19.085 1.288 -34.097 1.00 18.50 318 GLY A C 1
ATOM 2365 O O . GLY A 1 322 ? 19.689 0.491 -34.819 1.00 23.48 318 GLY A O 1
ATOM 2366 N N . ARG A 1 323 ? 19.671 1.955 -33.114 1.00 18.65 319 ARG A N 1
ATOM 2367 C CA . ARG A 1 323 ? 21.091 1.841 -32.829 1.00 21.90 319 ARG A CA 1
ATOM 2368 C C . ARG A 1 323 ? 21.264 1.018 -31.559 1.00 24.33 319 ARG A C 1
ATOM 2369 O O . ARG A 1 323 ? 21.614 1.525 -30.481 1.00 24.90 319 ARG A O 1
ATOM 2377 N N . ASN A 1 324 ? 20.970 -0.273 -31.701 1.00 17.99 320 ASN A N 1
ATOM 2378 C CA . ASN A 1 324 ? 21.019 -1.213 -30.599 1.00 15.18 320 ASN A CA 1
ATOM 2379 C C . ASN A 1 324 ? 21.757 -2.476 -31.036 1.00 15.43 320 ASN A C 1
ATOM 2380 O O . ASN A 1 324 ? 21.927 -2.749 -32.228 1.00 14.53 320 ASN A O 1
ATOM 2385 N N . PHE A 1 325 ? 22.191 -3.235 -30.030 1.00 13.76 321 PHE A N 1
ATOM 2386 C CA . PHE A 1 325 ? 22.954 -4.473 -30.183 1.00 13.13 321 PHE A CA 1
ATOM 2387 C C . PHE A 1 325 ? 22.435 -5.379 -31.298 1.00 14.53 321 PHE A C 1
ATOM 2388 O O . PHE A 1 325 ? 23.181 -5.744 -32.212 1.00 13.48 321 PHE A O 1
ATOM 2396 N N . TYR A 1 326 ? 21.153 -5.751 -31.243 1.00 14.30 322 TYR A N 1
ATOM 2397 C CA . TYR A 1 326 ? 20.620 -6.701 -32.223 1.00 13.79 322 TYR A CA 1
ATOM 2398 C C . TYR A 1 326 ? 20.431 -6.077 -33.601 1.00 14.63 322 TYR A C 1
ATOM 2399 O O . TYR A 1 326 ? 20.594 -6.766 -34.617 1.00 15.70 322 TYR A O 1
ATOM 2408 N N . ALA A 1 327 ? 20.114 -4.782 -33.669 1.00 14.54 323 ALA A N 1
ATOM 2409 C CA . ALA A 1 327 ? 20.068 -4.130 -34.971 1.00 14.21 323 ALA A CA 1
ATOM 2410 C C . ALA A 1 327 ? 21.433 -4.168 -35.650 1.00 15.56 323 ALA A C 1
ATOM 2411 O O . ALA A 1 327 ? 21.525 -4.334 -36.876 1.00 15.69 323 ALA A O 1
ATOM 2413 N N . VAL A 1 328 ? 22.507 -4.006 -34.872 1.00 12.88 324 VAL A N 1
ATOM 2414 C CA . VAL A 1 328 ? 23.848 -4.047 -35.453 1.00 14.66 324 VAL A CA 1
ATOM 2415 C C . VAL A 1 328 ? 24.197 -5.459 -35.902 1.00 17.17 324 VAL A C 1
ATOM 2416 O O . VAL A 1 328 ? 24.737 -5.655 -37.002 1.00 15.27 324 VAL A O 1
ATOM 2420 N N . LEU A 1 329 ? 23.890 -6.463 -35.069 1.00 13.54 325 LEU A N 1
ATOM 2421 C CA . LEU A 1 329 ? 24.160 -7.851 -35.450 1.00 14.98 325 LEU A CA 1
ATOM 2422 C C . LEU A 1 329 ? 23.360 -8.246 -36.680 1.00 15.77 325 LEU A C 1
ATOM 2423 O O . LEU A 1 329 ? 23.874 -8.942 -37.565 1.00 15.02 325 LEU A O 1
ATOM 2428 N N . ALA A 1 330 ? 22.099 -7.817 -36.753 1.00 15.66 326 ALA A N 1
ATOM 2429 C CA . ALA A 1 330 ? 21.276 -8.120 -37.919 1.00 16.40 326 ALA A CA 1
ATOM 2430 C C . ALA A 1 330 ? 21.844 -7.484 -39.179 1.00 17.41 326 ALA A C 1
ATOM 2431 O O . ALA A 1 330 ? 21.912 -8.134 -40.232 1.00 17.81 326 ALA A O 1
ATOM 2433 N N . GLY A 1 331 ? 22.256 -6.215 -39.093 1.00 15.78 327 GLY A N 1
ATOM 2434 C CA . GLY A 1 331 ? 22.915 -5.589 -40.228 1.00 17.17 327 GLY A CA 1
ATOM 2435 C C . GLY A 1 331 ? 24.120 -6.369 -40.711 1.00 17.31 327 GLY A C 1
ATOM 2436 O O . GLY A 1 331 ? 24.313 -6.551 -41.918 1.00 18.40 327 GLY A O 1
ATOM 2437 N N . GLU A 1 332 ? 24.923 -6.887 -39.778 1.00 17.34 328 GLU A N 1
ATOM 2438 C CA . GLU A 1 332 ? 26.103 -7.654 -40.171 1.00 16.57 328 GLU A CA 1
ATOM 2439 C C . GLU A 1 332 ? 25.736 -8.917 -40.939 1.00 20.93 328 GLU A C 1
ATOM 2440 O O . GLU A 1 332 ? 26.444 -9.296 -41.883 1.00 19.33 328 GLU A O 1
ATOM 2446 N N . GLU A 1 333 ? 24.641 -9.582 -40.559 1.00 16.92 329 GLU A N 1
ATOM 2447 C CA . GLU A 1 333 ? 24.215 -10.755 -41.320 1.00 16.31 329 GLU A CA 1
ATOM 2448 C C . GLU A 1 333 ? 23.786 -10.381 -42.734 1.00 17.65 329 GLU A C 1
ATOM 2449 O O . GLU A 1 333 ? 23.847 -11.228 -43.634 1.00 21.88 329 GLU A O 1
ATOM 2455 N N . LEU A 1 334 ? 23.374 -9.132 -42.951 1.00 17.84 330 LEU A N 1
ATOM 2456 C CA . LEU A 1 334 ? 23.044 -8.615 -44.272 1.00 18.80 330 LEU A CA 1
ATOM 2457 C C . LEU A 1 334 ? 24.251 -8.036 -44.999 1.00 20.11 330 LEU A C 1
ATOM 2458 O O . LEU A 1 334 ? 24.088 -7.483 -46.090 1.00 24.94 330 LEU A O 1
ATOM 2463 N N . GLY A 1 335 ? 25.448 -8.132 -44.424 1.00 21.72 331 GLY A N 1
ATOM 2464 C CA . GLY A 1 335 ? 26.615 -7.537 -45.041 1.00 22.64 331 GLY A CA 1
ATOM 2465 C C . GLY A 1 335 ? 26.759 -6.046 -44.838 1.00 22.96 331 GLY A C 1
ATOM 2466 O O . GLY A 1 335 ? 27.507 -5.405 -45.581 1.00 27.02 331 GLY A O 1
ATOM 2467 N N . ARG A 1 336 ? 26.061 -5.472 -43.863 1.00 22.22 332 ARG A N 1
ATOM 2468 C CA . ARG A 1 336 ? 26.133 -4.049 -43.566 1.00 21.99 332 ARG A CA 1
ATOM 2469 C C . ARG A 1 336 ? 26.985 -3.836 -42.324 1.00 25.62 332 ARG A C 1
ATOM 2470 O O . ARG A 1 336 ? 26.723 -4.442 -41.276 1.00 25.48 332 ARG A O 1
ATOM 2478 N N . LYS A 1 337 ? 27.984 -2.966 -42.432 1.00 26.44 333 LYS A N 1
ATOM 2479 C CA . LYS A 1 337 ? 28.790 -2.587 -41.282 1.00 25.66 333 LYS A CA 1
ATOM 2480 C C . LYS A 1 337 ? 28.300 -1.260 -40.717 1.00 25.45 333 LYS A C 1
ATOM 2481 O O . LYS A 1 337 ? 27.676 -0.457 -41.419 1.00 23.48 333 LYS A O 1
ATOM 2487 N N . ILE A 1 338 ? 28.571 -1.048 -39.426 1.00 21.60 334 ILE A N 1
ATOM 2488 C CA . ILE A 1 338 ? 28.270 0.233 -38.797 1.00 22.32 334 ILE A CA 1
ATOM 2489 C C . ILE A 1 338 ? 28.931 1.358 -39.590 1.00 19.47 334 ILE A C 1
ATOM 2490 O O . ILE A 1 338 ? 30.070 1.237 -40.054 1.00 18.86 334 ILE A O 1
ATOM 2495 N N . ASP A 1 339 ? 28.206 2.467 -39.750 1.00 21.68 335 ASP A N 1
ATOM 2496 C CA . ASP A 1 339 ? 28.719 3.657 -40.423 1.00 21.10 335 ASP A CA 1
ATOM 2497 C C . ASP A 1 339 ? 28.297 4.845 -39.572 1.00 20.55 335 ASP A C 1
ATOM 2498 O O . ASP A 1 339 ? 27.102 5.133 -39.459 1.00 25.34 335 ASP A O 1
ATOM 2503 N N . THR A 1 340 ? 29.264 5.524 -38.969 1.00 19.32 336 THR A N 1
ATOM 2504 C CA . THR A 1 340 ? 28.943 6.587 -38.028 1.00 17.23 336 THR A CA 1
ATOM 2505 C C . THR A 1 340 ? 28.934 7.981 -38.651 1.00 19.44 336 THR A C 1
ATOM 2506 O O . THR A 1 340 ? 28.916 8.969 -37.913 1.00 18.49 336 THR A O 1
ATOM 2510 N N . ARG A 1 341 ? 28.926 8.090 -39.979 1.00 18.40 337 ARG A N 1
ATOM 2511 C CA . ARG A 1 341 ? 28.757 9.402 -40.595 1.00 17.26 337 ARG A CA 1
ATOM 2512 C C . ARG A 1 341 ? 27.370 9.941 -40.259 1.00 15.51 337 ARG A C 1
ATOM 2513 O O . ARG A 1 341 ? 26.386 9.197 -40.249 1.00 18.48 337 ARG A O 1
ATOM 2515 N N . ASN A 1 342 ? 27.282 11.236 -39.968 1.00 14.75 338 ASN A N 1
ATOM 2516 C CA . ASN A 1 342 ? 25.972 11.831 -39.733 1.00 15.60 338 ASN A CA 1
ATOM 2517 C C . ASN A 1 342 ? 25.228 11.942 -41.053 1.00 17.83 338 ASN A C 1
ATOM 2518 O O . ASN A 1 342 ? 25.831 12.198 -42.094 1.00 17.52 338 ASN A O 1
ATOM 2523 N N . ASN A 1 343 ? 23.913 11.747 -41.013 1.00 16.31 339 ASN A N 1
ATOM 2524 C CA . ASN A 1 343 ? 23.089 11.913 -42.203 1.00 14.24 339 ASN A CA 1
ATOM 2525 C C . ASN A 1 343 ? 22.310 13.219 -42.190 1.00 17.04 339 ASN A C 1
ATOM 2526 O O . ASN A 1 343 ? 21.369 13.390 -42.975 1.00 17.98 339 ASN A O 1
ATOM 2531 N N . VAL A 1 344 ? 22.703 14.139 -41.315 1.00 14.69 340 VAL A N 1
ATOM 2532 C CA . VAL A 1 344 ? 22.137 15.481 -41.201 1.00 16.26 340 VAL A CA 1
ATOM 2533 C C . VAL A 1 344 ? 23.277 16.464 -41.008 1.00 17.37 340 VAL A C 1
ATOM 2534 O O . VAL A 1 344 ? 24.371 16.096 -40.555 1.00 18.16 340 VAL A O 1
ATOM 2538 N N . PRO A 1 345 ? 23.054 17.731 -41.335 1.00 15.02 341 PRO A N 1
ATOM 2539 C CA . PRO A 1 345 ? 24.061 18.753 -41.043 1.00 15.78 341 PRO A CA 1
ATOM 2540 C C . PRO A 1 345 ? 24.061 19.095 -39.558 1.00 16.27 341 PRO A C 1
ATOM 2541 O O . PRO A 1 345 ? 23.181 18.686 -38.796 1.00 16.67 341 PRO A O 1
ATOM 2545 N N . ASP A 1 346 ? 25.076 19.857 -39.151 1.00 14.53 342 ASP A N 1
ATOM 2546 C CA . ASP A 1 346 ? 25.085 20.425 -37.809 1.00 15.48 342 ASP A CA 1
ATOM 2547 C C . ASP A 1 346 ? 23.943 21.431 -37.681 1.00 15.22 342 ASP A C 1
ATOM 2548 O O . ASP A 1 346 ? 23.577 22.112 -38.641 1.00 15.85 342 ASP A O 1
ATOM 2553 N N . ALA A 1 347 ? 23.376 21.533 -36.480 1.00 17.10 343 ALA A N 1
ATOM 2554 C CA . ALA A 1 347 ? 22.394 22.586 -36.245 1.00 16.47 343 ALA A CA 1
ATOM 2555 C C . ALA A 1 347 ? 23.057 23.950 -36.379 1.00 16.57 343 ALA A C 1
ATOM 2556 O O . ALA A 1 347 ? 24.213 24.134 -35.987 1.00 16.58 343 ALA A O 1
ATOM 2558 N N . GLY A 1 348 ? 22.320 24.896 -36.962 1.00 16.66 344 GLY A N 1
ATOM 2559 C CA . GLY A 1 348 ? 22.822 26.252 -37.064 1.00 14.85 344 GLY A CA 1
ATOM 2560 C C . GLY A 1 348 ? 23.045 26.859 -35.694 1.00 15.62 344 GLY A C 1
ATOM 2561 O O . GLY A 1 348 ? 22.297 26.604 -34.749 1.00 17.20 344 GLY A O 1
ATOM 2562 N N . LYS A 1 349 ? 24.087 27.686 -35.592 1.00 16.79 345 LYS A N 1
ATOM 2563 C CA . LYS A 1 349 ? 24.432 28.234 -34.288 1.00 16.28 345 LYS A CA 1
ATOM 2564 C C . LYS A 1 349 ? 23.380 29.206 -33.774 1.00 14.18 345 LYS A C 1
ATOM 2565 O O . LYS A 1 349 ? 23.180 29.298 -32.558 1.00 15.92 345 LYS A O 1
ATOM 2571 N N . ASN A 1 350 ? 22.688 29.932 -34.660 1.00 16.01 346 ASN A N 1
ATOM 2572 C CA . ASN A 1 350 ? 21.623 30.795 -34.161 1.00 17.81 346 ASN A CA 1
ATOM 2573 C C . ASN A 1 350 ? 20.508 29.983 -33.518 1.00 15.79 346 ASN A C 1
ATOM 2574 O O . ASN A 1 350 ? 19.997 30.364 -32.460 1.00 17.19 346 ASN A O 1
ATOM 2579 N N . SER A 1 351 ? 20.119 28.860 -34.132 1.00 16.80 347 SER A N 1
ATOM 2580 C CA . SER A 1 351 ? 19.073 28.030 -33.541 1.00 16.45 347 SER A CA 1
ATOM 2581 C C . SER A 1 351 ? 19.529 27.422 -32.221 1.00 16.02 347 SER A C 1
ATOM 2582 O O . SER A 1 351 ? 18.736 27.284 -31.285 1.00 14.86 347 SER A O 1
ATOM 2585 N N . VAL A 1 352 ? 20.805 27.040 -32.134 1.00 15.97 348 VAL A N 1
ATOM 2586 C CA . VAL A 1 352 ? 21.340 26.516 -30.883 1.00 13.73 348 VAL A CA 1
ATOM 2587 C C . VAL A 1 352 ? 21.252 27.568 -29.781 1.00 16.52 348 VAL A C 1
ATOM 2588 O O . VAL A 1 352 ? 20.921 27.258 -28.627 1.00 17.28 348 VAL A O 1
ATOM 2592 N N . ARG A 1 353 ? 21.526 28.830 -30.122 1.00 16.22 349 ARG A N 1
ATOM 2593 C CA . ARG A 1 353 ? 21.408 29.906 -29.143 1.00 16.90 349 ARG A CA 1
ATOM 2594 C C . ARG A 1 353 ? 19.948 30.150 -28.772 1.00 17.44 349 ARG A C 1
ATOM 2595 O O . ARG A 1 353 ? 19.603 30.231 -27.585 1.00 19.91 349 ARG A O 1
ATOM 2603 N N . ARG A 1 354 ? 19.069 30.262 -29.774 1.00 16.08 350 ARG A N 1
ATOM 2604 C CA . ARG A 1 354 ? 17.670 30.562 -29.479 1.00 15.02 350 ARG A CA 1
ATOM 2605 C C . ARG A 1 354 ? 16.966 29.416 -28.756 1.00 17.43 350 ARG A C 1
ATOM 2606 O O . ARG A 1 354 ? 16.039 29.659 -27.974 1.00 16.96 350 ARG A O 1
ATOM 2614 N N . MET A 1 355 ? 17.403 28.174 -28.965 1.00 15.22 351 MET A N 1
ATOM 2615 C CA . MET A 1 355 ? 16.830 27.067 -28.206 1.00 15.55 351 MET A CA 1
ATOM 2616 C C . MET A 1 355 ? 17.013 27.270 -26.707 1.00 15.70 351 MET A C 1
ATOM 2617 O O . MET A 1 355 ? 16.112 26.964 -25.914 1.00 16.35 351 MET A O 1
ATOM 2622 N N . ALA A 1 356 ? 18.167 27.802 -26.298 1.00 15.33 352 ALA A N 1
ATOM 2623 C CA . ALA A 1 356 ? 18.416 28.068 -24.880 1.00 15.45 352 ALA A CA 1
ATOM 2624 C C . ALA A 1 356 ? 17.557 29.191 -24.318 1.00 17.39 352 ALA A C 1
ATOM 2625 O O . ALA A 1 356 ? 17.467 29.326 -23.091 1.00 18.25 352 ALA A O 1
ATOM 2627 N N . GLU A 1 357 ? 16.944 30.007 -25.172 1.00 15.77 353 GLU A N 1
ATOM 2628 C CA . GLU A 1 357 ? 16.060 31.065 -24.698 1.00 17.60 353 GLU A CA 1
ATOM 2629 C C . GLU A 1 357 ? 14.638 30.589 -24.444 1.00 17.83 353 GLU A C 1
ATOM 2630 O O . GLU A 1 357 ? 13.860 31.317 -23.818 1.00 17.81 353 GLU A O 1
ATOM 2636 N N . ASP A 1 358 ? 14.262 29.420 -24.943 1.00 15.23 354 ASP A N 1
ATOM 2637 C CA . ASP A 1 358 ? 12.944 28.890 -24.638 1.00 15.40 354 ASP A CA 1
ATOM 2638 C C . ASP A 1 358 ? 12.816 28.721 -23.129 1.00 17.09 354 ASP A C 1
ATOM 2639 O O . ASP A 1 358 ? 13.775 28.341 -22.452 1.00 15.44 354 ASP A O 1
ATOM 2644 N N . GLY A 1 359 ? 11.624 29.010 -22.597 1.00 15.99 355 GLY A N 1
ATOM 2645 C CA . GLY A 1 359 ? 11.466 29.076 -21.152 1.00 16.53 355 GLY A CA 1
ATOM 2646 C C . GLY A 1 359 ? 11.750 27.761 -20.449 1.00 14.45 355 GLY A C 1
ATOM 2647 O O . GLY A 1 359 ? 12.316 27.747 -19.351 1.00 15.82 355 GLY A O 1
ATOM 2648 N N . ALA A 1 360 ? 11.320 26.642 -21.046 1.00 14.99 356 ALA A N 1
ATOM 2649 C CA . ALA A 1 360 ? 11.495 25.338 -20.406 1.00 14.71 356 ALA A CA 1
ATOM 2650 C C . ALA A 1 360 ? 12.931 24.839 -20.534 1.00 14.66 356 ALA A C 1
ATOM 2651 O O . ALA A 1 360 ? 13.475 24.251 -19.589 1.00 14.36 356 ALA A O 1
ATOM 2653 N N . VAL A 1 361 ? 13.562 25.076 -21.686 1.00 13.34 357 VAL A N 1
ATOM 2654 C CA . VAL A 1 361 ? 14.979 24.750 -21.839 1.00 13.51 357 VAL A CA 1
ATOM 2655 C C . VAL A 1 361 ? 15.828 25.613 -20.910 1.00 14.78 357 VAL A C 1
ATOM 2656 O O . VAL A 1 361 ? 16.737 25.112 -20.229 1.00 14.71 357 VAL A O 1
ATOM 2660 N N . LYS A 1 362 ? 15.542 26.923 -20.866 1.00 12.83 358 LYS A N 1
ATOM 2661 C CA . LYS A 1 362 ? 16.274 27.815 -19.973 1.00 14.15 358 LYS A CA 1
ATOM 2662 C C . LYS A 1 362 ? 16.193 27.348 -18.526 1.00 13.86 358 LYS A C 1
ATOM 2663 O O . LYS A 1 362 ? 17.201 27.347 -17.808 1.00 13.83 358 LYS A O 1
ATOM 2669 N N . ARG A 1 363 ? 14.992 26.971 -18.071 1.00 14.31 359 ARG A N 1
ATOM 2670 C CA . ARG A 1 363 ? 14.819 26.500 -16.698 1.00 13.86 359 ARG A CA 1
ATOM 2671 C C . ARG A 1 363 ? 15.735 25.318 -16.395 1.00 13.84 359 ARG A C 1
ATOM 2672 O O . ARG A 1 363 ? 16.367 25.260 -15.332 1.00 13.99 359 ARG A O 1
ATOM 2680 N N . ALA A 1 364 ? 15.802 24.349 -17.311 1.00 14.19 360 ALA A N 1
ATOM 2681 C CA . ALA A 1 364 ? 16.693 23.213 -17.117 1.00 13.16 360 ALA A CA 1
ATOM 2682 C C . ALA A 1 364 ? 18.153 23.649 -17.070 1.00 14.14 360 ALA A C 1
ATOM 2683 O O . ALA A 1 364 ? 18.927 23.163 -16.235 1.00 14.07 360 ALA A O 1
ATOM 2685 N N . LEU A 1 365 ? 18.551 24.558 -17.959 1.00 13.18 361 LEU A N 1
ATOM 2686 C CA . LEU A 1 365 ? 19.934 25.018 -17.960 1.00 14.68 361 LEU A CA 1
ATOM 2687 C C . LEU A 1 365 ? 20.265 25.811 -16.703 1.00 14.58 361 LEU A C 1
ATOM 2688 O O . LEU A 1 365 ? 21.399 25.749 -16.216 1.00 14.94 361 LEU A O 1
ATOM 2693 N N . VAL A 1 366 ? 19.295 26.562 -16.168 1.00 14.55 362 VAL A N 1
ATOM 2694 C CA . VAL A 1 366 ? 19.513 27.302 -14.926 1.00 14.90 362 VAL A CA 1
ATOM 2695 C C . VAL A 1 366 ? 19.781 26.345 -13.776 1.00 14.95 362 VAL A C 1
ATOM 2696 O O . VAL A 1 366 ? 20.730 26.521 -12.999 1.00 15.73 362 VAL A O 1
ATOM 2700 N N . LEU A 1 367 ? 18.945 25.310 -13.646 1.00 13.72 363 LEU A N 1
ATOM 2701 C CA . LEU A 1 367 ? 19.150 24.352 -12.567 1.00 14.76 363 LEU A CA 1
ATOM 2702 C C . LEU A 1 367 ? 20.432 23.557 -12.775 1.00 14.84 363 LEU A C 1
ATOM 2703 O O . LEU A 1 367 ? 21.120 23.242 -11.802 1.00 15.32 363 LEU A O 1
ATOM 2708 N N . PHE A 1 368 ? 20.796 23.272 -14.028 1.00 13.77 364 PHE A N 1
ATOM 2709 C CA . PHE A 1 368 ? 22.059 22.578 -14.264 1.00 15.06 364 PHE A CA 1
ATOM 2710 C C . PHE A 1 368 ? 23.264 23.434 -13.859 1.00 14.62 364 PHE A C 1
ATOM 2711 O O . PHE A 1 368 ? 24.157 22.963 -13.138 1.00 16.26 364 PHE A O 1
ATOM 2719 N N . GLN A 1 369 ? 23.311 24.693 -14.312 1.00 14.30 365 GLN A N 1
ATOM 2720 C CA . GLN A 1 369 ? 24.451 25.555 -14.002 1.00 16.26 365 GLN A CA 1
ATOM 2721 C C . GLN A 1 369 ? 24.548 25.811 -12.503 1.00 18.83 365 GLN A C 1
ATOM 2722 O O . GLN A 1 369 ? 25.646 25.818 -11.933 1.00 17.08 365 GLN A O 1
ATOM 2728 N N . ASN A 1 370 ? 23.409 26.019 -11.844 1.00 17.37 366 ASN A N 1
ATOM 2729 C CA . ASN A 1 370 ? 23.461 26.245 -10.409 1.00 16.71 366 ASN A CA 1
ATOM 2730 C C . ASN A 1 370 ? 23.805 24.973 -9.654 1.00 17.36 366 ASN A C 1
ATOM 2731 O O . ASN A 1 370 ? 24.394 25.043 -8.573 1.00 19.37 366 ASN A O 1
ATOM 2736 N N . SER A 1 371 ? 23.460 23.804 -10.201 1.00 15.89 367 SER A N 1
ATOM 2737 C CA . SER A 1 371 ? 23.889 22.568 -9.547 1.00 16.05 367 SER A CA 1
ATOM 2738 C C . SER A 1 371 ? 25.404 22.421 -9.582 1.00 17.09 367 SER A C 1
ATOM 2739 O O . SER A 1 371 ? 25.991 21.886 -8.635 1.00 19.02 367 SER A O 1
ATOM 2742 N N . GLN A 1 372 ? 26.042 22.886 -10.660 1.00 18.44 368 GLN A N 1
ATOM 2743 C CA . GLN A 1 372 ? 27.498 22.837 -10.756 1.00 20.81 368 GLN A CA 1
ATOM 2744 C C . GLN A 1 372 ? 28.141 23.815 -9.785 1.00 25.13 368 GLN A C 1
ATOM 2745 O O . GLN A 1 372 ? 29.082 23.467 -9.062 1.00 25.59 368 GLN A O 1
ATOM 2751 N N . SER A 1 373 ? 27.665 25.060 -9.782 1.00 21.73 369 SER A N 1
ATOM 2752 C CA . SER A 1 373 ? 28.293 26.090 -8.965 1.00 25.22 369 SER A CA 1
ATOM 2753 C C . SER A 1 373 ? 28.070 25.847 -7.479 1.00 27.10 369 SER A C 1
ATOM 2754 O O . SER A 1 373 ? 28.946 26.162 -6.665 1.00 27.02 369 SER A O 1
ATOM 2757 N N . ALA A 1 374 ? 26.931 25.267 -7.107 1.00 21.85 370 ALA A N 1
ATOM 2758 C CA . ALA A 1 374 ? 26.618 25.005 -5.711 1.00 21.68 370 ALA A CA 1
ATOM 2759 C C . ALA A 1 374 ? 26.962 23.592 -5.260 1.00 23.57 370 ALA A C 1
ATOM 2760 O O . ALA A 1 374 ? 26.826 23.297 -4.068 1.00 24.91 370 ALA A O 1
ATOM 2762 N N . GLY A 1 375 ? 27.383 22.716 -6.170 1.00 22.60 371 GLY A N 1
ATOM 2763 C CA . GLY A 1 375 ? 27.651 21.333 -5.815 1.00 23.37 371 GLY A CA 1
ATOM 2764 C C . GLY A 1 375 ? 26.433 20.648 -5.231 1.00 24.63 371 GLY A C 1
ATOM 2765 O O . GLY A 1 375 ? 26.492 20.061 -4.147 1.00 28.33 371 GLY A O 1
ATOM 2766 N N . ASP A 1 376 ? 25.316 20.715 -5.945 1.00 19.27 372 ASP A N 1
ATOM 2767 C CA . ASP A 1 376 ? 24.030 20.216 -5.465 1.00 20.16 372 ASP A CA 1
ATOM 2768 C C . ASP A 1 376 ? 23.562 19.110 -6.413 1.00 19.52 372 ASP A C 1
ATOM 2769 O O . ASP A 1 376 ? 22.997 19.386 -7.476 1.00 18.33 372 ASP A O 1
ATOM 2774 N N . ALA A 1 377 ? 23.776 17.853 -6.017 1.00 18.48 373 ALA A N 1
ATOM 2775 C CA . ALA A 1 377 ? 23.437 16.725 -6.882 1.00 18.70 373 ALA A CA 1
ATOM 2776 C C . ALA A 1 377 ? 21.931 16.541 -7.051 1.00 17.56 373 ALA A C 1
ATOM 2777 O O . ALA A 1 377 ? 21.486 16.036 -8.094 1.00 17.00 373 ALA A O 1
ATOM 2779 N N . LYS A 1 378 ? 21.134 16.904 -6.036 1.00 16.45 374 LYS A N 1
ATOM 2780 C CA . LYS A 1 378 ? 19.685 16.800 -6.161 1.00 17.99 374 LYS A CA 1
ATOM 2781 C C . LYS A 1 378 ? 19.153 17.836 -7.135 1.00 16.39 374 LYS A C 1
ATOM 2782 O O . LYS A 1 378 ? 18.230 17.560 -7.913 1.00 16.38 374 LYS A O 1
ATOM 2788 N N . MET A 1 379 ? 19.724 19.037 -7.105 1.00 15.41 375 MET A N 1
ATOM 2789 C CA . MET A 1 379 ? 19.349 20.038 -8.093 1.00 14.63 375 MET A CA 1
ATOM 2790 C C . MET A 1 379 ? 19.691 19.561 -9.500 1.00 15.87 375 MET A C 1
ATOM 2791 O O . MET A 1 379 ? 18.929 19.795 -10.442 1.00 15.15 375 MET A O 1
ATOM 2796 N N . ARG A 1 380 ? 20.825 18.863 -9.658 1.00 15.96 376 ARG A N 1
ATOM 2797 C CA . ARG A 1 380 ? 21.195 18.364 -10.982 1.00 15.13 376 ARG A CA 1
ATOM 2798 C C . ARG A 1 380 ? 20.177 17.350 -11.484 1.00 15.74 376 ARG A C 1
ATOM 2799 O O . ARG A 1 380 ? 19.796 17.359 -12.662 1.00 15.81 376 ARG A O 1
ATOM 2807 N N . ARG A 1 381 ? 19.723 16.475 -10.596 1.00 14.19 377 ARG A N 1
ATOM 2808 C CA . ARG A 1 381 ? 18.687 15.510 -10.949 1.00 15.44 377 ARG A CA 1
ATOM 2809 C C . ARG A 1 381 ? 17.422 16.209 -11.427 1.00 16.63 377 ARG A C 1
ATOM 2810 O O . ARG A 1 381 ? 16.784 15.767 -12.390 1.00 15.42 377 ARG A O 1
ATOM 2818 N N . GLN A 1 382 ? 17.020 17.285 -10.747 1.00 14.34 378 GLN A N 1
ATOM 2819 C CA . GLN A 1 382 ? 15.848 18.023 -11.208 1.00 15.09 378 GLN A CA 1
ATOM 2820 C C . GLN A 1 382 ? 16.112 18.735 -12.525 1.00 13.78 378 GLN A C 1
ATOM 2821 O O . GLN A 1 382 ? 15.198 18.863 -13.348 1.00 14.11 378 GLN A O 1
ATOM 2827 N N . ALA A 1 383 ? 17.350 19.186 -12.753 1.00 14.70 379 ALA A N 1
ATOM 2828 C CA . ALA A 1 383 ? 17.685 19.763 -14.052 1.00 13.35 379 ALA A CA 1
ATOM 2829 C C . ALA A 1 383 ? 17.486 18.739 -15.173 1.00 14.79 379 ALA A C 1
ATOM 2830 O O . ALA A 1 383 ? 16.988 19.083 -16.256 1.00 14.18 379 ALA A O 1
ATOM 2832 N N . GLN A 1 384 ? 17.847 17.473 -14.926 1.00 14.03 380 GLN A N 1
ATOM 2833 C CA . GLN A 1 384 ? 17.549 16.418 -15.895 1.00 14.50 380 GLN A CA 1
ATOM 2834 C C . GLN A 1 384 ? 16.052 16.298 -16.133 1.00 14.45 380 GLN A C 1
ATOM 2835 O O . GLN A 1 384 ? 15.609 16.174 -17.279 1.00 14.70 380 GLN A O 1
ATOM 2841 N N . ALA A 1 385 ? 15.255 16.321 -15.059 1.00 14.66 381 ALA A N 1
ATOM 2842 C CA . ALA A 1 385 ? 13.808 16.218 -15.220 1.00 12.26 381 ALA A CA 1
ATOM 2843 C C . ALA A 1 385 ? 13.249 17.402 -16.000 1.00 14.30 381 ALA A C 1
ATOM 2844 O O . ALA A 1 385 ? 12.349 17.236 -16.831 1.00 14.20 381 ALA A O 1
ATOM 2846 N N . GLU A 1 386 ? 13.790 18.605 -15.767 1.00 13.16 382 GLU A N 1
ATOM 2847 C CA . GLU A 1 386 ? 13.351 19.771 -16.532 1.00 13.76 382 GLU A CA 1
ATOM 2848 C C . GLU A 1 386 ? 13.716 19.627 -18.002 1.00 13.87 382 GLU A C 1
ATOM 2849 O O . GLU A 1 386 ? 12.947 20.037 -18.881 1.00 14.23 382 GLU A O 1
ATOM 2855 N N . TRP A 1 387 ? 14.888 19.046 -18.286 1.00 12.50 383 TRP A N 1
ATOM 2856 C CA . TRP A 1 387 ? 15.303 18.843 -19.674 1.00 14.46 383 TRP A CA 1
ATOM 2857 C C . TRP A 1 387 ? 14.371 17.871 -20.385 1.00 14.28 383 TRP A C 1
ATOM 2858 O O . TRP A 1 387 ? 13.918 18.132 -21.508 1.00 14.91 383 TRP A O 1
ATOM 2869 N N . ARG A 1 388 ? 14.085 16.731 -19.753 1.00 14.09 384 ARG A N 1
ATOM 2870 C CA . ARG A 1 388 ? 13.172 15.768 -20.370 1.00 14.15 384 ARG A CA 1
ATOM 2871 C C . ARG A 1 388 ? 11.789 16.379 -20.577 1.00 15.27 384 ARG A C 1
ATOM 2872 O O . ARG A 1 388 ? 11.177 16.218 -21.641 1.00 15.28 384 ARG A O 1
ATOM 2880 N N . PHE A 1 389 ? 11.300 17.126 -19.583 1.00 16.08 385 PHE A N 1
ATOM 2881 C CA . PHE A 1 389 ? 10.037 17.844 -19.719 1.00 16.66 385 PHE A CA 1
ATOM 2882 C C . PHE A 1 389 ? 10.089 18.832 -20.882 1.00 18.23 385 PHE A C 1
ATOM 2883 O O . PHE A 1 389 ? 9.168 18.895 -21.711 1.00 16.94 385 PHE A O 1
ATOM 2891 N N . ALA A 1 390 ? 11.172 19.605 -20.963 1.00 14.20 386 ALA A N 1
ATOM 2892 C CA . ALA A 1 390 ? 11.268 20.670 -21.956 1.00 15.73 386 ALA A CA 1
ATOM 2893 C C . ALA A 1 390 ? 11.305 20.114 -23.373 1.00 15.87 386 ALA A C 1
ATOM 2894 O O . ALA A 1 390 ? 10.752 20.716 -24.296 1.00 17.43 386 ALA A O 1
ATOM 2896 N N . THR A 1 391 ? 11.973 18.979 -23.569 1.00 15.35 387 THR A N 1
ATOM 2897 C CA . THR A 1 391 ? 12.189 18.412 -24.895 1.00 15.30 387 THR A CA 1
ATOM 2898 C C . THR A 1 391 ? 11.157 17.356 -25.268 1.00 18.96 387 THR A C 1
ATOM 2899 O O . THR A 1 391 ? 11.263 16.766 -26.346 1.00 17.16 387 THR A O 1
ATOM 2903 N N . ARG A 1 392 ? 10.166 17.110 -24.411 1.00 18.73 388 ARG A N 1
ATOM 2904 C CA . ARG A 1 392 ? 9.141 16.111 -24.690 1.00 22.64 388 ARG A CA 1
ATOM 2905 C C . ARG A 1 392 ? 8.339 16.526 -25.922 1.00 21.33 388 ARG A C 1
ATOM 2906 O O . ARG A 1 392 ? 7.888 17.668 -26.032 1.00 27.53 388 ARG A O 1
ATOM 2914 N N . GLY A 1 393 ? 8.174 15.603 -26.861 1.00 27.88 389 GLY A N 1
ATOM 2915 C CA . GLY A 1 393 ? 7.432 15.924 -28.063 1.00 27.00 389 GLY A CA 1
ATOM 2916 C C . GLY A 1 393 ? 8.147 16.795 -29.077 1.00 25.29 389 GLY A C 1
ATOM 2917 O O . GLY A 1 393 ? 7.538 17.146 -30.091 1.00 26.62 389 GLY A O 1
ATOM 2918 N N . PHE A 1 394 ? 9.403 17.171 -28.840 1.00 18.10 390 PHE A N 1
ATOM 2919 C CA . PHE A 1 394 ? 10.199 17.805 -29.890 1.00 15.75 390 PHE A CA 1
ATOM 2920 C C . PHE A 1 394 ? 10.290 16.889 -31.110 1.00 17.00 390 PHE A C 1
ATOM 2921 O O . PHE A 1 394 ? 10.480 15.672 -30.983 1.00 17.92 390 PHE A O 1
ATOM 2929 N N . ASP A 1 395 ? 10.188 17.481 -32.305 1.00 17.43 391 ASP A N 1
ATOM 2930 C CA . ASP A 1 395 ? 10.509 16.760 -33.531 1.00 16.54 391 ASP A CA 1
ATOM 2931 C C . ASP A 1 395 ? 12.021 16.527 -33.609 1.00 15.41 391 ASP A C 1
ATOM 2932 O O . ASP A 1 395 ? 12.793 16.986 -32.757 1.00 16.82 391 ASP A O 1
ATOM 2937 N N . GLU A 1 396 ? 12.457 15.802 -34.643 1.00 16.05 392 GLU A N 1
ATOM 2938 C CA . GLU A 1 396 ? 13.859 15.394 -34.700 1.00 17.16 392 GLU A CA 1
ATOM 2939 C C . GLU A 1 396 ? 14.793 16.586 -34.857 1.00 15.82 392 GLU A C 1
ATOM 2940 O O . GLU A 1 396 ? 15.878 16.600 -34.266 1.00 15.69 392 GLU A O 1
ATOM 2946 N N . ASP A 1 397 ? 14.398 17.596 -35.645 1.00 15.01 393 ASP A N 1
ATOM 2947 C CA . ASP A 1 397 ? 15.269 18.750 -35.838 1.00 15.24 393 ASP A CA 1
ATOM 2948 C C . ASP A 1 397 ? 15.460 19.502 -34.531 1.00 15.55 393 ASP A C 1
ATOM 2949 O O . ASP A 1 397 ? 16.571 19.954 -34.216 1.00 15.22 393 ASP A O 1
ATOM 2954 N N . LYS A 1 398 ? 14.388 19.643 -33.748 1.00 15.07 394 LYS A N 1
ATOM 2955 C CA . LYS A 1 398 ? 14.526 20.297 -32.452 1.00 15.78 394 LYS A CA 1
ATOM 2956 C C . LYS A 1 398 ? 15.346 19.449 -31.485 1.00 15.18 394 LYS A C 1
ATOM 2957 O O . LYS A 1 398 ? 16.115 19.990 -30.681 1.00 15.65 394 LYS A O 1
ATOM 2963 N N . LEU A 1 399 ? 15.197 18.121 -31.541 1.00 14.28 395 LEU A N 1
ATOM 2964 C CA . LEU A 1 399 ? 16.012 17.257 -30.690 1.00 13.92 395 LEU A CA 1
ATOM 2965 C C . LEU A 1 399 ? 17.495 17.432 -30.987 1.00 15.02 395 LEU A C 1
ATOM 2966 O O . LEU A 1 399 ? 18.312 17.527 -30.060 1.00 14.56 395 LEU A O 1
ATOM 2971 N N . LEU A 1 400 ? 17.862 17.494 -32.273 1.00 15.00 396 LEU A N 1
ATOM 2972 C CA . LEU A 1 400 ? 19.273 17.631 -32.634 1.00 14.23 396 LEU A CA 1
ATOM 2973 C C . LEU A 1 400 ? 19.808 19.012 -32.284 1.00 14.93 396 LEU A C 1
ATOM 2974 O O . LEU A 1 400 ? 20.977 19.149 -31.904 1.00 15.83 396 LEU A O 1
ATOM 2979 N N . THR A 1 401 ? 18.969 20.039 -32.401 1.00 15.11 397 THR A N 1
ATOM 2980 C CA . THR A 1 401 ? 19.366 21.373 -31.958 1.00 14.29 397 THR A CA 1
ATOM 2981 C C . THR A 1 401 ? 19.569 21.408 -30.451 1.00 14.78 397 THR A C 1
ATOM 2982 O O . THR A 1 401 ? 20.593 21.897 -29.957 1.00 13.78 397 THR A O 1
ATOM 2986 N N . ALA A 1 402 ? 18.593 20.899 -29.704 1.00 14.12 398 ALA A N 1
ATOM 2987 C CA . ALA A 1 402 ? 18.729 20.897 -28.255 1.00 15.38 398 ALA A CA 1
ATOM 2988 C C . ALA A 1 402 ? 19.900 20.035 -27.799 1.00 12.99 398 ALA A C 1
ATOM 2989 O O . ALA A 1 402 ? 20.554 20.364 -26.806 1.00 13.12 398 ALA A O 1
ATOM 2991 N N . ALA A 1 403 ? 20.193 18.937 -28.505 1.00 13.81 399 ALA A N 1
ATOM 2992 C CA . ALA A 1 403 ? 21.345 18.125 -28.124 1.00 13.23 399 ALA A CA 1
ATOM 2993 C C . ALA A 1 403 ? 22.631 18.938 -28.161 1.00 12.43 399 ALA A C 1
ATOM 2994 O O . ALA A 1 403 ? 23.463 18.824 -27.257 1.00 13.52 399 ALA A O 1
ATOM 2996 N N . GLN A 1 404 ? 22.799 19.786 -29.187 1.00 13.36 400 GLN A N 1
ATOM 2997 C CA . GLN A 1 404 ? 23.975 20.646 -29.244 1.00 13.92 400 GLN A CA 1
ATOM 2998 C C . GLN A 1 404 ? 23.952 21.705 -28.147 1.00 14.34 400 GLN A C 1
ATOM 2999 O O . GLN A 1 404 ? 24.986 21.979 -27.531 1.00 13.14 400 GLN A O 1
ATOM 3005 N N . THR A 1 405 ? 22.785 22.308 -27.889 1.00 13.90 401 THR A N 1
ATOM 3006 C CA . THR A 1 405 ? 22.649 23.236 -26.765 1.00 14.96 401 THR A CA 1
ATOM 3007 C C . THR A 1 405 ? 23.132 22.603 -25.464 1.00 14.76 401 THR A C 1
ATOM 3008 O O . THR A 1 405 ? 23.918 23.197 -24.716 1.00 13.63 401 THR A O 1
ATOM 3012 N N . ALA A 1 406 ? 22.656 21.393 -25.170 1.00 12.14 402 ALA A N 1
ATOM 3013 C CA . ALA A 1 406 ? 23.071 20.712 -23.943 1.00 13.62 402 ALA A CA 1
ATOM 3014 C C . ALA A 1 406 ? 24.574 20.454 -23.940 1.00 12.25 402 ALA A C 1
ATOM 3015 O O . ALA A 1 406 ? 25.254 20.694 -22.938 1.00 12.93 402 ALA A O 1
ATOM 3017 N N . PHE A 1 407 ? 25.113 19.959 -25.060 1.00 13.92 403 PHE A N 1
ATOM 3018 C CA . PHE A 1 407 ? 26.545 19.663 -25.120 1.00 13.80 403 PHE A CA 1
ATOM 3019 C C . PHE A 1 407 ? 27.378 20.908 -24.848 1.00 14.03 403 PHE A C 1
ATOM 3020 O O . PHE A 1 407 ? 28.350 20.866 -24.081 1.00 14.80 403 PHE A O 1
ATOM 3028 N N . ASP A 1 408 ? 27.007 22.027 -25.474 1.00 14.14 404 ASP A N 1
ATOM 3029 C CA . ASP A 1 408 ? 27.785 23.254 -25.331 1.00 13.86 404 ASP A CA 1
ATOM 3030 C C . ASP A 1 408 ? 27.827 23.729 -23.884 1.00 17.44 404 ASP A C 1
ATOM 3031 O O . ASP A 1 408 ? 28.826 24.315 -23.444 1.00 17.88 404 ASP A O 1
ATOM 3036 N N . HIS A 1 409 ? 26.735 23.538 -23.147 1.00 15.01 405 HIS A N 1
ATOM 3037 C CA . HIS A 1 409 ? 26.654 23.905 -21.740 1.00 15.49 405 HIS A CA 1
ATOM 3038 C C . HIS A 1 409 ? 27.269 22.862 -20.809 1.00 15.18 405 HIS A C 1
ATOM 3039 O O . HIS A 1 409 ? 27.244 23.047 -19.584 1.00 17.32 405 HIS A O 1
ATOM 3046 N N . GLY A 1 410 ? 27.825 21.777 -21.352 1.00 15.66 406 GLY A N 1
ATOM 3047 C CA . GLY A 1 410 ? 28.427 20.732 -20.540 1.00 16.04 406 GLY A CA 1
ATOM 3048 C C . GLY A 1 410 ? 27.445 19.774 -19.912 1.00 17.85 406 GLY A C 1
ATOM 3049 O O . GLY A 1 410 ? 27.825 19.022 -19.006 1.00 16.99 406 GLY A O 1
ATOM 3050 N N . PHE A 1 411 ? 26.191 19.801 -20.354 1.00 16.79 407 PHE A N 1
ATOM 3051 C CA . PHE A 1 411 ? 25.120 18.955 -19.824 1.00 16.27 407 PHE A CA 1
ATOM 3052 C C . PHE A 1 411 ? 25.114 17.663 -20.642 1.00 13.82 407 PHE A C 1
ATOM 3053 O O . PHE A 1 411 ? 24.225 17.392 -21.455 1.00 14.21 407 PHE A O 1
ATOM 3061 N N . TYR A 1 412 ? 26.169 16.872 -20.427 1.00 13.88 408 TYR A N 1
ATOM 3062 C CA . TYR A 1 412 ? 26.555 15.839 -21.387 1.00 12.97 408 TYR A CA 1
ATOM 3063 C C . TYR A 1 412 ? 25.507 14.742 -21.502 1.00 14.31 408 TYR A C 1
ATOM 3064 O O . TYR A 1 412 ? 25.237 14.249 -22.606 1.00 14.44 408 TYR A O 1
ATOM 3073 N N . ASP A 1 413 ? 24.934 14.316 -20.372 1.00 13.96 409 ASP A N 1
ATOM 3074 C CA . ASP A 1 413 ? 23.944 13.249 -20.423 1.00 12.82 409 ASP A CA 1
ATOM 3075 C C . ASP A 1 413 ? 22.709 13.676 -21.188 1.00 12.83 409 ASP A C 1
ATOM 3076 O O . ASP A 1 413 ? 22.092 12.861 -21.882 1.00 14.17 409 ASP A O 1
ATOM 3081 N N . MET A 1 414 ? 22.341 14.954 -21.090 1.00 13.33 410 MET A N 1
ATOM 3082 C CA . MET A 1 414 ? 21.170 15.422 -21.808 1.00 14.48 410 MET A CA 1
ATOM 3083 C C . MET A 1 414 ? 21.430 15.650 -23.288 1.00 13.98 410 MET A C 1
ATOM 3084 O O . MET A 1 414 ? 20.481 15.587 -24.076 1.00 14.86 410 MET A O 1
ATOM 3089 N N . ALA A 1 415 ? 22.682 15.892 -23.694 1.00 12.95 411 ALA A N 1
ATOM 3090 C CA . ALA A 1 415 ? 22.995 15.885 -25.117 1.00 13.56 411 ALA A CA 1
ATOM 3091 C C . ALA A 1 415 ? 22.729 14.512 -25.714 1.00 15.19 411 ALA A C 1
ATOM 3092 O O . ALA A 1 415 ? 22.087 14.391 -26.764 1.00 14.07 411 ALA A O 1
ATOM 3094 N N . VAL A 1 416 ? 23.207 13.460 -25.042 1.00 13.19 412 VAL A N 1
ATOM 3095 C CA . VAL A 1 416 ? 22.919 12.096 -25.483 1.00 14.73 412 VAL A CA 1
ATOM 3096 C C . VAL A 1 416 ? 21.423 11.819 -25.434 1.00 14.87 412 VAL A C 1
ATOM 3097 O O . VAL A 1 416 ? 20.858 11.230 -26.366 1.00 15.37 412 VAL A O 1
ATOM 3101 N N . ASN A 1 417 ? 20.764 12.216 -24.338 1.00 15.14 413 ASN A N 1
ATOM 3102 C CA . ASN A 1 417 ? 19.333 11.967 -24.177 1.00 16.91 413 ASN A CA 1
ATOM 3103 C C . ASN A 1 417 ? 18.554 12.476 -25.385 1.00 15.11 413 ASN A C 1
ATOM 3104 O O . ASN A 1 417 ? 17.737 11.752 -25.963 1.00 16.51 413 ASN A O 1
ATOM 3109 N N . SER A 1 418 ? 18.858 13.693 -25.833 1.00 14.53 414 SER A N 1
ATOM 3110 C CA . SER A 1 418 ? 18.095 14.257 -26.942 1.00 13.40 414 SER A CA 1
ATOM 3111 C C . SER A 1 418 ? 18.499 13.644 -28.279 1.00 13.55 414 SER A C 1
ATOM 3112 O O . SER A 1 418 ? 17.638 13.341 -29.109 1.00 15.26 414 SER A O 1
ATOM 3115 N N . ALA A 1 419 ? 19.800 13.455 -28.510 1.00 13.54 415 ALA A N 1
ATOM 3116 C CA . ALA A 1 419 ? 20.241 12.923 -29.793 1.00 13.66 415 ALA A CA 1
ATOM 3117 C C . ALA A 1 419 ? 19.798 11.477 -30.009 1.00 15.48 415 ALA A C 1
ATOM 3118 O O . ALA A 1 419 ? 19.525 11.085 -31.151 1.00 14.89 415 ALA A O 1
ATOM 3120 N N . GLU A 1 420 ? 19.720 10.673 -28.944 1.00 13.20 416 GLU A N 1
ATOM 3121 C CA . GLU A 1 420 ? 19.361 9.267 -29.088 1.00 13.88 416 GLU A CA 1
ATOM 3122 C C . GLU A 1 420 ? 17.869 9.064 -29.336 1.00 15.73 416 GLU A C 1
ATOM 3123 O O . GLU A 1 420 ? 17.465 7.958 -29.716 1.00 17.08 416 GLU A O 1
ATOM 3129 N N . ARG A 1 421 ? 17.050 10.107 -29.166 1.00 15.72 417 ARG A N 1
ATOM 3130 C CA . ARG A 1 421 ? 15.607 9.980 -29.327 1.00 17.84 417 ARG A CA 1
ATOM 3131 C C . ARG A 1 421 ? 15.136 10.114 -30.772 1.00 19.40 417 ARG A C 1
ATOM 3132 O O . ARG A 1 421 ? 13.958 9.855 -31.045 1.00 23.03 417 ARG A O 1
ATOM 3140 N N . THR A 1 422 ? 16.006 10.496 -31.703 1.00 18.11 418 THR A N 1
ATOM 3141 C CA . THR A 1 422 ? 15.600 10.525 -33.097 1.00 19.00 418 THR A CA 1
ATOM 3142 C C . THR A 1 422 ? 15.496 9.099 -33.640 1.00 20.23 418 THR A C 1
ATOM 3143 O O . THR A 1 422 ? 15.977 8.133 -33.040 1.00 19.47 418 THR A O 1
ATOM 3147 N N . ASP A 1 423 ? 14.836 8.968 -34.781 1.00 23.41 419 ASP A N 1
ATOM 3148 C CA . ASP A 1 423 ? 14.739 7.680 -35.464 1.00 22.27 419 ASP A CA 1
ATOM 3149 C C . ASP A 1 423 ? 15.348 7.711 -36.852 1.00 23.70 419 ASP A C 1
ATOM 3150 O O . ASP A 1 423 ? 16.052 6.773 -37.237 1.00 27.71 419 ASP A O 1
ATOM 3155 N N . ARG A 1 424 ? 15.108 8.784 -37.603 1.00 21.89 420 ARG A N 1
ATOM 3156 C CA . ARG A 1 424 ? 15.566 8.957 -38.973 1.00 24.63 420 ARG A CA 1
ATOM 3157 C C . ARG A 1 424 ? 16.865 9.750 -39.044 1.00 21.76 420 ARG A C 1
ATOM 3158 O O . ARG A 1 424 ? 17.812 9.331 -39.716 1.00 23.40 420 ARG A O 1
ATOM 3166 N N . LYS A 1 425 ? 16.926 10.888 -38.350 1.00 22.45 421 LYS A N 1
ATOM 3167 C CA . LYS A 1 425 ? 18.032 11.833 -38.488 1.00 19.60 421 LYS A CA 1
ATOM 3168 C C . LYS A 1 425 ? 19.090 11.527 -37.437 1.00 16.95 421 LYS A C 1
ATOM 3169 O O . LYS A 1 425 ? 18.821 11.623 -36.232 1.00 18.61 421 LYS A O 1
ATOM 3175 N N . LEU A 1 426 ? 20.284 11.146 -37.888 1.00 16.04 422 LEU A N 1
ATOM 3176 C CA . LEU A 1 426 ? 21.293 10.553 -37.017 1.00 15.45 422 LEU A CA 1
ATOM 3177 C C . LEU A 1 426 ? 22.515 11.460 -36.919 1.00 17.47 422 LEU A C 1
ATOM 3178 O O . LEU A 1 426 ? 23.209 11.694 -37.914 1.00 17.29 422 LEU A O 1
ATOM 3183 N N . ASN A 1 427 ? 22.780 11.956 -35.717 1.00 14.84 423 ASN A N 1
ATOM 3184 C CA . ASN A 1 427 ? 24.042 12.620 -35.400 1.00 13.94 423 ASN A CA 1
ATOM 3185 C C . ASN A 1 427 ? 24.783 11.715 -34.417 1.00 13.75 423 ASN A C 1
ATOM 3186 O O . ASN A 1 427 ? 24.459 11.666 -33.224 1.00 15.28 423 ASN A O 1
ATOM 3191 N N . TYR A 1 428 ? 25.768 10.976 -34.933 1.00 14.54 424 TYR A N 1
ATOM 3192 C CA . TYR A 1 428 ? 26.507 10.033 -34.100 1.00 13.97 424 TYR A CA 1
ATOM 3193 C C . TYR A 1 428 ? 27.467 10.733 -33.152 1.00 13.57 424 TYR A C 1
ATOM 3194 O O . TYR A 1 428 ? 27.818 10.179 -32.104 1.00 15.36 424 TYR A O 1
ATOM 3203 N N . THR A 1 429 ? 27.915 11.944 -33.499 1.00 12.52 425 THR A N 1
ATOM 3204 C CA A THR A 1 429 ? 28.813 12.690 -32.624 0.35 14.53 425 THR A CA 1
ATOM 3205 C CA B THR A 1 429 ? 28.818 12.639 -32.596 0.65 14.47 425 THR A CA 1
ATOM 3206 C C . THR A 1 429 ? 28.106 13.137 -31.346 1.00 15.40 425 THR A C 1
ATOM 3207 O O . THR A 1 429 ? 28.751 13.294 -30.297 1.00 18.35 425 THR A O 1
ATOM 3214 N N . LEU A 1 430 ? 26.783 13.335 -31.412 1.00 13.45 426 LEU A N 1
ATOM 3215 C CA . LEU A 1 430 ? 26.022 13.699 -30.226 1.00 12.86 426 LEU A CA 1
ATOM 3216 C C . LEU A 1 430 ? 25.418 12.488 -29.525 1.00 12.15 426 LEU A C 1
ATOM 3217 O O . LEU A 1 430 ? 25.226 12.531 -28.308 1.00 13.61 426 LEU A O 1
ATOM 3222 N N . ARG A 1 431 ? 25.139 11.393 -30.253 1.00 12.58 427 ARG A N 1
ATOM 3223 C CA . ARG A 1 431 ? 24.714 10.154 -29.599 1.00 14.25 427 ARG A CA 1
ATOM 3224 C C . ARG A 1 431 ? 25.870 9.509 -28.839 1.00 12.75 427 ARG A C 1
ATOM 3225 O O . ARG A 1 431 ? 25.678 8.970 -27.745 1.00 12.47 427 ARG A O 1
ATOM 3233 N N . TYR A 1 432 ? 27.078 9.578 -29.403 1.00 12.88 428 TYR A N 1
ATOM 3234 C CA . TYR A 1 432 ? 28.261 8.936 -28.845 1.00 11.94 428 TYR A CA 1
ATOM 3235 C C . TYR A 1 432 ? 29.326 9.983 -28.579 1.00 13.43 428 TYR A C 1
ATOM 3236 O O . TYR A 1 432 ? 30.389 9.993 -29.212 1.00 13.79 428 TYR A O 1
ATOM 3245 N N . ILE A 1 433 ? 29.018 10.894 -27.650 1.00 13.59 429 ILE A N 1
ATOM 3246 C CA . ILE A 1 433 ? 29.971 11.923 -27.271 1.00 13.33 429 ILE A CA 1
ATOM 3247 C C . ILE A 1 433 ? 31.207 11.275 -26.652 1.00 14.61 429 ILE A C 1
ATOM 3248 O O . ILE A 1 433 ? 31.152 10.170 -26.101 1.00 13.55 429 ILE A O 1
ATOM 3253 N N . SER A 1 434 ? 32.341 11.963 -26.746 1.00 15.17 430 SER A N 1
ATOM 3254 C CA . SER A 1 434 ? 33.590 11.447 -26.183 1.00 14.44 430 SER A CA 1
ATOM 3255 C C . SER A 1 434 ? 34.396 12.550 -25.501 1.00 16.03 430 SER A C 1
ATOM 3256 O O . SER A 1 434 ? 35.548 12.814 -25.865 1.00 16.69 430 SER A O 1
ATOM 3259 N N . PRO A 1 435 ? 33.835 13.191 -24.470 1.00 17.57 431 PRO A N 1
ATOM 3260 C CA . PRO A 1 435 ? 34.642 14.106 -23.656 1.00 16.51 431 PRO A CA 1
ATOM 3261 C C . PRO A 1 435 ? 35.687 13.329 -22.869 1.00 14.60 431 PRO A C 1
ATOM 3262 O O . PRO A 1 435 ? 35.650 12.099 -22.762 1.00 14.25 431 PRO A O 1
ATOM 3266 N N . PHE A 1 436 ? 36.664 14.068 -22.342 1.00 17.08 432 PHE A N 1
ATOM 3267 C CA . PHE A 1 436 ? 37.664 13.551 -21.405 1.00 16.69 432 PHE A CA 1
ATOM 3268 C C . PHE A 1 436 ? 38.719 12.650 -22.049 1.00 15.22 432 PHE A C 1
ATOM 3269 O O . PHE A 1 436 ? 39.318 11.823 -21.349 1.00 15.98 432 PHE A O 1
ATOM 3277 N N . LYS A 1 437 ? 38.990 12.784 -23.353 1.00 15.42 433 LYS A N 1
ATOM 3278 C CA . LYS A 1 437 ? 39.975 11.903 -23.989 1.00 16.07 433 LYS A CA 1
ATOM 3279 C C . LYS A 1 437 ? 41.382 12.099 -23.428 1.00 18.62 433 LYS A C 1
ATOM 3280 O O . LYS A 1 437 ? 42.185 11.158 -23.427 1.00 20.73 433 LYS A O 1
ATOM 3286 N N . ASP A 1 438 ? 41.703 13.292 -22.930 1.00 20.06 434 ASP A N 1
ATOM 3287 C CA . ASP A 1 438 ? 43.046 13.493 -22.385 1.00 20.71 434 ASP A CA 1
ATOM 3288 C C . ASP A 1 438 ? 43.287 12.697 -21.109 1.00 24.03 434 ASP A C 1
ATOM 3289 O O . ASP A 1 438 ? 44.433 12.621 -20.649 1.00 26.41 434 ASP A O 1
ATOM 3294 N N . THR A 1 439 ? 42.238 12.114 -20.535 1.00 19.25 435 THR A N 1
ATOM 3295 C CA . THR A 1 439 ? 42.320 11.223 -19.387 1.00 20.15 435 THR A CA 1
ATOM 3296 C C . THR A 1 439 ? 41.967 9.780 -19.727 1.00 19.21 435 THR A C 1
ATOM 3297 O O . THR A 1 439 ? 42.713 8.861 -19.374 1.00 17.32 435 THR A O 1
ATOM 3301 N N . VAL A 1 440 ? 40.854 9.547 -20.424 1.00 15.71 436 VAL A N 1
ATOM 3302 C CA . VAL A 1 440 ? 40.394 8.177 -20.650 1.00 14.77 436 VAL A CA 1
ATOM 3303 C C . VAL A 1 440 ? 41.353 7.401 -21.547 1.00 17.50 436 VAL A C 1
ATOM 3304 O O . VAL A 1 440 ? 41.668 6.234 -21.273 1.00 15.65 436 VAL A O 1
ATOM 3308 N N . ILE A 1 441 ? 41.820 8.013 -22.639 1.00 16.07 437 ILE A N 1
ATOM 3309 C CA . ILE A 1 441 ? 42.647 7.275 -23.598 1.00 17.03 437 ILE A CA 1
ATOM 3310 C C . ILE A 1 441 ? 43.939 6.799 -22.940 1.00 15.90 437 ILE A C 1
ATOM 3311 O O . ILE A 1 441 ? 44.351 5.639 -23.087 1.00 16.85 437 ILE A O 1
ATOM 3316 N N . ARG A 1 442 ? 44.587 7.693 -22.192 1.00 16.36 438 ARG A N 1
ATOM 3317 C CA . ARG A 1 442 ? 45.845 7.369 -21.528 1.00 17.29 438 ARG A CA 1
ATOM 3318 C C . ARG A 1 442 ? 45.665 6.215 -20.547 1.00 14.95 438 ARG A C 1
ATOM 3319 O O . ARG A 1 442 ? 46.441 5.251 -20.550 1.00 15.80 438 ARG A O 1
ATOM 3327 N N . HIS A 1 443 ? 44.643 6.300 -19.695 1.00 15.61 439 HIS A N 1
ATOM 3328 C CA . HIS A 1 443 ? 44.443 5.262 -18.691 1.00 15.15 439 HIS A CA 1
ATOM 3329 C C . HIS A 1 443 ? 44.113 3.926 -19.341 1.00 15.06 439 HIS A C 1
ATOM 3330 O O . HIS A 1 443 ? 44.579 2.882 -18.878 1.00 15.05 439 HIS A O 1
ATOM 3337 N N . ALA A 1 444 ? 43.337 3.944 -20.431 1.00 15.37 440 ALA A N 1
ATOM 3338 C CA . ALA A 1 444 ? 43.032 2.698 -21.129 1.00 15.13 440 ALA A CA 1
ATOM 3339 C C . ALA A 1 444 ? 44.290 2.088 -21.725 1.00 15.94 440 ALA A C 1
ATOM 3340 O O . ALA A 1 444 ? 44.518 0.876 -21.608 1.00 15.37 440 ALA A O 1
ATOM 3342 N N . GLN A 1 445 ? 45.119 2.917 -22.366 1.00 15.29 441 GLN A N 1
ATOM 3343 C CA . GLN A 1 445 ? 46.370 2.433 -22.941 1.00 15.21 441 GLN A CA 1
ATOM 3344 C C . GLN A 1 445 ? 47.272 1.836 -21.874 1.00 17.41 441 GLN A C 1
ATOM 3345 O O . GLN A 1 445 ? 47.980 0.856 -22.132 1.00 17.58 441 GLN A O 1
ATOM 3351 N N . ASN A 1 446 ? 47.289 2.437 -20.683 1.00 15.28 442 ASN A N 1
ATOM 3352 C CA . ASN A 1 446 ? 48.209 2.014 -19.632 1.00 19.50 442 ASN A CA 1
ATOM 3353 C C . ASN A 1 446 ? 47.923 0.612 -19.117 1.00 18.58 442 ASN A C 1
ATOM 3354 O O . ASN A 1 446 ? 48.828 -0.023 -18.571 1.00 18.97 442 ASN A O 1
ATOM 3359 N N . VAL A 1 447 ? 46.694 0.121 -19.252 1.00 16.04 443 VAL A N 1
ATOM 3360 C CA . VAL A 1 447 ? 46.362 -1.247 -18.878 1.00 18.05 443 VAL A CA 1
ATOM 3361 C C . VAL A 1 447 ? 46.011 -2.085 -20.092 1.00 15.42 443 VAL A C 1
ATOM 3362 O O . VAL A 1 447 ? 45.438 -3.174 -19.950 1.00 18.87 443 VAL A O 1
ATOM 3366 N N . ASN A 1 448 ? 46.305 -1.591 -21.289 1.00 17.23 444 ASN A N 1
ATOM 3367 C CA . ASN A 1 448 ? 46.162 -2.384 -22.495 1.00 19.05 444 ASN A CA 1
ATOM 3368 C C . ASN A 1 448 ? 44.710 -2.804 -22.741 1.00 20.82 444 ASN A C 1
ATOM 3369 O O . ASN A 1 448 ? 44.428 -3.950 -23.100 1.00 24.83 444 ASN A O 1
ATOM 3374 N N . VAL A 1 449 ? 43.770 -1.882 -22.543 1.00 18.76 445 VAL A N 1
ATOM 3375 C CA . VAL A 1 449 ? 42.372 -2.169 -22.853 1.00 16.78 445 VAL A CA 1
ATOM 3376 C C . VAL A 1 449 ? 41.883 -1.247 -23.960 1.00 16.99 445 VAL A C 1
ATOM 3377 O O . VAL A 1 449 ? 42.290 -0.082 -24.064 1.00 17.47 445 VAL A O 1
ATOM 3381 N N . ASP A 1 450 ? 40.988 -1.788 -24.779 1.00 16.24 446 ASP A N 1
ATOM 3382 C CA . ASP A 1 450 ? 40.408 -1.112 -25.929 1.00 15.14 446 ASP A CA 1
ATOM 3383 C C . ASP A 1 450 ? 39.712 0.183 -25.509 1.00 14.86 446 ASP A C 1
ATOM 3384 O O . ASP A 1 450 ? 38.707 0.129 -24.787 1.00 14.95 446 ASP A O 1
ATOM 3389 N N . PRO A 1 451 ? 40.180 1.349 -25.958 1.00 15.02 447 PRO A N 1
ATOM 3390 C CA . PRO A 1 451 ? 39.526 2.608 -25.557 1.00 15.47 447 PRO A CA 1
ATOM 3391 C C . PRO A 1 451 ? 38.081 2.725 -26.003 1.00 15.33 447 PRO A C 1
ATOM 3392 O O . PRO A 1 451 ? 37.293 3.395 -25.324 1.00 13.63 447 PRO A O 1
ATOM 3396 N N . ALA A 1 452 ? 37.697 2.100 -27.122 1.00 15.69 448 ALA A N 1
ATOM 3397 C CA . ALA A 1 452 ? 36.292 2.135 -27.523 1.00 13.25 448 ALA A CA 1
ATOM 3398 C C . ALA A 1 452 ? 35.431 1.353 -26.540 1.00 13.34 448 ALA A C 1
ATOM 3399 O O . ALA A 1 452 ? 34.279 1.719 -26.281 1.00 13.08 448 ALA A O 1
ATOM 3401 N N . TRP A 1 453 ? 35.967 0.250 -26.009 1.00 13.95 449 TRP A N 1
ATOM 3402 C CA . TRP A 1 453 ? 35.257 -0.501 -24.984 1.00 12.91 449 TRP A CA 1
ATOM 3403 C C . TRP A 1 453 ? 35.106 0.330 -23.707 1.00 12.13 449 TRP A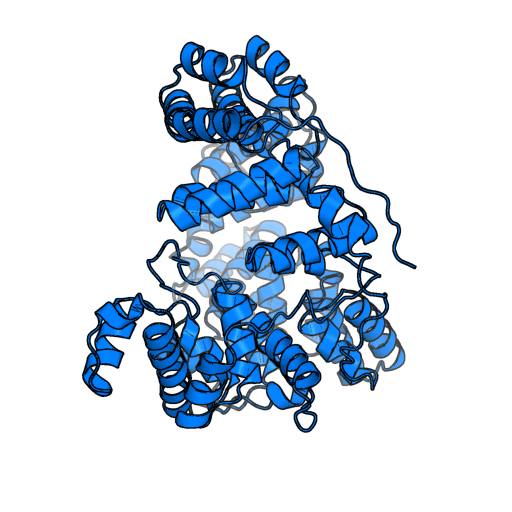 C 1
ATOM 3404 O O . TRP A 1 453 ? 34.023 0.377 -23.106 1.00 12.28 449 TRP A O 1
ATOM 3415 N N . VAL A 1 454 ? 36.160 1.047 -23.309 1.00 13.33 450 VAL A N 1
ATOM 3416 C CA . VAL A 1 454 ? 36.060 1.918 -22.136 1.00 13.84 450 VAL A CA 1
ATOM 3417 C C . VAL A 1 454 ? 35.003 3.006 -22.349 1.00 12.78 450 VAL A C 1
ATOM 3418 O O . VAL A 1 454 ? 34.171 3.271 -21.465 1.00 12.56 450 VAL A O 1
ATOM 3422 N N . TYR A 1 455 ? 35.044 3.689 -23.503 1.00 12.19 451 TYR A N 1
ATOM 3423 C CA . TYR A 1 455 ? 34.032 4.709 -23.766 1.00 13.51 451 TYR A CA 1
ATOM 3424 C C . TYR A 1 455 ? 32.637 4.105 -23.813 1.00 12.86 451 TYR A C 1
ATOM 3425 O O . TYR A 1 455 ? 31.674 4.714 -23.338 1.00 13.07 451 TYR A O 1
ATOM 3434 N N . GLY A 1 456 ? 32.509 2.888 -24.354 1.00 12.66 452 GLY A N 1
ATOM 3435 C CA . GLY A 1 456 ? 31.201 2.258 -24.381 1.00 14.65 452 GLY A CA 1
ATOM 3436 C C . GLY A 1 456 ? 30.672 1.958 -22.993 1.00 13.27 452 GLY A C 1
ATOM 3437 O O . GLY A 1 456 ? 29.471 2.083 -22.733 1.00 12.47 452 GLY A O 1
ATOM 3438 N N . LEU A 1 457 ? 31.568 1.580 -22.080 1.00 12.68 453 LEU A N 1
ATOM 3439 C CA . LEU A 1 457 ? 31.182 1.326 -20.701 1.00 13.11 453 LEU A CA 1
ATOM 3440 C C . LEU A 1 457 ? 30.800 2.625 -19.986 1.00 12.12 453 LEU A C 1
ATOM 3441 O O . LEU A 1 457 ? 29.781 2.666 -19.284 1.00 12.59 453 LEU A O 1
ATOM 3446 N N . ILE A 1 458 ? 31.595 3.694 -20.159 1.00 12.15 454 ILE A N 1
ATOM 3447 C CA . ILE A 1 458 ? 31.256 4.980 -19.539 1.00 13.57 454 ILE A CA 1
ATOM 3448 C C . ILE A 1 458 ? 29.898 5.475 -20.019 1.00 12.99 454 ILE A C 1
ATOM 3449 O O . ILE A 1 458 ? 29.080 5.944 -19.218 1.00 13.00 454 ILE A O 1
ATOM 3454 N N . ARG A 1 459 ? 29.633 5.392 -21.330 1.00 12.33 455 ARG A N 1
ATOM 3455 C CA . ARG A 1 459 ? 28.354 5.883 -21.838 1.00 12.39 455 ARG A CA 1
ATOM 3456 C C . ARG A 1 459 ? 27.196 5.207 -21.127 1.00 13.10 455 ARG A C 1
ATOM 3457 O O . ARG A 1 459 ? 26.238 5.871 -20.714 1.00 14.11 455 ARG A O 1
ATOM 3465 N N . GLN A 1 460 ? 27.284 3.889 -20.950 1.00 12.71 456 GLN A N 1
ATOM 3466 C CA . GLN A 1 460 ? 26.213 3.153 -20.289 1.00 13.08 456 GLN A CA 1
ATOM 3467 C C . GLN A 1 460 ? 26.172 3.421 -18.791 1.00 15.12 456 GLN A C 1
ATOM 3468 O O . GLN A 1 460 ? 25.086 3.568 -18.219 1.00 16.29 456 GLN A O 1
ATOM 3474 N N . GLU A 1 461 ? 27.337 3.471 -18.135 1.00 13.05 457 GLU A N 1
ATOM 3475 C CA . GLU A 1 461 ? 27.374 3.561 -16.677 1.00 14.46 457 GLU A CA 1
ATOM 3476 C C . GLU A 1 461 ? 26.869 4.909 -16.175 1.00 14.27 457 GLU A C 1
ATOM 3477 O O . GLU A 1 461 ? 26.038 4.974 -15.259 1.00 16.72 457 GLU A O 1
ATOM 3483 N N . SER A 1 462 ? 27.380 5.999 -16.747 1.00 13.88 458 SER A N 1
ATOM 3484 C CA . SER A 1 462 ? 27.171 7.327 -16.204 1.00 13.79 458 SER A CA 1
ATOM 3485 C C . SER A 1 462 ? 26.662 8.330 -17.217 1.00 14.06 458 SER A C 1
ATOM 3486 O O . SER A 1 462 ? 26.361 9.462 -16.821 1.00 13.07 458 SER A O 1
ATOM 3489 N N . ARG A 1 463 ? 26.602 7.990 -18.508 1.00 14.42 459 ARG A N 1
ATOM 3490 C CA . ARG A 1 463 ? 26.264 8.980 -19.533 1.00 15.10 459 ARG A CA 1
ATOM 3491 C C . ARG A 1 463 ? 27.142 10.230 -19.416 1.00 14.61 459 ARG A C 1
ATOM 3492 O O . ARG A 1 463 ? 26.706 11.351 -19.700 1.00 15.32 459 ARG A O 1
ATOM 3500 N N . PHE A 1 464 ? 28.382 10.043 -18.963 1.00 13.44 460 PHE A N 1
ATOM 3501 C CA . PHE A 1 464 ? 29.406 11.085 -18.864 1.00 13.26 460 PHE A CA 1
ATOM 3502 C C . PHE A 1 464 ? 29.144 12.118 -17.764 1.00 14.56 460 PHE A C 1
ATOM 3503 O O . PHE A 1 464 ? 29.669 13.233 -17.831 1.00 16.86 460 PHE A O 1
ATOM 3511 N N . VAL A 1 465 ? 28.381 11.753 -16.738 1.00 15.04 461 VAL A N 1
ATOM 3512 C CA . VAL A 1 465 ? 28.144 12.608 -15.576 1.00 16.15 461 VAL A CA 1
ATOM 3513 C C . VAL A 1 465 ? 29.241 12.318 -14.554 1.00 15.52 461 VAL A C 1
ATOM 3514 O O . VAL A 1 465 ? 29.278 11.228 -13.976 1.00 16.07 461 VAL A O 1
ATOM 3518 N N . ILE A 1 466 ? 30.130 13.293 -14.323 1.00 15.61 462 ILE A N 1
ATOM 3519 C CA . ILE A 1 466 ? 31.292 13.049 -13.460 1.00 16.73 462 ILE A CA 1
ATOM 3520 C C . ILE A 1 466 ? 30.892 12.732 -12.026 1.00 20.80 462 ILE A C 1
ATOM 3521 O O . ILE A 1 466 ? 31.616 12.021 -11.323 1.00 22.27 462 ILE A O 1
ATOM 3526 N N . GLY A 1 467 ? 29.769 13.261 -11.552 1.00 19.88 463 GLY A N 1
ATOM 3527 C CA . GLY A 1 467 ? 29.410 13.027 -10.163 1.00 24.14 463 GLY A CA 1
ATOM 3528 C C . GLY A 1 467 ? 28.337 11.977 -9.956 1.00 20.30 463 GLY A C 1
ATOM 3529 O O . GLY A 1 467 ? 27.727 11.912 -8.887 1.00 21.75 463 GLY A O 1
ATOM 3530 N N . ALA A 1 468 ? 28.101 11.148 -10.972 1.00 17.33 464 ALA A N 1
ATOM 3531 C CA . ALA A 1 468 ? 27.010 10.185 -10.929 1.00 19.87 464 ALA A CA 1
ATOM 3532 C C . ALA A 1 468 ? 27.128 9.268 -9.712 1.00 19.29 464 ALA A C 1
ATOM 3533 O O . ALA A 1 468 ? 28.225 8.850 -9.330 1.00 20.16 464 ALA A O 1
ATOM 3535 N N . GLN A 1 469 ? 25.987 8.957 -9.099 1.00 21.75 465 GLN A N 1
ATOM 3536 C CA . GLN A 1 469 ? 25.954 8.062 -7.944 1.00 23.45 465 GLN A CA 1
ATOM 3537 C C . GLN A 1 469 ? 24.688 7.224 -8.010 1.00 23.06 465 GLN A C 1
ATOM 3538 O O . GLN A 1 469 ? 23.582 7.776 -8.016 1.00 29.85 465 GLN A O 1
ATOM 3544 N N . SER A 1 470 ? 24.845 5.897 -8.048 1.00 23.44 466 SER A N 1
ATOM 3545 C CA . SER A 1 470 ? 23.693 5.020 -8.162 1.00 23.90 466 SER A CA 1
ATOM 3546 C C . SER A 1 470 ? 23.032 4.815 -6.799 1.00 27.59 466 SER A C 1
ATOM 3547 O O . SER A 1 470 ? 23.552 5.200 -5.753 1.00 30.61 466 SER A O 1
ATOM 3550 N N . ARG A 1 471 ? 21.852 4.196 -6.834 1.00 34.43 467 ARG A N 1
ATOM 3551 C CA . ARG A 1 471 ? 21.108 3.857 -5.629 1.00 41.05 467 ARG A CA 1
ATOM 3552 C C . ARG A 1 471 ? 21.911 3.010 -4.656 1.00 39.09 467 ARG A C 1
ATOM 3553 O O . ARG A 1 471 ? 21.732 3.144 -3.440 1.00 41.01 467 ARG A O 1
ATOM 3561 N N . VAL A 1 472 ? 22.822 2.173 -5.159 1.00 35.72 468 VAL A N 1
ATOM 3562 C CA . VAL A 1 472 ? 23.629 1.322 -4.294 1.00 37.55 468 VAL A CA 1
ATOM 3563 C C . VAL A 1 472 ? 25.005 1.910 -4.000 1.00 33.03 468 VAL A C 1
ATOM 3564 O O . VAL A 1 472 ? 25.828 1.251 -3.348 1.00 30.81 468 VAL A O 1
ATOM 3568 N N . GLY A 1 473 ? 25.284 3.129 -4.462 1.00 28.16 469 GLY A N 1
ATOM 3569 C CA . GLY A 1 473 ? 26.500 3.832 -4.109 1.00 24.59 469 GLY A CA 1
ATOM 3570 C C . GLY A 1 473 ? 27.609 3.817 -5.142 1.00 21.86 469 GLY A C 1
ATOM 3571 O O . GLY A 1 473 ? 28.687 4.368 -4.867 1.00 20.46 469 GLY A O 1
ATOM 3572 N N . ALA A 1 474 ? 27.382 3.227 -6.316 1.00 23.72 470 ALA A N 1
ATOM 3573 C CA . ALA A 1 474 ? 28.398 3.240 -7.360 1.00 19.29 470 ALA A CA 1
ATOM 3574 C C . ALA A 1 474 ? 28.671 4.677 -7.763 1.00 18.84 470 ALA A C 1
ATOM 3575 O O . ALA A 1 474 ? 27.751 5.492 -7.872 1.00 21.80 470 ALA A O 1
ATOM 3577 N N . GLN A 1 475 ? 29.939 4.988 -7.982 1.00 17.50 471 GLN A N 1
ATOM 3578 C CA . GLN A 1 475 ? 30.392 6.368 -8.004 1.00 16.38 471 GLN A CA 1
ATOM 3579 C C . GLN A 1 475 ? 31.095 6.709 -9.310 1.00 20.42 471 GLN A C 1
ATOM 3580 O O . GLN A 1 475 ? 31.913 5.930 -9.813 1.00 17.98 471 GLN A O 1
ATOM 3586 N N . GLY A 1 476 ? 30.783 7.889 -9.843 1.00 16.94 472 GLY A N 1
ATOM 3587 C CA . GLY A 1 476 ? 31.612 8.513 -10.852 1.00 16.93 472 GLY A CA 1
ATOM 3588 C C . GLY A 1 476 ? 31.342 8.045 -12.268 1.00 14.80 472 GLY A C 1
ATOM 3589 O O . GLY A 1 476 ? 30.397 7.307 -12.566 1.00 17.27 472 GLY A O 1
ATOM 3590 N N . LEU A 1 477 ? 32.221 8.514 -13.161 1.00 15.07 473 LEU A N 1
ATOM 3591 C CA . LEU A 1 477 ? 32.115 8.214 -14.591 1.00 14.74 473 LEU A CA 1
ATOM 3592 C C . LEU A 1 477 ? 32.036 6.720 -14.869 1.00 15.36 473 LEU A C 1
ATOM 3593 O O . LEU A 1 477 ? 31.315 6.284 -15.776 1.00 16.56 473 LEU A O 1
ATOM 3598 N N . MET A 1 478 ? 32.793 5.920 -14.122 1.00 14.83 474 MET A N 1
ATOM 3599 C CA . MET A 1 478 ? 32.873 4.487 -14.360 1.00 14.11 474 MET A CA 1
ATOM 3600 C C . MET A 1 478 ? 32.079 3.662 -13.353 1.00 15.47 474 MET A C 1
ATOM 3601 O O . MET A 1 478 ? 32.120 2.425 -13.399 1.00 15.46 474 MET A O 1
ATOM 3606 N N . GLN A 1 479 ? 31.336 4.317 -12.465 1.00 15.70 475 GLN A N 1
ATOM 3607 C CA . GLN A 1 479 ? 30.394 3.653 -11.562 1.00 15.50 475 GLN A CA 1
ATOM 3608 C C . GLN A 1 479 ? 31.045 2.515 -10.769 1.00 15.87 475 GLN A C 1
ATOM 3609 O O . GLN A 1 479 ? 30.574 1.368 -10.743 1.00 17.60 475 GLN A O 1
ATOM 3615 N N . VAL A 1 480 ? 32.152 2.841 -10.130 1.00 17.26 476 VAL A N 1
ATOM 3616 C CA . VAL A 1 480 ? 32.865 1.881 -9.295 1.00 17.56 476 VAL A CA 1
ATOM 3617 C C . VAL A 1 480 ? 32.269 1.923 -7.896 1.00 20.59 476 VAL A C 1
ATOM 3618 O O . VAL A 1 480 ? 31.980 3.000 -7.359 1.00 20.88 476 VAL A O 1
ATOM 3622 N N . MET A 1 481 ? 32.064 0.740 -7.313 1.00 20.06 477 MET A N 1
ATOM 3623 C CA . MET A 1 481 ? 31.508 0.629 -5.970 1.00 21.52 477 MET A CA 1
ATOM 3624 C C . MET A 1 481 ? 32.566 1.002 -4.932 1.00 21.67 477 MET A C 1
ATOM 3625 O O . MET A 1 481 ? 33.748 0.705 -5.116 1.00 18.82 477 MET A O 1
ATOM 3630 N N . PRO A 1 482 ? 32.179 1.682 -3.851 1.00 21.54 478 PRO A N 1
ATOM 3631 C CA . PRO A 1 482 ? 33.166 1.998 -2.809 1.00 21.92 478 PRO A CA 1
ATOM 3632 C C . PRO A 1 482 ? 33.902 0.780 -2.271 1.00 20.96 478 PRO A C 1
ATOM 3633 O O . PRO A 1 482 ? 35.112 0.866 -2.036 1.00 22.04 478 PRO A O 1
ATOM 3637 N N . ALA A 1 483 ? 33.216 -0.351 -2.090 1.00 21.82 479 ALA A N 1
ATOM 3638 C CA . ALA A 1 483 ? 33.898 -1.555 -1.616 1.00 21.49 479 ALA A CA 1
ATOM 3639 C C . ALA A 1 483 ? 34.940 -2.025 -2.623 1.00 22.17 479 ALA A C 1
ATOM 3640 O O . ALA A 1 483 ? 36.017 -2.506 -2.242 1.00 21.76 479 ALA A O 1
ATOM 3642 N N . THR A 1 484 ? 34.640 -1.884 -3.916 1.00 22.04 480 THR A N 1
ATOM 3643 C CA . THR A 1 484 ? 35.598 -2.238 -4.960 1.00 22.94 480 THR A CA 1
ATOM 3644 C C . THR A 1 484 ? 36.766 -1.262 -4.990 1.00 21.14 480 THR A C 1
ATOM 3645 O O . THR A 1 484 ? 37.925 -1.675 -5.100 1.00 19.95 480 THR A O 1
ATOM 3649 N N . ALA A 1 485 ? 36.477 0.041 -4.929 1.00 19.41 481 ALA A N 1
ATOM 3650 C CA . ALA A 1 485 ? 37.538 1.035 -4.870 1.00 21.11 481 ALA A CA 1
ATOM 3651 C C . ALA A 1 485 ? 38.480 0.778 -3.706 1.00 22.49 481 ALA A C 1
ATOM 3652 O O . ALA A 1 485 ? 39.681 1.049 -3.810 1.00 23.71 481 ALA A O 1
ATOM 3654 N N . ARG A 1 486 ? 37.960 0.255 -2.590 1.00 23.15 482 ARG A N 1
ATOM 3655 C CA . ARG A 1 486 ? 38.823 -0.035 -1.450 1.00 26.97 482 ARG A CA 1
ATOM 3656 C C . ARG A 1 486 ? 39.794 -1.156 -1.791 1.00 24.40 482 ARG A C 1
ATOM 3657 O O . ARG A 1 486 ? 40.994 -1.066 -1.504 1.00 26.52 482 ARG A O 1
ATOM 3665 N N . GLU A 1 487 ? 39.296 -2.217 -2.434 1.00 23.98 483 GLU A N 1
ATOM 3666 C CA . GLU A 1 487 ? 40.187 -3.286 -2.882 1.00 22.73 483 GLU A CA 1
ATOM 3667 C C . GLU A 1 487 ? 41.190 -2.788 -3.915 1.00 23.59 483 GLU A C 1
ATOM 3668 O O . GLU A 1 487 ? 42.389 -3.078 -3.815 1.00 25.14 483 GLU A O 1
ATOM 3674 N N . ILE A 1 488 ? 40.717 -2.042 -4.915 1.00 22.14 484 ILE A N 1
ATOM 3675 C CA . ILE A 1 488 ? 41.612 -1.558 -5.964 1.00 19.74 484 ILE A CA 1
ATOM 3676 C C . ILE A 1 488 ? 42.712 -0.700 -5.356 1.00 22.23 484 ILE A C 1
ATOM 3677 O O . ILE A 1 488 ? 43.902 -0.895 -5.625 1.00 22.63 484 ILE A O 1
ATOM 3682 N N . ALA A 1 489 ? 42.324 0.242 -4.491 1.00 24.44 485 ALA A N 1
ATOM 3683 C CA . ALA A 1 489 ? 43.289 1.174 -3.923 1.00 22.13 485 ALA A CA 1
ATOM 3684 C C . ALA A 1 489 ? 44.405 0.442 -3.195 1.00 24.77 485 ALA A C 1
ATOM 3685 O O . ALA A 1 489 ? 45.574 0.827 -3.300 1.00 26.92 485 ALA A O 1
ATOM 3687 N N . GLY A 1 490 ? 44.066 -0.633 -2.477 1.00 25.09 486 GLY A N 1
ATOM 3688 C CA . GLY A 1 490 ? 45.064 -1.414 -1.764 1.00 23.30 486 GLY A CA 1
ATOM 3689 C C . GLY A 1 490 ? 46.000 -2.194 -2.661 1.00 27.10 486 GLY A C 1
ATOM 3690 O O . GLY A 1 490 ? 47.067 -2.618 -2.206 1.00 29.53 486 GLY A O 1
ATOM 3691 N N . LYS A 1 491 ? 45.625 -2.395 -3.923 1.00 24.52 487 LYS A N 1
ATOM 3692 C CA . LYS A 1 491 ? 46.455 -3.137 -4.862 1.00 24.61 487 LYS A CA 1
ATOM 3693 C C . LYS A 1 491 ? 47.350 -2.255 -5.718 1.00 25.34 487 LYS A C 1
ATOM 3694 O O . LYS A 1 491 ? 48.446 -2.687 -6.087 1.00 29.93 487 LYS A O 1
ATOM 3700 N N . ILE A 1 492 ? 46.920 -1.031 -6.033 1.00 24.10 488 ILE A N 1
ATOM 3701 C CA . ILE A 1 492 ? 47.638 -0.166 -6.961 1.00 21.88 488 ILE A CA 1
ATOM 3702 C C . ILE A 1 492 ? 48.106 1.134 -6.306 1.00 28.60 488 ILE A C 1
ATOM 3703 O O . ILE A 1 492 ? 48.340 2.128 -6.992 1.00 26.19 488 ILE A O 1
ATOM 3708 N N . GLY A 1 493 ? 48.244 1.139 -4.980 1.00 27.42 489 GLY A N 1
ATOM 3709 C CA . GLY A 1 493 ? 48.832 2.264 -4.279 1.00 25.89 489 GLY A CA 1
ATOM 3710 C C . GLY A 1 493 ? 48.085 3.576 -4.398 1.00 27.59 489 GLY A C 1
ATOM 3711 O O . GLY A 1 493 ? 48.699 4.628 -4.608 1.00 33.15 489 GLY A O 1
ATOM 3712 N N . MET A 1 494 ? 46.767 3.537 -4.263 1.00 26.93 490 MET A N 1
ATOM 3713 C CA . MET A 1 494 ? 45.957 4.742 -4.255 1.00 24.69 490 MET A CA 1
ATOM 3714 C C . MET A 1 494 ? 45.258 4.870 -2.910 1.00 24.57 490 MET A C 1
ATOM 3715 O O . MET A 1 494 ? 45.221 3.935 -2.109 1.00 27.69 490 MET A O 1
ATOM 3720 N N . ASP A 1 495 ? 44.699 6.052 -2.665 1.00 26.66 491 ASP A N 1
ATOM 3721 C CA . ASP A 1 495 ? 43.775 6.230 -1.557 1.00 29.07 491 ASP A CA 1
ATOM 3722 C C . ASP A 1 495 ? 42.357 6.044 -2.075 1.00 25.89 491 ASP A C 1
ATOM 3723 O O . ASP A 1 495 ? 42.021 6.502 -3.174 1.00 26.67 491 ASP A O 1
ATOM 3728 N N . ALA A 1 496 ? 41.529 5.363 -1.281 1.00 29.25 492 ALA A N 1
ATOM 3729 C CA . ALA A 1 496 ? 40.199 4.980 -1.745 1.00 29.39 492 ALA A CA 1
ATOM 3730 C C . ALA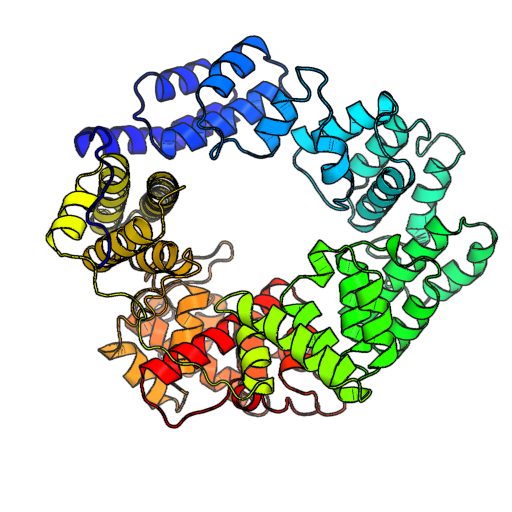 A 1 496 ? 39.343 6.192 -2.092 1.00 27.07 492 ALA A C 1
ATOM 3731 O O . ALA A 1 496 ? 38.436 6.090 -2.926 1.00 27.87 492 ALA A O 1
ATOM 3733 N N . ALA A 1 497 ? 39.609 7.343 -1.474 1.00 26.08 493 ALA A N 1
ATOM 3734 C CA . ALA A 1 497 ? 38.809 8.524 -1.776 1.00 27.91 493 ALA A CA 1
ATOM 3735 C C . ALA A 1 497 ? 39.096 9.110 -3.154 1.00 25.33 493 ALA A C 1
ATOM 3736 O O . ALA A 1 497 ? 38.356 10.001 -3.585 1.00 27.02 493 ALA A O 1
ATOM 3738 N N . GLN A 1 498 ? 40.138 8.647 -3.855 1.00 26.08 494 GLN A N 1
ATOM 3739 C CA . GLN A 1 498 ? 40.346 9.085 -5.232 1.00 23.70 494 GLN A CA 1
ATOM 3740 C C . GLN A 1 498 ? 39.236 8.616 -6.157 1.00 22.36 494 GLN A C 1
ATOM 3741 O O . GLN A 1 498 ? 39.111 9.150 -7.266 1.00 21.15 494 GLN A O 1
ATOM 3747 N N . LEU A 1 499 ? 38.426 7.655 -5.704 1.00 21.49 495 LEU A N 1
ATOM 3748 C CA . LEU A 1 499 ? 37.215 7.246 -6.399 1.00 19.84 495 LEU A CA 1
ATOM 3749 C C . LEU A 1 499 ? 36.342 8.433 -6.781 1.00 21.67 495 LEU A C 1
ATOM 3750 O O . LEU A 1 499 ? 35.637 8.378 -7.794 1.00 20.19 495 LEU A O 1
ATOM 3755 N N . TYR A 1 500 ? 36.356 9.498 -5.973 1.00 22.36 496 TYR A N 1
ATOM 3756 C CA . TYR A 1 500 ? 35.449 10.631 -6.132 1.00 22.46 496 TYR A CA 1
ATOM 3757 C C . TYR A 1 500 ? 36.022 11.752 -6.988 1.00 22.27 496 TYR A C 1
ATOM 3758 O O . TYR A 1 500 ? 35.372 12.795 -7.126 1.00 22.87 496 TYR A O 1
ATOM 3767 N N . THR A 1 501 ? 37.214 11.575 -7.555 1.00 22.04 497 THR A N 1
ATOM 3768 C CA . THR A 1 501 ? 37.785 12.496 -8.527 1.00 22.61 497 THR A CA 1
ATOM 3769 C C . THR A 1 501 ? 37.711 11.853 -9.906 1.00 23.50 497 THR A C 1
ATOM 3770 O O . THR A 1 501 ? 37.779 10.631 -10.022 1.00 20.90 497 THR A O 1
ATOM 3774 N N . ALA A 1 502 ? 37.569 12.671 -10.957 1.00 21.23 498 ALA A N 1
ATOM 3775 C CA . ALA A 1 502 ? 37.426 12.102 -12.300 1.00 22.93 498 ALA A CA 1
ATOM 3776 C C . ALA A 1 502 ? 38.639 11.254 -12.685 1.00 21.80 498 ALA A C 1
ATOM 3777 O O . ALA A 1 502 ? 38.491 10.121 -13.165 1.00 19.98 498 ALA A O 1
ATOM 3779 N N . ASP A 1 503 ? 39.848 11.775 -12.462 1.00 20.42 499 ASP A N 1
ATOM 3780 C CA . ASP A 1 503 ? 41.055 11.064 -12.884 1.00 18.80 499 ASP A CA 1
ATOM 3781 C C . ASP A 1 503 ? 41.262 9.777 -12.086 1.00 17.63 499 ASP A C 1
ATOM 3782 O O . ASP A 1 503 ? 41.611 8.733 -12.656 1.00 16.92 499 ASP A O 1
ATOM 3787 N N . GLY A 1 504 ? 41.052 9.825 -10.771 1.00 18.75 500 GLY A N 1
ATOM 3788 C CA . GLY A 1 504 ? 41.167 8.611 -9.980 1.00 18.51 500 GLY A CA 1
ATOM 3789 C C . GLY A 1 504 ? 40.087 7.604 -10.320 1.00 14.36 500 GLY A C 1
ATOM 3790 O O . GLY A 1 504 ? 40.326 6.394 -10.303 1.00 16.18 500 GLY A O 1
ATOM 3791 N N . ASN A 1 505 ? 38.880 8.091 -10.618 1.00 15.90 501 ASN A N 1
ATOM 3792 C CA . ASN A 1 505 ? 37.786 7.206 -10.998 1.00 16.30 501 ASN A CA 1
ATOM 3793 C C . ASN A 1 505 ? 38.126 6.442 -12.269 1.00 15.60 501 ASN A C 1
ATOM 3794 O O . ASN A 1 505 ? 37.926 5.222 -12.349 1.00 15.38 501 ASN A O 1
ATOM 3799 N N . ILE A 1 506 ? 38.662 7.146 -13.267 1.00 15.48 502 ILE A N 1
ATOM 3800 C CA . ILE A 1 506 ? 38.987 6.502 -14.536 1.00 13.89 502 ILE A CA 1
ATOM 3801 C C . ILE A 1 506 ? 40.148 5.534 -14.360 1.00 15.51 502 ILE A C 1
ATOM 3802 O O . ILE A 1 506 ? 40.148 4.441 -14.934 1.00 15.69 502 ILE A O 1
ATOM 3807 N N . ARG A 1 507 ? 41.154 5.911 -13.565 1.00 16.06 503 ARG A N 1
ATOM 3808 C CA . ARG A 1 507 ? 42.242 4.983 -13.268 1.00 16.28 503 ARG A CA 1
ATOM 3809 C C . ARG A 1 507 ? 41.709 3.710 -12.615 1.00 15.36 503 ARG A C 1
ATOM 3810 O O . ARG A 1 507 ? 42.065 2.589 -13.014 1.00 15.50 503 ARG A O 1
ATOM 3818 N N . MET A 1 508 ? 40.830 3.855 -11.619 1.00 14.64 504 MET A N 1
ATOM 3819 C CA . MET A 1 508 ? 40.292 2.680 -10.935 1.00 14.18 504 MET A CA 1
ATOM 3820 C C . MET A 1 508 ? 39.438 1.829 -11.871 1.00 14.06 504 MET A C 1
ATOM 3821 O O . MET A 1 508 ? 39.576 0.597 -11.912 1.00 14.04 504 MET A O 1
ATOM 3826 N N . GLY A 1 509 ? 38.554 2.468 -12.640 1.00 14.71 505 GLY A N 1
ATOM 3827 C CA . GLY A 1 509 ? 37.650 1.706 -13.487 1.00 13.42 505 GLY A CA 1
ATOM 3828 C C . GLY A 1 509 ? 38.365 0.999 -14.622 1.00 13.34 505 GLY A C 1
ATOM 3829 O O . GLY A 1 509 ? 38.073 -0.158 -14.924 1.00 13.39 505 GLY A O 1
ATOM 3830 N N . THR A 1 510 ? 39.322 1.670 -15.256 1.00 13.32 506 THR A N 1
ATOM 3831 C CA . THR A 1 510 ? 40.065 1.003 -16.324 1.00 13.31 506 THR A CA 1
ATOM 3832 C C . THR A 1 510 ? 40.924 -0.124 -15.766 1.00 14.36 506 THR A C 1
ATOM 3833 O O . THR A 1 510 ? 40.981 -1.214 -16.348 1.00 13.08 506 THR A O 1
ATOM 3837 N N . TRP A 1 511 ? 41.589 0.108 -14.631 1.00 14.21 507 TRP A N 1
ATOM 3838 C CA . TRP A 1 511 ? 42.350 -0.974 -14.017 1.00 12.63 507 TRP A CA 1
ATOM 3839 C C . TRP A 1 511 ? 41.443 -2.156 -13.678 1.00 13.61 507 TRP A C 1
ATOM 3840 O O . TRP A 1 511 ? 41.801 -3.319 -13.906 1.00 14.04 507 TRP A O 1
ATOM 3851 N N . TYR A 1 512 ? 40.248 -1.873 -13.159 1.00 13.54 508 TYR A N 1
ATOM 3852 C CA . TYR A 1 512 ? 39.333 -2.937 -12.777 1.00 13.91 508 TYR A CA 1
ATOM 3853 C C . TYR A 1 512 ? 38.804 -3.694 -13.995 1.00 14.07 508 TYR A C 1
ATOM 3854 O O . TYR A 1 512 ? 38.608 -4.915 -13.922 1.00 13.18 508 TYR A O 1
ATOM 3863 N N . MET A 1 513 ? 38.554 -2.994 -15.112 1.00 13.99 509 MET A N 1
ATOM 3864 C CA . MET A 1 513 ? 38.218 -3.682 -16.361 1.00 12.75 509 MET A CA 1
ATOM 3865 C C . MET A 1 513 ? 39.295 -4.698 -16.722 1.00 14.15 509 MET A C 1
ATOM 3866 O O . MET A 1 513 ? 39.003 -5.862 -17.030 1.00 12.70 509 MET A O 1
ATOM 3871 N N . ALA A 1 514 ? 40.554 -4.275 -16.655 1.00 13.23 510 ALA A N 1
ATOM 3872 C CA . ALA A 1 514 ? 41.660 -5.134 -17.046 1.00 12.28 510 ALA A CA 1
ATOM 3873 C C . ALA A 1 514 ? 41.847 -6.276 -16.064 1.00 13.93 510 ALA A C 1
ATOM 3874 O O . ALA A 1 514 ? 42.141 -7.402 -16.474 1.00 13.78 510 ALA A O 1
ATOM 3876 N N . ASP A 1 515 ? 41.690 -6.008 -14.766 1.00 13.45 511 ASP A N 1
ATOM 3877 C CA . ASP A 1 515 ? 41.891 -7.043 -13.764 1.00 14.13 511 ASP A CA 1
ATOM 3878 C C . ASP A 1 515 ? 40.780 -8.068 -13.836 1.00 15.06 511 ASP A C 1
AT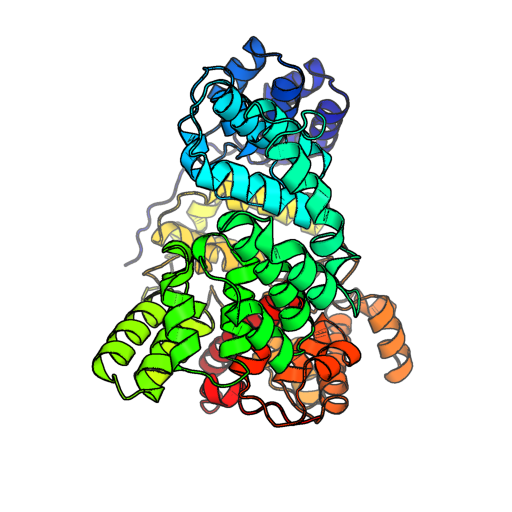OM 3879 O O . ASP A 1 515 ? 41.036 -9.278 -13.765 1.00 15.36 511 ASP A O 1
ATOM 3884 N N . THR A 1 516 ? 39.538 -7.604 -13.991 1.00 13.43 512 THR A N 1
ATOM 3885 C CA . THR A 1 516 ? 38.412 -8.520 -14.111 1.00 13.41 512 THR A CA 1
ATOM 3886 C C . THR A 1 516 ? 38.561 -9.383 -15.354 1.00 14.19 512 THR A C 1
ATOM 3887 O O . THR A 1 516 ? 38.301 -10.593 -15.314 1.00 14.08 512 THR A O 1
ATOM 3891 N N . LYS A 1 517 ? 39.025 -8.783 -16.455 1.00 14.23 513 LYS A N 1
ATOM 3892 C CA . LYS A 1 517 ? 39.302 -9.553 -17.664 1.00 14.70 513 LYS A CA 1
ATOM 3893 C C . LYS A 1 517 ? 40.351 -10.630 -17.410 1.00 14.59 513 LYS A C 1
ATOM 3894 O O . LYS A 1 517 ? 40.167 -11.792 -17.795 1.00 14.17 513 LYS A O 1
ATOM 3900 N N . ARG A 1 518 ? 41.448 -10.272 -16.729 1.00 14.23 514 ARG A N 1
ATOM 3901 C CA . ARG A 1 518 ? 42.487 -11.265 -16.437 1.00 14.60 514 ARG A CA 1
ATOM 3902 C C . ARG A 1 518 ? 41.926 -12.449 -15.664 1.00 16.24 514 ARG A C 1
ATOM 3903 O O . ARG A 1 518 ? 42.338 -13.593 -15.885 1.00 17.55 514 ARG A O 1
ATOM 3911 N N . ARG A 1 519 ? 41.013 -12.195 -14.728 1.00 15.93 515 ARG A N 1
ATOM 3912 C CA . ARG A 1 519 ? 40.446 -13.241 -13.889 1.00 15.76 515 ARG A CA 1
ATOM 3913 C C . ARG A 1 519 ? 39.412 -14.088 -14.612 1.00 15.05 515 ARG A C 1
ATOM 3914 O O . ARG A 1 519 ? 38.965 -15.096 -14.052 1.00 17.98 515 ARG A O 1
ATOM 3922 N N . LEU A 1 520 ? 39.000 -13.689 -15.815 1.00 14.35 516 LEU A N 1
ATOM 3923 C CA . LEU A 1 520 ? 37.931 -14.375 -16.530 1.00 15.34 516 LEU A CA 1
ATOM 3924 C C . LEU A 1 520 ? 38.427 -14.820 -17.897 1.00 16.33 516 LEU A C 1
ATOM 3925 O O . LEU A 1 520 ? 37.825 -14.493 -18.928 1.00 15.67 516 LEU A O 1
ATOM 3930 N N . GLN A 1 521 ? 39.532 -15.578 -17.900 1.00 13.71 517 GLN A N 1
ATOM 3931 C CA . GLN A 1 521 ? 40.087 -16.163 -19.126 1.00 13.38 517 GLN A CA 1
ATOM 3932 C C . GLN A 1 521 ? 40.382 -15.112 -20.196 1.00 13.48 517 GLN A C 1
ATOM 3933 O O . GLN A 1 521 ? 40.394 -15.406 -21.397 1.00 15.00 517 GLN A O 1
ATOM 3939 N N . ASN A 1 522 ? 40.634 -13.874 -19.758 1.00 13.93 518 ASN A N 1
ATOM 3940 C CA . ASN A 1 522 ? 40.991 -12.757 -20.636 1.00 14.47 518 ASN A CA 1
ATOM 3941 C C . ASN A 1 522 ? 39.938 -12.465 -21.697 1.00 12.87 518 ASN A C 1
ATOM 3942 O O . ASN A 1 522 ? 40.264 -11.984 -22.786 1.00 14.65 518 ASN A O 1
ATOM 3947 N N . ASN A 1 523 ? 38.670 -12.710 -21.384 1.00 13.20 519 ASN A N 1
ATOM 3948 C CA . ASN A 1 523 ? 37.584 -12.549 -22.342 1.00 11.68 519 ASN A CA 1
ATOM 3949 C C . ASN A 1 523 ? 36.819 -11.261 -22.056 1.00 12.27 519 ASN A C 1
ATOM 3950 O O . ASN A 1 523 ? 36.410 -11.028 -20.917 1.00 13.60 519 ASN A O 1
ATOM 3955 N N . GLU A 1 524 ? 36.619 -10.436 -23.096 1.00 12.01 520 GLU A N 1
ATOM 3956 C CA . GLU A 1 524 ? 36.006 -9.117 -22.910 1.00 12.28 520 GLU A CA 1
ATOM 3957 C C . GLU A 1 524 ? 34.511 -9.194 -22.598 1.00 13.61 520 GLU A C 1
ATOM 3958 O O . GLU A 1 524 ? 33.986 -8.321 -21.884 1.00 15.08 520 GLU A O 1
ATOM 3964 N N . VAL A 1 525 ? 33.801 -10.184 -23.139 1.00 13.56 521 VAL A N 1
ATOM 3965 C CA . VAL A 1 525 ? 32.384 -10.350 -22.808 1.00 13.81 521 VAL A CA 1
ATOM 3966 C C . VAL A 1 525 ? 32.227 -10.737 -21.344 1.00 13.67 521 VAL A C 1
ATOM 3967 O O . VAL A 1 525 ? 31.447 -10.126 -20.607 1.00 13.08 521 VAL A O 1
ATOM 3971 N N . LEU A 1 526 ? 33.000 -11.728 -20.894 1.00 13.12 522 LEU A N 1
ATOM 3972 C CA . LEU A 1 526 ? 32.989 -12.095 -19.486 1.00 13.08 522 LEU A CA 1
ATOM 3973 C C . LEU A 1 526 ? 33.395 -10.918 -18.617 1.00 12.94 522 LEU A C 1
ATOM 3974 O O . LEU A 1 526 ? 32.780 -10.671 -17.572 1.00 13.44 522 LEU A O 1
ATOM 3979 N N . ALA A 1 527 ? 34.409 -10.158 -19.048 1.00 12.49 523 ALA A N 1
ATOM 3980 C CA . ALA A 1 527 ? 34.872 -9.018 -18.260 1.00 13.10 523 ALA A CA 1
ATOM 3981 C C . ALA A 1 527 ? 33.787 -7.963 -18.102 1.00 13.02 523 ALA A C 1
ATOM 3982 O O . ALA A 1 527 ? 33.665 -7.355 -17.034 1.00 13.48 523 ALA A O 1
ATOM 3984 N N . THR A 1 528 ? 32.994 -7.738 -19.152 1.00 12.49 524 THR A N 1
ATOM 3985 C CA . THR A 1 528 ? 31.923 -6.751 -19.073 1.00 11.77 524 THR A CA 1
ATOM 3986 C C . THR A 1 528 ? 30.848 -7.202 -18.090 1.00 12.46 524 THR A C 1
ATOM 3987 O O . THR A 1 528 ? 30.400 -6.422 -17.241 1.00 14.02 524 THR A O 1
ATOM 3991 N N . ALA A 1 529 ? 30.439 -8.471 -18.182 1.00 12.36 525 ALA A N 1
ATOM 3992 C CA . ALA A 1 529 ? 29.519 -9.052 -17.207 1.00 11.37 525 ALA A CA 1
ATOM 3993 C C . ALA A 1 529 ? 30.085 -8.973 -15.794 1.00 12.88 525 ALA A C 1
ATOM 3994 O O . ALA A 1 529 ? 29.382 -8.573 -14.854 1.00 14.66 525 ALA A O 1
ATOM 3996 N N . GLY A 1 530 ? 31.367 -9.319 -15.631 1.00 12.87 526 GLY A N 1
ATOM 3997 C CA . GLY A 1 530 ? 31.975 -9.321 -14.312 1.00 13.27 526 GLY A CA 1
ATOM 3998 C C . GLY A 1 530 ? 32.149 -7.936 -13.717 1.00 14.93 526 GLY A C 1
ATOM 3999 O O . GLY A 1 530 ? 32.103 -7.769 -12.493 1.00 15.92 526 GLY A O 1
ATOM 4000 N N . TYR A 1 531 ? 32.364 -6.928 -14.561 1.00 13.32 527 TYR A N 1
ATOM 4001 C CA . TYR A 1 531 ? 32.442 -5.560 -14.055 1.00 14.07 527 TYR A CA 1
ATOM 4002 C C . TYR A 1 531 ? 31.156 -5.182 -13.328 1.00 14.91 527 TYR A C 1
ATOM 4003 O O . TYR A 1 531 ? 31.195 -4.579 -12.246 1.00 17.21 527 TYR A O 1
ATOM 4012 N N . ASN A 1 532 ? 30.007 -5.570 -13.885 1.00 15.43 528 ASN A N 1
ATOM 4013 C CA . ASN A 1 532 ? 28.716 -5.196 -13.329 1.00 17.09 528 ASN A CA 1
ATOM 4014 C C . ASN A 1 532 ? 28.251 -6.129 -12.216 1.00 16.25 528 ASN A C 1
ATOM 4015 O O . ASN A 1 532 ? 27.688 -5.662 -11.219 1.00 19.18 528 ASN A O 1
ATOM 4020 N N . ALA A 1 533 ? 28.483 -7.435 -12.348 1.00 15.98 529 ALA A N 1
ATOM 4021 C CA . ALA A 1 533 ? 27.916 -8.435 -11.443 1.00 16.62 529 ALA A CA 1
ATOM 4022 C C . ALA A 1 533 ? 28.944 -9.130 -10.562 1.00 18.44 529 ALA A C 1
ATOM 4023 O O . ALA A 1 533 ? 28.560 -9.948 -9.710 1.00 19.59 529 ALA A O 1
ATOM 4025 N N . GLY A 1 534 ? 30.229 -8.859 -10.755 1.00 16.51 530 GLY A N 1
ATOM 4026 C CA . GLY A 1 534 ? 31.276 -9.588 -10.085 1.00 18.23 530 GLY A CA 1
ATOM 4027 C C . GLY A 1 534 ? 31.769 -10.756 -10.917 1.00 16.79 530 GLY A C 1
ATOM 4028 O O . GLY A 1 534 ? 30.996 -11.412 -11.628 1.00 15.91 530 GLY A O 1
ATOM 4029 N N . PRO A 1 535 ? 33.070 -11.052 -10.830 1.00 17.39 531 PRO A N 1
ATOM 4030 C CA . PRO A 1 535 ? 33.613 -12.167 -11.619 1.00 18.28 531 PRO A CA 1
ATOM 4031 C C . PRO A 1 535 ? 33.046 -13.512 -11.228 1.00 15.89 531 PRO A C 1
ATOM 4032 O O . PRO A 1 535 ? 32.921 -14.394 -12.087 1.00 17.12 531 PRO A O 1
ATOM 4036 N N . GLY A 1 536 ? 32.687 -13.704 -9.958 1.00 16.82 532 GLY A N 1
ATOM 4037 C CA . GLY A 1 536 ? 32.097 -14.972 -9.565 1.00 16.90 532 GLY A CA 1
ATOM 4038 C C . GLY A 1 536 ? 30.812 -15.272 -10.318 1.00 17.72 532 GLY A C 1
ATOM 4039 O O . GLY A 1 536 ? 30.594 -16.399 -10.765 1.00 18.47 532 GLY A O 1
ATOM 4040 N N . ARG A 1 537 ? 29.951 -14.262 -10.479 1.00 17.49 533 ARG A N 1
ATOM 4041 C CA . ARG A 1 537 ? 28.726 -14.437 -11.255 1.00 16.52 533 ARG A CA 1
ATOM 4042 C C . ARG A 1 537 ? 29.026 -14.651 -12.734 1.00 15.78 533 ARG A C 1
ATOM 4043 O O . ARG A 1 537 ? 28.460 -15.557 -13.361 1.00 16.21 533 ARG A O 1
ATOM 4051 N N . ALA A 1 538 ? 29.916 -13.836 -13.315 1.00 17.06 534 ALA A N 1
ATOM 4052 C CA . ALA A 1 538 ? 30.215 -13.988 -14.738 1.00 16.25 534 ALA A CA 1
ATOM 4053 C C . ALA A 1 538 ? 30.698 -15.401 -15.064 1.00 14.99 534 ALA A C 1
ATOM 4054 O O . ALA A 1 538 ? 30.334 -15.971 -16.101 1.00 15.71 534 ALA A O 1
ATOM 4056 N N . ARG A 1 539 ? 31.503 -15.992 -14.181 1.00 13.76 535 ARG A N 1
ATOM 4057 C CA . ARG A 1 539 ? 32.002 -17.341 -14.394 1.00 15.42 535 ARG A CA 1
ATOM 4058 C C . ARG A 1 539 ? 30.924 -18.384 -14.137 1.00 17.18 535 ARG A C 1
ATOM 4059 O O . ARG A 1 539 ? 30.875 -19.401 -14.838 1.00 16.67 535 ARG A O 1
ATOM 4067 N N . ARG A 1 540 ? 30.034 -18.143 -13.168 1.00 15.93 536 ARG A N 1
ATOM 4068 C CA . ARG A 1 540 ? 28.943 -19.090 -12.957 1.00 15.57 536 ARG A CA 1
ATOM 4069 C C . ARG A 1 540 ? 28.058 -19.198 -14.196 1.00 17.13 536 ARG A C 1
ATOM 4070 O O . ARG A 1 540 ? 27.468 -20.252 -14.454 1.00 19.58 536 ARG A O 1
ATOM 4078 N N . TRP A 1 541 ? 27.984 -18.134 -14.992 1.00 14.17 537 TRP A N 1
ATOM 4079 C CA . TRP A 1 541 ? 27.097 -18.110 -16.141 1.00 13.52 537 TRP A CA 1
ATOM 4080 C C . TRP A 1 541 ? 27.686 -18.801 -17.365 1.00 14.98 537 TRP A C 1
ATOM 4081 O O . TRP A 1 541 ? 26.971 -18.973 -18.360 1.00 15.93 537 TRP A O 1
ATOM 4092 N N . GLN A 1 542 ? 28.955 -19.202 -17.312 1.00 14.24 538 GLN A N 1
ATOM 4093 C CA . GLN A 1 542 ? 29.551 -19.968 -18.392 1.00 13.30 538 GLN A CA 1
ATOM 4094 C C . GLN A 1 542 ? 28.948 -21.365 -18.438 1.00 16.27 538 GLN A C 1
ATOM 4095 O O . GLN A 1 542 ? 28.220 -21.791 -17.534 1.00 19.69 538 GLN A O 1
ATOM 4101 N N . ALA A 1 543 ? 29.243 -22.080 -19.514 1.00 15.77 539 ALA A N 1
ATOM 4102 C CA . ALA A 1 543 ? 28.807 -23.455 -19.688 1.00 14.05 539 ALA A CA 1
ATOM 4103 C C . ALA A 1 543 ? 30.025 -24.365 -19.658 1.00 16.81 539 ALA A C 1
ATOM 4104 O O . ALA A 1 543 ? 31.166 -23.911 -19.592 1.00 17.57 539 ALA A O 1
ATOM 4106 N N . ASP A 1 544 ? 29.769 -25.676 -19.690 1.00 17.62 540 ASP A N 1
ATOM 4107 C CA . ASP A 1 544 ? 30.856 -26.646 -19.749 1.00 18.71 540 ASP A CA 1
ATOM 4108 C C . ASP A 1 544 ? 31.519 -26.696 -21.117 1.00 19.18 540 ASP A C 1
ATOM 4109 O O . ASP A 1 544 ? 32.579 -27.322 -21.259 1.00 22.20 540 ASP A O 1
ATOM 4114 N N . THR A 1 545 ? 30.919 -26.076 -22.118 1.00 16.08 541 THR A N 1
ATOM 4115 C CA . THR A 1 545 ? 31.457 -25.985 -23.466 1.00 16.25 541 THR A CA 1
ATOM 4116 C C . THR A 1 545 ? 31.431 -24.516 -23.857 1.00 14.05 541 THR A C 1
ATOM 4117 O O . THR A 1 545 ? 30.858 -23.683 -23.145 1.00 15.00 541 THR A O 1
ATOM 4121 N N . PRO A 1 546 ? 32.069 -24.158 -24.973 1.00 14.21 542 PRO A N 1
ATOM 4122 C CA . PRO A 1 546 ? 32.066 -22.751 -25.398 1.00 15.94 542 PRO A CA 1
ATOM 4123 C C . PRO A 1 546 ? 30.668 -22.267 -25.739 1.00 16.56 542 PRO A C 1
ATOM 4124 O O . PRO A 1 546 ? 29.786 -23.044 -26.111 1.00 16.60 542 PRO A O 1
ATOM 4128 N N . LEU A 1 547 ? 30.472 -20.962 -25.586 1.00 13.09 543 LEU A N 1
ATOM 4129 C CA . LEU A 1 547 ? 29.230 -20.285 -25.933 1.00 14.45 543 LEU A CA 1
ATOM 4130 C C . LEU A 1 547 ? 29.516 -19.166 -26.926 1.00 14.08 543 LEU A C 1
ATOM 4131 O O . LEU A 1 547 ? 30.433 -18.367 -26.722 1.00 14.19 543 LEU A O 1
ATOM 4136 N N . GLU A 1 548 ? 28.730 -19.101 -27.999 1.00 13.21 544 GLU A N 1
ATOM 4137 C CA . GLU A 1 548 ? 28.775 -17.910 -28.833 1.00 13.37 544 GLU A CA 1
ATOM 4138 C C . GLU A 1 548 ? 28.538 -16.687 -27.951 1.00 12.76 544 GLU A C 1
ATOM 4139 O O . GLU A 1 548 ? 27.681 -16.705 -27.066 1.00 13.43 544 GLU A O 1
ATOM 4145 N N . GLY A 1 549 ? 29.325 -15.626 -28.171 1.00 12.98 545 GLY A N 1
ATOM 4146 C CA . GLY A 1 549 ? 29.285 -14.479 -27.258 1.00 13.24 545 GLY A CA 1
ATOM 4147 C C . GLY A 1 549 ? 27.898 -13.880 -27.069 1.00 11.52 545 GLY A C 1
ATOM 4148 O O . GLY A 1 549 ? 27.497 -13.567 -25.942 1.00 13.00 545 GLY A O 1
ATOM 4149 N N . ALA A 1 550 ? 27.134 -13.716 -28.162 1.00 12.04 546 ALA A N 1
ATOM 4150 C CA . ALA A 1 550 ? 25.793 -13.145 -28.025 1.00 13.96 546 ALA A CA 1
ATOM 4151 C C . ALA A 1 550 ? 24.829 -14.102 -27.332 1.00 12.41 546 ALA A C 1
ATOM 4152 O O . ALA A 1 550 ? 23.865 -13.649 -26.699 1.00 14.16 546 ALA A O 1
ATOM 4154 N N . VAL A 1 551 ? 25.090 -15.416 -27.402 1.00 12.13 547 VAL A N 1
ATOM 4155 C CA . VAL A 1 551 ? 24.268 -16.373 -26.666 1.00 15.32 547 VAL A CA 1
ATOM 4156 C C . VAL A 1 551 ? 24.536 -16.278 -25.170 1.00 13.86 547 VAL A C 1
ATOM 4157 O O . VAL A 1 551 ? 23.598 -16.337 -24.357 1.00 13.53 547 VAL A O 1
ATOM 4161 N N . TYR A 1 552 ? 25.816 -16.182 -24.776 1.00 12.69 548 TYR A N 1
ATOM 4162 C CA . TYR A 1 552 ? 26.136 -15.919 -23.378 1.00 12.92 548 TYR A CA 1
ATOM 4163 C C . TYR A 1 552 ? 25.422 -14.662 -22.905 1.00 13.49 548 TYR A C 1
ATOM 4164 O O . TYR A 1 552 ? 24.761 -14.666 -21.864 1.00 13.45 548 TYR A O 1
ATOM 4173 N N . ALA A 1 553 ? 25.532 -13.575 -23.676 1.00 12.97 549 ALA A N 1
ATOM 4174 C CA . ALA A 1 553 ? 24.960 -12.298 -23.243 1.00 13.24 549 ALA A CA 1
ATOM 4175 C C . ALA A 1 553 ? 23.447 -12.396 -23.057 1.00 15.14 549 ALA A C 1
ATOM 4176 O O . ALA A 1 553 ? 22.905 -11.960 -22.028 1.00 13.53 549 ALA A O 1
ATOM 4178 N N . GLU A 1 554 ? 22.747 -12.978 -24.037 1.00 13.86 550 GLU A N 1
ATOM 4179 C CA . GLU A 1 554 ? 21.286 -13.044 -23.973 1.00 13.62 550 GLU A CA 1
ATOM 4180 C C . GLU A 1 554 ? 20.787 -13.978 -22.887 1.00 15.07 550 GLU A C 1
ATOM 4181 O O . GLU A 1 554 ? 19.623 -13.890 -22.495 1.00 14.45 550 GLU A O 1
ATOM 4187 N N . THR A 1 555 ? 21.641 -14.853 -22.371 1.00 15.32 551 THR A N 1
ATOM 4188 C CA . THR A 1 555 ? 21.221 -15.808 -21.355 1.00 13.15 551 THR A CA 1
ATOM 4189 C C . THR A 1 555 ? 21.782 -15.486 -19.980 1.00 14.53 551 THR A C 1
ATOM 4190 O O . THR A 1 555 ? 21.726 -16.327 -19.082 1.00 15.69 551 THR A O 1
ATOM 4194 N N . ILE A 1 556 ? 22.281 -14.267 -19.785 1.00 13.26 552 ILE A N 1
ATOM 4195 C CA . ILE A 1 556 ? 22.693 -13.816 -18.461 1.00 13.79 552 ILE A CA 1
ATOM 4196 C C . ILE A 1 556 ? 21.463 -13.770 -17.561 1.00 15.61 552 ILE A C 1
ATOM 4197 O O . ILE A 1 556 ? 20.455 -13.140 -17.918 1.00 15.19 552 ILE A O 1
ATOM 4202 N N . PRO A 1 557 ? 21.493 -14.447 -16.406 1.00 14.29 553 PRO A N 1
ATOM 4203 C CA . PRO A 1 557 ? 20.292 -14.511 -15.558 1.00 14.88 553 PRO A CA 1
ATOM 4204 C C . PRO A 1 557 ? 19.864 -13.185 -14.949 1.00 18.05 553 PRO A C 1
ATOM 4205 O O . PRO A 1 557 ? 18.665 -13.001 -14.700 1.00 19.66 553 PRO A O 1
ATOM 4209 N N . PHE A 1 558 ? 20.790 -12.261 -14.680 1.00 16.40 554 PHE A N 1
ATOM 4210 C CA . PHE A 1 558 ? 20.430 -10.991 -14.054 1.00 17.47 554 PHE A CA 1
ATOM 4211 C C . PHE A 1 558 ? 19.985 -10.022 -15.139 1.00 17.72 554 PHE A C 1
ATOM 4212 O O . PHE A 1 558 ? 20.766 -9.713 -16.043 1.00 16.10 554 PHE A O 1
ATOM 4220 N N . SER A 1 559 ? 18.750 -9.521 -15.050 1.00 19.52 555 SER A N 1
ATOM 4221 C CA . SER A 1 559 ? 18.233 -8.671 -16.122 1.00 18.09 555 SER A CA 1
ATOM 4222 C C . SER A 1 559 ? 19.064 -7.407 -16.296 1.00 17.69 555 SER A C 1
ATOM 4223 O O . SER A 1 559 ? 19.313 -6.983 -17.428 1.00 19.13 555 SER A O 1
ATOM 4226 N N . GLU A 1 560 ? 19.512 -6.797 -15.196 1.00 16.06 556 GLU A N 1
ATOM 4227 C CA . GLU A 1 560 ? 20.316 -5.584 -15.318 1.00 17.95 556 GLU A CA 1
ATOM 4228 C C . GLU A 1 560 ? 21.632 -5.868 -16.033 1.00 17.98 556 GLU A C 1
ATOM 4229 O O . GLU A 1 560 ? 22.060 -5.096 -16.900 1.00 16.68 556 GLU A O 1
ATOM 4235 N N . THR A 1 561 ? 22.295 -6.969 -15.680 1.00 16.27 557 THR A N 1
ATOM 4236 C CA . THR A 1 561 ? 23.580 -7.274 -16.310 1.00 15.85 557 THR A CA 1
ATOM 4237 C C . THR A 1 561 ? 23.402 -7.682 -17.765 1.00 15.11 557 THR A C 1
ATOM 4238 O O . THR A 1 561 ? 24.235 -7.357 -18.618 1.00 14.25 557 THR A O 1
ATOM 4242 N N . ARG A 1 562 ? 22.332 -8.414 -18.069 1.00 14.26 558 ARG A N 1
ATOM 4243 C CA . ARG A 1 562 ? 22.071 -8.815 -19.443 1.00 14.85 558 ARG A CA 1
ATOM 4244 C C . ARG A 1 562 ? 21.930 -7.601 -20.349 1.00 16.45 558 ARG A C 1
ATOM 4245 O O . ARG A 1 562 ? 22.576 -7.522 -21.399 1.00 14.88 558 ARG A O 1
ATOM 4253 N N . ASP A 1 563 ? 21.098 -6.634 -19.947 1.00 16.03 559 ASP A N 1
ATOM 4254 C CA . ASP A 1 563 ? 20.957 -5.410 -20.729 1.00 15.09 559 ASP A CA 1
ATOM 4255 C C . ASP A 1 563 ? 22.274 -4.643 -20.801 1.00 15.59 559 ASP A C 1
ATOM 4256 O O . ASP A 1 563 ? 22.635 -4.116 -21.860 1.00 15.83 559 ASP A O 1
ATOM 4261 N N . TYR A 1 564 ? 23.002 -4.584 -19.679 1.00 14.57 560 TYR A N 1
ATOM 4262 C CA . TYR A 1 564 ? 24.270 -3.856 -19.593 1.00 13.42 560 TYR A CA 1
ATOM 4263 C C . TYR A 1 564 ? 25.282 -4.365 -20.611 1.00 14.56 560 TYR A C 1
ATOM 4264 O O . TYR A 1 564 ? 25.909 -3.574 -21.329 1.00 13.80 560 TYR A O 1
ATOM 4273 N N . VAL A 1 565 ? 25.476 -5.686 -20.673 1.00 13.97 561 VAL A N 1
ATOM 4274 C CA . VAL A 1 565 ? 26.498 -6.237 -21.561 1.00 12.64 561 VAL A CA 1
ATOM 4275 C C . VAL A 1 565 ? 26.190 -5.886 -23.010 1.00 12.20 561 VAL A C 1
ATOM 4276 O O . VAL A 1 565 ? 27.071 -5.457 -23.768 1.00 13.21 561 VAL A O 1
ATOM 4280 N N . LYS A 1 566 ? 24.930 -6.047 -23.414 1.00 13.18 562 LYS A N 1
ATOM 4281 C CA . LYS A 1 566 ? 24.569 -5.758 -24.797 1.00 13.36 562 LYS A CA 1
ATOM 4282 C C . LYS A 1 566 ? 24.747 -4.284 -25.114 1.00 12.48 562 LYS A C 1
ATOM 4283 O O . LYS A 1 566 ? 25.278 -3.932 -26.169 1.00 13.30 562 LYS A O 1
ATOM 4289 N N . LYS A 1 567 ? 24.342 -3.405 -24.191 1.00 13.70 563 LYS A N 1
ATOM 4290 C CA . LYS A 1 567 ? 24.472 -1.974 -24.445 1.00 14.57 563 LYS A CA 1
ATOM 4291 C C . LYS A 1 567 ? 25.931 -1.541 -24.493 1.00 13.45 563 LYS A C 1
ATOM 4292 O O . LYS A 1 567 ? 26.316 -0.758 -25.369 1.00 12.76 563 LYS A O 1
ATOM 4298 N N . VAL A 1 568 ? 26.757 -2.030 -23.565 1.00 12.59 564 VAL A N 1
ATOM 4299 C CA . VAL A 1 568 ? 28.175 -1.668 -23.560 1.00 12.73 564 VAL A CA 1
ATOM 4300 C C . VAL A 1 568 ? 28.849 -2.106 -24.849 1.00 13.36 564 VAL A C 1
ATOM 4301 O O . VAL A 1 568 ? 29.625 -1.353 -25.446 1.00 13.65 564 VAL A O 1
ATOM 4305 N N . MET A 1 569 ? 28.574 -3.329 -25.295 1.00 12.98 565 MET A N 1
ATOM 4306 C CA . MET A 1 569 ? 29.262 -3.826 -26.479 1.00 11.62 565 MET A CA 1
ATOM 4307 C C . MET A 1 569 ? 28.778 -3.132 -27.745 1.00 11.37 565 MET A C 1
ATOM 4308 O O . MET A 1 569 ? 29.577 -2.835 -28.641 1.00 12.81 565 MET A O 1
ATOM 4313 N N . ALA A 1 570 ? 27.483 -2.843 -27.843 1.00 12.41 566 ALA A N 1
ATOM 4314 C CA . ALA A 1 570 ? 27.013 -2.044 -28.975 1.00 14.39 566 ALA A CA 1
ATOM 4315 C C . ALA A 1 570 ? 27.634 -0.656 -28.952 1.00 12.67 566 ALA A C 1
ATOM 4316 O O . ALA A 1 570 ? 28.092 -0.152 -29.983 1.00 14.09 566 ALA A O 1
ATOM 4318 N N . ASN A 1 571 ? 27.633 -0.007 -27.779 1.00 13.74 567 ASN A N 1
ATOM 4319 C CA . ASN A 1 571 ? 28.300 1.287 -27.666 1.00 13.58 567 ASN A CA 1
ATOM 4320 C C . ASN A 1 571 ? 29.736 1.200 -28.165 1.00 13.37 567 ASN A C 1
ATOM 4321 O O . ASN A 1 571 ? 30.212 2.092 -28.880 1.00 13.80 567 ASN A O 1
ATOM 4326 N N . ALA A 1 572 ? 30.447 0.130 -27.778 1.00 13.08 568 ALA A N 1
ATOM 4327 C CA . ALA A 1 572 ? 31.857 0.010 -28.136 1.00 12.01 568 ALA A CA 1
ATOM 4328 C C . ALA A 1 572 ? 32.038 -0.054 -29.645 1.00 12.52 568 ALA A C 1
ATOM 4329 O O . ALA A 1 572 ? 32.987 0.519 -30.192 1.00 13.31 568 ALA A O 1
ATOM 4331 N N . ALA A 1 573 ? 31.144 -0.762 -30.337 1.00 13.04 569 ALA A N 1
ATOM 4332 C CA . ALA A 1 573 ? 31.207 -0.813 -31.792 1.00 12.88 569 ALA A CA 1
ATOM 4333 C C . ALA A 1 573 ? 31.039 0.576 -32.410 1.00 14.71 569 ALA A C 1
ATOM 4334 O O . ALA A 1 573 ? 31.744 0.929 -33.365 1.00 15.10 569 ALA A O 1
ATOM 4336 N N . TYR A 1 574 ? 30.125 1.385 -31.872 1.00 13.65 570 TYR A N 1
ATOM 4337 C CA . TYR A 1 574 ? 29.952 2.739 -32.398 1.00 11.88 570 TYR A CA 1
ATOM 4338 C C . TYR A 1 574 ? 31.158 3.625 -32.099 1.00 13.10 570 TYR A C 1
ATOM 4339 O O . TYR A 1 574 ? 31.616 4.376 -32.975 1.00 13.59 570 TYR A O 1
ATOM 4348 N N . TYR A 1 575 ? 31.703 3.549 -30.874 1.00 13.07 571 TYR A N 1
ATOM 4349 C CA . TYR A 1 575 ? 32.902 4.321 -30.571 1.00 14.76 571 TYR A CA 1
ATOM 4350 C C . TYR A 1 575 ? 34.080 3.904 -31.441 1.00 13.70 571 TYR A C 1
ATOM 4351 O O . TYR A 1 575 ? 34.861 4.758 -31.878 1.00 14.00 571 TYR A O 1
ATOM 4360 N N . ALA A 1 576 ? 34.245 2.602 -31.689 1.00 13.87 572 ALA A N 1
ATOM 4361 C CA . ALA A 1 576 ? 35.380 2.157 -32.491 1.00 13.63 572 ALA A CA 1
ATOM 4362 C C . ALA A 1 576 ? 35.307 2.708 -33.911 1.00 15.44 572 ALA A C 1
ATOM 4363 O O . ALA A 1 576 ? 36.334 3.083 -34.496 1.00 16.34 572 ALA A O 1
ATOM 4365 N N . ALA A 1 577 ? 34.101 2.802 -34.466 1.00 14.30 573 ALA A N 1
ATOM 4366 C CA . ALA A 1 577 ? 33.933 3.402 -35.785 1.00 13.68 573 ALA A CA 1
ATOM 4367 C C . ALA A 1 577 ? 34.288 4.887 -35.757 1.00 14.91 573 ALA A C 1
ATOM 4368 O O . ALA A 1 577 ? 35.024 5.378 -36.623 1.00 18.01 573 ALA A O 1
ATOM 4370 N N . LEU A 1 578 ? 33.806 5.611 -34.742 1.00 14.38 574 LEU A N 1
ATOM 4371 C CA . LEU A 1 578 ? 34.129 7.033 -34.638 1.00 15.20 574 LEU A CA 1
ATOM 4372 C C . LEU A 1 578 ? 35.622 7.261 -34.424 1.00 16.80 574 LEU A C 1
ATOM 4373 O O . LEU A 1 578 ? 36.172 8.267 -34.899 1.00 18.23 574 LEU A O 1
ATOM 4378 N N . PHE A 1 579 ? 36.297 6.345 -33.719 1.00 15.04 575 PHE A N 1
ATOM 4379 C CA . PHE A 1 579 ? 37.708 6.519 -33.396 1.00 15.00 575 PHE A CA 1
ATOM 4380 C C . PHE A 1 579 ? 38.630 6.124 -34.542 1.00 16.57 575 PHE A C 1
ATOM 4381 O O . PHE A 1 579 ? 39.828 6.427 -34.485 1.00 18.36 575 PHE A O 1
ATOM 4389 N N . GLY A 1 580 ? 38.111 5.458 -35.568 1.00 18.80 576 GLY A N 1
ATOM 4390 C CA . GLY A 1 580 ? 38.930 5.097 -36.710 1.00 18.30 576 GLY A CA 1
ATOM 4391 C C . GLY A 1 580 ? 39.818 3.893 -36.512 1.00 24.64 576 GLY A C 1
ATOM 4392 O O . GLY A 1 580 ? 40.802 3.736 -37.242 1.00 23.15 576 GLY A O 1
ATOM 4393 N N . ALA A 1 581 ? 39.506 3.030 -35.547 1.00 22.39 577 ALA A N 1
ATOM 4394 C CA . ALA A 1 581 ? 40.304 1.835 -35.329 1.00 23.09 577 ALA A CA 1
ATOM 4395 C C . ALA A 1 581 ? 40.093 0.852 -36.481 1.00 18.30 577 ALA A C 1
ATOM 4396 O O . ALA A 1 581 ? 39.095 0.939 -37.196 1.00 20.98 577 ALA A O 1
ATOM 4398 N N . PRO A 1 582 ? 41.026 -0.084 -36.693 1.00 21.57 578 PRO A N 1
ATOM 4399 C CA . PRO A 1 582 ? 40.760 -1.158 -37.659 1.00 22.62 578 PRO A CA 1
ATOM 4400 C C . PRO A 1 582 ? 39.440 -1.833 -37.310 1.00 19.28 578 PRO A C 1
ATOM 4401 O O . PRO A 1 582 ? 39.135 -2.069 -36.136 1.00 21.91 578 PRO A O 1
ATOM 4405 N N . HIS A 1 583 ? 38.645 -2.114 -38.340 1.00 19.42 579 HIS A N 1
ATOM 4406 C CA . HIS A 1 583 ? 37.250 -2.487 -38.141 1.00 18.99 579 HIS A CA 1
ATOM 4407 C C . HIS A 1 583 ? 37.119 -3.829 -37.430 1.00 17.97 579 HIS A C 1
ATOM 4408 O O . HIS A 1 583 ? 37.764 -4.812 -37.802 1.00 18.74 579 HIS A O 1
ATOM 4415 N N . ILE A 1 584 ? 36.282 -3.861 -36.401 1.00 16.78 580 ILE A N 1
ATOM 4416 C CA . ILE A 1 584 ? 35.953 -5.109 -35.714 1.00 14.16 580 ILE A CA 1
ATOM 4417 C C . ILE A 1 584 ? 34.439 -5.263 -35.772 1.00 16.28 580 ILE A C 1
ATOM 4418 O O . ILE A 1 584 ? 33.725 -4.482 -35.127 1.00 18.31 580 ILE A O 1
ATOM 4423 N N . PRO A 1 585 ? 33.896 -6.225 -36.517 1.00 14.95 581 PRO A N 1
ATOM 4424 C CA . PRO A 1 585 ? 32.448 -6.443 -36.476 1.00 16.26 581 PRO A CA 1
ATOM 4425 C C . PRO A 1 585 ? 32.002 -6.725 -35.050 1.00 15.65 581 PRO A C 1
ATOM 4426 O O . PRO A 1 585 ? 32.753 -7.283 -34.247 1.00 14.92 581 PRO A O 1
ATOM 4430 N N . LEU A 1 586 ? 30.769 -6.311 -34.733 1.00 15.63 582 LEU A N 1
ATOM 4431 C CA . LEU A 1 586 ? 30.236 -6.573 -33.397 1.00 15.04 582 LEU A CA 1
ATOM 4432 C C . LEU A 1 586 ? 30.197 -8.071 -33.103 1.00 13.44 582 LEU A C 1
ATOM 4433 O O . LEU A 1 586 ? 30.504 -8.493 -31.983 1.00 14.07 582 LEU A O 1
ATOM 4438 N N . LYS A 1 587 ? 29.868 -8.890 -34.104 1.00 15.46 583 LYS A N 1
ATOM 4439 C CA . LYS A 1 587 ? 29.882 -10.337 -33.889 1.00 13.62 583 LYS A CA 1
ATOM 4440 C C . LYS A 1 587 ? 31.277 -10.841 -33.522 1.00 14.92 583 LYS A C 1
ATOM 4441 O O . LYS A 1 587 ? 31.406 -11.765 -32.714 1.00 15.90 583 LYS A O 1
ATOM 4447 N N . GLN A 1 588 ? 32.327 -10.228 -34.080 1.00 15.52 584 GLN A N 1
ATOM 4448 C CA . GLN A 1 588 ? 33.696 -10.578 -33.713 1.00 13.87 584 GLN A CA 1
ATOM 4449 C C . GLN A 1 588 ? 34.042 -10.067 -32.318 1.00 14.31 584 GLN A C 1
ATOM 4450 O O . GLN A 1 588 ? 34.716 -10.758 -31.546 1.00 16.22 584 GLN A O 1
ATOM 4456 N N . ARG A 1 589 ? 33.598 -8.852 -31.974 1.00 13.31 585 ARG A N 1
ATOM 4457 C CA . ARG A 1 589 ? 33.805 -8.358 -30.614 1.00 12.43 585 ARG A CA 1
ATOM 4458 C C . ARG A 1 589 ? 33.173 -9.304 -29.595 1.00 13.22 585 ARG A C 1
ATOM 4459 O O . ARG A 1 589 ? 33.731 -9.531 -28.516 1.00 14.27 585 ARG A O 1
ATOM 4467 N N . MET A 1 590 ? 32.001 -9.857 -29.924 1.00 13.74 586 MET A N 1
ATOM 4468 C CA . MET A 1 590 ? 31.352 -10.814 -29.026 1.00 13.77 586 MET A CA 1
ATOM 4469 C C . MET A 1 590 ? 32.071 -12.159 -29.026 1.00 13.87 586 MET A C 1
ATOM 4470 O O . MET A 1 590 ? 32.143 -12.828 -27.986 1.00 14.41 586 MET A O 1
ATOM 4475 N N . GLY A 1 591 ? 32.588 -12.572 -30.182 1.00 14.28 587 GLY A N 1
ATOM 4476 C CA . GLY A 1 591 ? 33.443 -13.745 -30.271 1.00 15.12 587 GLY A CA 1
ATOM 4477 C C . GLY A 1 591 ? 32.854 -14.989 -29.649 1.00 15.59 587 GLY A C 1
ATOM 4478 O O . GLY A 1 591 ? 31.669 -15.306 -29.811 1.00 14.24 587 GLY A O 1
ATOM 4479 N N . ILE A 1 592 ? 33.714 -15.742 -28.966 1.00 16.30 588 ILE A N 1
ATOM 4480 C CA . ILE A 1 592 ? 33.353 -16.995 -28.318 1.00 15.37 588 ILE A CA 1
ATOM 4481 C C . ILE A 1 592 ? 33.729 -16.876 -26.851 1.00 15.19 588 ILE A C 1
ATOM 4482 O O . ILE A 1 592 ? 34.884 -16.573 -26.530 1.00 17.10 588 ILE A O 1
ATOM 4487 N N . VAL A 1 593 ? 32.754 -17.080 -25.972 1.00 13.72 589 VAL A N 1
ATOM 4488 C CA . VAL A 1 593 ? 33.005 -17.161 -24.533 1.00 13.17 589 VAL A CA 1
ATOM 4489 C C . VAL A 1 593 ? 33.499 -18.570 -24.208 1.00 13.51 589 VAL A C 1
ATOM 4490 O O . VAL A 1 593 ? 32.856 -19.554 -24.607 1.00 13.55 589 VAL A O 1
ATOM 4494 N N . PRO A 1 594 ? 34.618 -18.710 -23.512 1.00 12.72 590 PRO A N 1
ATOM 4495 C CA . PRO A 1 594 ? 35.214 -20.039 -23.335 1.00 13.68 590 PRO A CA 1
ATOM 4496 C C . PRO A 1 594 ? 34.394 -20.915 -22.402 1.00 15.81 590 PRO A C 1
ATOM 4497 O O . PRO A 1 594 ? 33.622 -20.434 -21.567 1.00 15.15 590 PRO A O 1
ATOM 4501 N N . ALA A 1 595 ? 34.585 -22.227 -22.559 1.00 14.29 591 ALA A N 1
ATOM 4502 C CA . ALA A 1 595 ? 34.102 -23.188 -21.580 1.00 15.53 591 ALA A CA 1
ATOM 4503 C C . ALA A 1 595 ? 34.747 -22.924 -20.231 1.00 18.72 591 ALA A C 1
ATOM 4504 O O . ALA A 1 595 ? 35.880 -22.433 -20.138 1.00 18.80 591 ALA A O 1
ATOM 4506 N N . ARG A 1 596 ? 33.998 -23.234 -19.177 1.00 19.05 592 ARG A N 1
ATOM 4507 C CA . ARG A 1 596 ? 34.529 -23.269 -17.826 1.00 26.08 592 ARG A CA 1
ATOM 4508 C C . ARG A 1 596 ? 35.496 -24.451 -17.766 1.00 25.58 592 ARG A C 1
ATOM 4509 O O . ARG A 1 596 ? 36.476 -24.432 -17.032 1.00 44.50 592 ARG A O 1
#

Sequence (576 aa):
DLSASVPTRPAEPERKTLADYGGYPSALDAVKQKNDAAVAAYLENAGDSAMAENVRNEWLKSLGARRQWTLFAQEYAKLEPAGRRAQEVECYADSSSRNDYTRAAELVKNTGKLPSGCTKLLEQAAASGLLDGNDAWRRVRGLLAGRQTTDARNLAAALGSPFDGGTQGSREYALLNVIGKEEARKSPNAAALLSEMESGLSLEQRSFAWGVLGHYQSQNLNVPAALDYYGKVADRRQLTDDQIEWYARAALRRARRWDELASVISHMPEKLQKSPTWLYWLARSRAATGNTQEAEKLYKQAAATGRNFYAVLAGEELGRKIDTRNNVPDAGKNSVRRMAEDGAVKRALVLFQNSQSAGDAKMRRQAQAEWRFATRGFDEDKLLTAAQTAFDHGFYDMAVNSAERTDRKLNYTTLRYISPFKDTVIRHAQNVNVDPAWVYGLIRQESRFVIGAQSRVGAQGLMQVMPATAREIAGKIGMDAAQLYTADGNIRMGTWYMADTKRRLQNNEVLATAGYNAGPGRARRWQADTPLEGAVYAETIPFSETRDYVKKVMANAAYYAALFGAPHIPLKQRMGIVPAR

Solvent-accessible surface area: 24932 Å² total; per-residue (Å²): 177,24,52,75,67,30,26,121,84,124,58,23,89,76,204,64,1,54,66,16,20,58,24,13,63,75,5,45,78,10,12,152,137,120,74,39,80,40,0,45,65,37,14,138,109,26,14,118,2,3,1,6,20,42,0,27,13,68,3,0,57,20,0,3,47,60,165,84,84,125,52,2,41,95,6,25,80,112,9,92,78,70,8,70,25,96,22,0,20,0,8,0,23,12,46,138,115,59,36,110,96,0,65,124,23,0,90,68,22,30,128,9,51,55,1,0,11,61,0,2,35,72,0,8,74,75,66,106,23,82,36,72,18,0,28,17,3,0,6,6,1,2,14,45,149,50,43,91,16,0,94,65,4,0,52,23,44,63,11,46,11,135,40,66,83,66,0,30,70,2,78,54,2,46,72,0,2,4,102,95,20,37,101,48,147,84,5,18,48,51,0,54,134,34,50,110,62,7,46,77,62,10,68,1,2,0,1,0,2,2,0,31,57,26,2,65,74,28,66,19,96,22,0,5,89,45,0,51,106,9,81,42,40,138,5,5,14,54,87,5,3,35,7,2,0,13,2,0,1,20,40,167,106,49,108,39,0,12,44,0,1,58,57,1,46,102,140,28,34,115,31,41,19,0,8,0,0,24,0,31,0,72,49,58,56,59,77,98,158,72,4,75,119,11,11,100,54,0,22,87,56,17,56,43,7,6,6,11,2,0,6,36,67,43,73,122,127,26,100,17,70,56,94,22,70,107,10,46,134,93,9,11,152,90,0,22,87,2,1,4,0,66,10,0,15,16,0,7,85,22,7,108,84,71,69,47,80,159,20,40,118,0,0,33,12,0,0,105,26,0,0,80,72,23,74,25,17,41,6,4,1,0,0,34,0,0,70,83,91,22,0,50,5,6,0,0,29,0,0,58,94,3,92,177,64,21,8,18,80,5,9,6,2,39,17,61,86,118,24,0,40,111,16,0,119,100,29,133,8,40,40,3,1,0,0,0,0,1,15,52,37,9,64,3,16,106,48,19,129,40,241,110,19,9,16,2,1,0,20,4,72,49,53,21,0,157,106,2,7,72,122,39,78,36,91,42,63,69,2,132,75,46,71,2,2,1,63,0,0,0,42,33,1,13,12,1,25,188,118,1,102,95,24,53,1,0,1,0,0,0,20,45,10,22,32,46,113,0,95,99,0,4,21,115,80,76,11,54,0,3,10,0,0,1,0,0,4,75,69,124,2,24,66,7,0,21,113,0,0,5,6,0,8,9,0,11,41,61,58,63,52,121,90,62,42,1,79,114,18,4,30,121,0,36,29,141

GO terms:
  GO:0003824 catalytic activity (F, EXP)

Nearest PDB structures (foldseek):
  5o2o-assembly1_A  TM=1.001E+00  e=3.079E-74  Neisseria meningitidis
  6h5f-assembly1_A  TM=9.994E-01  e=7.196E-71  Neisseria meningitidis NM422
  5o1j-assembly1_A  TM=9.810E-01  e=1.993E-70  Neisseria meningitidis MC58
  6fc4-assembly1_A  TM=7.166E-01  e=7.483E-22  Pseudomonas aeruginosa
  1qsa-assembly1_A  TM=6.486E-01  e=1.569E-17  Escherichia coli

Radius of gyration: 26.0 Å; Cα contacts (8 Å, |Δi|>4): 906; chains: 1; bounding box: 67×71×53 Å